Protein AF-0000000083167854 (afdb_homodimer)

pLDDT: mean 96.02, std 6.74, range [29.38, 98.94]

Secondary structure (DSSP, 8-state):
-------SEEEEEE-S-TTS---EEEEEEPPPP-GGGTEEEEEEEEEE--TTGGGHHHHS--SS--------EEEEEEEE--TT-SS-TT-EEEEE--TTS--S-BSEEEEETTT-EEPPTTS-HHHHHTSHHHHHHHHHIIIIIS-S--TT-GGGTT-EEEETTTTSHHHHHHHHHHHHTT-EEEEEE-GGGHHHHHHTT-SEEEETTTS-HHHHHHSTT--EEEEEESS-HHHHHHHHHHEEEEEEEEESSS-GGGG--GGG-S---EEEE------HHHHHHHHHHHHTTS----EEEEEEGGGHHHHHHHHHTT--SSEEEEETTTT-/-------SEEEEEE-S-TTS---EEEEEEPPPP-GGGTEEEEEEEEEE--TTGGGHHHHS--SS--------EEEEEEEE--TT-SS-TT-EEEEE--TTS--S-BSEEEEETTT-EEPPTTS-HHHHHTSHHHHHHHHHIIIIIS-S--TT-GGGTT-EEEETTTTSHHHHHHHHHHHHTT-EEEEEE-GGGHHHHHHTT-SEEEETTTS-HHHHHHSTT--EEEEEESS-HHHHHHHHHHEEEEEEEEESSS-GGGG--GGG-S---EEEE------HHHHHHHHHHHHTTS----EEEEEEGGGHHHHHHHHHTT--SSEEEEETTTT-

Structure (mmCIF, N/CA/C/O backbone):
data_AF-0000000083167854-model_v1
#
loop_
_entity.id
_entity.type
_entity.pdbx_description
1 polymer 'Enoyl reductase (ER) domain-containing protein'
#
loop_
_atom_site.group_PDB
_atom_site.id
_atom_site.type_symbol
_atom_site.label_atom_id
_atom_site.label_alt_id
_atom_site.label_comp_id
_atom_site.label_asym_id
_atom_site.label_entity_id
_atom_site.label_seq_id
_atom_site.pdbx_PDB_ins_code
_atom_site.Cartn_x
_atom_site.Cartn_y
_atom_site.Cartn_z
_atom_site.occupancy
_atom_site.B_iso_or_equiv
_atom_site.auth_seq_id
_atom_site.auth_comp_id
_atom_site.auth_asym_id
_atom_site.auth_atom_id
_atom_site.pdbx_PDB_model_num
ATOM 1 N N . MET A 1 1 ? -18.281 -17.625 25.844 1 29.38 1 MET A N 1
ATOM 2 C CA . MET A 1 1 ? -17.859 -17.375 24.469 1 29.38 1 MET A CA 1
ATOM 3 C C . MET A 1 1 ? -18.562 -16.156 23.906 1 29.38 1 MET A C 1
ATOM 5 O O . MET A 1 1 ? -19.781 -16.109 23.812 1 29.38 1 MET A O 1
ATOM 9 N N . SER A 1 2 ? -18.172 -15.031 24.172 1 39.38 2 SER A N 1
ATOM 10 C CA . SER A 1 2 ? -18.906 -13.805 23.906 1 39.38 2 SER A CA 1
ATOM 11 C C . SER A 1 2 ? -19.406 -13.758 22.453 1 39.38 2 SER A C 1
ATOM 13 O O . SER A 1 2 ? -18.625 -13.852 21.516 1 39.38 2 SER A O 1
ATOM 15 N N . THR A 1 3 ? -20.484 -14.328 22.094 1 47.62 3 THR A N 1
ATOM 16 C CA . THR A 1 3 ? -21.188 -14.242 20.828 1 47.62 3 THR A CA 1
ATOM 17 C C . THR A 1 3 ? -21.094 -12.828 20.25 1 47.62 3 THR A C 1
ATOM 19 O O . THR A 1 3 ? -21.75 -11.906 20.719 1 47.62 3 THR A O 1
ATOM 22 N N . THR A 1 4 ? -19.938 -12.414 19.938 1 58.66 4 THR A N 1
ATOM 23 C CA . THR A 1 4 ? -19.828 -11.062 19.406 1 58.66 4 THR A CA 1
ATOM 24 C C . THR A 1 4 ? -20.891 -10.812 18.344 1 58.66 4 THR A C 1
ATOM 26 O O . THR A 1 4 ? -20.984 -11.555 17.359 1 58.66 4 THR A O 1
ATOM 29 N N . THR A 1 5 ? -21.969 -10.164 18.688 1 81.62 5 THR A N 1
ATOM 30 C CA . THR A 1 5 ? -23.078 -9.789 17.828 1 81.62 5 THR A CA 1
ATOM 31 C C . THR A 1 5 ? -22.578 -9.102 16.562 1 81.62 5 THR A C 1
ATOM 33 O O . THR A 1 5 ? -21.891 -8.078 16.625 1 81.62 5 THR A O 1
ATOM 36 N N . LEU A 1 6 ? -22.719 -9.844 15.445 1 89.44 6 LEU A N 1
ATOM 37 C CA . LEU A 1 6 ? -22.344 -9.312 14.141 1 89.44 6 LEU A CA 1
ATOM 38 C C . LEU A 1 6 ? -23.297 -8.203 13.711 1 89.44 6 LEU A C 1
ATOM 40 O O . LEU A 1 6 ? -24.5 -8.266 13.984 1 89.44 6 LEU A O 1
ATOM 44 N N . PRO A 1 7 ? -22.734 -7.199 13.125 1 93.19 7 PRO A N 1
ATOM 45 C CA . PRO A 1 7 ? -23.641 -6.219 12.516 1 93.19 7 PRO A CA 1
ATOM 46 C C . PRO A 1 7 ? -24.531 -6.832 11.445 1 93.19 7 PRO A C 1
ATOM 48 O O . PRO A 1 7 ? -24.312 -7.965 11.016 1 93.19 7 PRO A O 1
ATOM 51 N N . LYS A 1 8 ? -25.562 -6.09 11.117 1 94.38 8 LYS A N 1
ATOM 52 C CA . LYS A 1 8 ? -26.5 -6.582 10.117 1 94.38 8 LYS A CA 1
ATOM 53 C C . LYS A 1 8 ? -25.969 -6.367 8.703 1 94.38 8 LYS A C 1
ATOM 55 O O . LYS A 1 8 ? -26.234 -7.16 7.805 1 94.38 8 LYS A O 1
ATOM 60 N N . THR A 1 9 ? -25.234 -5.23 8.523 1 98.06 9 THR A N 1
ATOM 61 C CA . THR A 1 9 ? -24.75 -4.852 7.207 1 98.06 9 THR A CA 1
ATOM 62 C C . THR A 1 9 ? -23.219 -4.727 7.211 1 98.06 9 THR A C 1
ATOM 64 O O . THR A 1 9 ? -22.594 -4.754 8.273 1 98.06 9 THR A O 1
ATOM 67 N N . MET A 1 10 ? -22.688 -4.691 6.039 1 98.25 10 MET A N 1
ATOM 68 C CA . MET A 1 10 ? -21.25 -4.609 5.871 1 98.25 10 MET A CA 1
ATOM 69 C C . MET A 1 10 ? -20.891 -3.729 4.68 1 98.25 10 MET A C 1
ATOM 71 O O . MET A 1 10 ? -21.688 -3.574 3.752 1 98.25 10 MET A O 1
ATOM 75 N N . ARG A 1 11 ? -19.703 -3.115 4.777 1 98.12 11 ARG A N 1
ATOM 76 C CA . ARG A 1 11 ? -19.094 -2.473 3.617 1 98.12 11 ARG A CA 1
ATOM 77 C C . ARG A 1 11 ? -18.688 -3.502 2.57 1 98.12 11 ARG A C 1
ATOM 79 O O . ARG A 1 11 ? -18.219 -4.594 2.912 1 98.12 11 ARG A O 1
ATOM 86 N N . ALA A 1 12 ? -18.875 -3.164 1.197 1 98.81 12 ALA A N 1
ATOM 87 C CA . ALA A 1 12 ? -18.469 -4.078 0.128 1 98.81 12 ALA A CA 1
ATOM 88 C C . ALA A 1 12 ? -18.219 -3.32 -1.173 1 98.81 12 ALA A C 1
ATOM 90 O O . ALA A 1 12 ? -18.75 -2.227 -1.376 1 98.81 12 ALA A O 1
ATOM 91 N N . LEU A 1 13 ? -17.359 -3.871 -1.968 1 98.81 13 LEU A N 1
ATOM 92 C CA . LEU A 1 13 ? -17.344 -3.486 -3.375 1 98.81 13 LEU A CA 1
ATOM 93 C C . LEU A 1 13 ? -18.328 -4.312 -4.184 1 98.81 13 LEU A C 1
ATOM 95 O O . LEU A 1 13 ? -18.484 -5.512 -3.949 1 98.81 13 LEU A O 1
ATOM 99 N N . LEU A 1 14 ? -18.969 -3.666 -5.105 1 98.62 14 LEU A N 1
ATOM 100 C CA . LEU A 1 14 ? -19.969 -4.305 -5.957 1 98.62 14 LEU A CA 1
ATOM 101 C C . LEU A 1 14 ? -19.75 -3.932 -7.418 1 98.62 14 LEU A C 1
ATOM 103 O O . LEU A 1 14 ? -19.5 -2.77 -7.734 1 98.62 14 LEU A O 1
ATOM 107 N N . GLN A 1 15 ? -19.828 -4.941 -8.234 1 97.5 15 GLN A N 1
ATOM 108 C CA . GLN A 1 15 ? -19.922 -4.719 -9.672 1 97.5 15 GLN A CA 1
ATOM 109 C C . GLN A 1 15 ? -21.375 -4.719 -10.141 1 97.5 15 GLN A C 1
ATOM 111 O O . GLN A 1 15 ? -21.922 -5.773 -10.477 1 97.5 15 GLN A O 1
ATOM 116 N N . PRO A 1 16 ? -21.922 -3.521 -10.344 1 96.81 16 PRO A N 1
ATOM 117 C CA . PRO A 1 16 ? -23.359 -3.457 -10.617 1 96.81 16 PRO A CA 1
ATOM 118 C C . PRO A 1 16 ? -23.734 -4.047 -11.977 1 96.81 16 PRO A C 1
ATOM 120 O O . PRO A 1 16 ? -24.828 -4.613 -12.125 1 96.81 16 PRO A O 1
ATOM 123 N N . ASN A 1 17 ? -22.922 -3.838 -12.953 1 95.62 17 ASN A N 1
ATOM 124 C CA . ASN A 1 17 ? -23.109 -4.332 -14.312 1 95.62 17 ASN A CA 1
ATOM 125 C C . ASN A 1 17 ? -21.953 -5.23 -14.75 1 95.62 17 ASN A C 1
ATOM 127 O O . ASN A 1 17 ? -20.844 -4.75 -14.961 1 95.62 17 ASN A O 1
ATOM 131 N N . ILE A 1 18 ? -22.234 -6.457 -14.961 1 92 18 ILE A N 1
ATOM 132 C CA . ILE A 1 18 ? -21.203 -7.445 -15.242 1 92 18 ILE A CA 1
ATOM 133 C C . ILE A 1 18 ? -20.594 -7.184 -16.609 1 92 18 ILE A C 1
ATOM 135 O O . ILE A 1 18 ? -19.531 -7.727 -16.953 1 92 18 ILE A O 1
ATOM 139 N N . GLN A 1 19 ? -21.297 -6.414 -17.422 1 94.06 19 GLN A N 1
ATOM 140 C CA . GLN A 1 19 ? -20.797 -6.105 -18.75 1 94.06 19 GLN A CA 1
ATOM 141 C C . GLN A 1 19 ? -19.75 -4.988 -18.703 1 94.06 19 GLN A C 1
ATOM 143 O O . GLN A 1 19 ? -19.094 -4.707 -19.703 1 94.06 19 GLN A O 1
ATOM 148 N N . GLU A 1 20 ? -19.688 -4.367 -17.547 1 95.25 20 GLU A N 1
ATOM 149 C CA . GLU A 1 20 ? -18.75 -3.266 -17.344 1 95.25 20 GLU A CA 1
ATOM 150 C C . GLU A 1 20 ? -17.766 -3.584 -16.219 1 95.25 20 GLU A C 1
ATOM 152 O O . GLU A 1 20 ? -18.047 -4.406 -15.352 1 95.25 20 GLU A O 1
ATOM 157 N N . THR A 1 21 ? -16.609 -2.957 -16.25 1 96.19 21 THR A N 1
ATOM 158 C CA . THR A 1 21 ? -15.602 -3.201 -15.219 1 96.19 21 THR A CA 1
ATOM 159 C C . THR A 1 21 ? -15.688 -2.152 -14.117 1 96.19 21 THR A C 1
ATOM 161 O O . THR A 1 21 ? -14.773 -2.039 -13.289 1 96.19 21 THR A O 1
ATOM 164 N N . ARG A 1 22 ? -16.734 -1.473 -14.07 1 96.62 22 ARG A N 1
ATOM 165 C CA . ARG A 1 22 ? -16.922 -0.433 -13.062 1 96.62 22 ARG A CA 1
ATOM 166 C C . ARG A 1 22 ? -17.359 -1.034 -11.734 1 96.62 22 ARG A C 1
ATOM 168 O O . ARG A 1 22 ? -18.25 -1.878 -11.688 1 96.62 22 ARG A O 1
ATOM 175 N N . LEU A 1 23 ? -16.719 -0.567 -10.617 1 98.31 23 LEU A N 1
ATOM 176 C CA . LEU A 1 23 ? -17.078 -0.974 -9.266 1 98.31 23 LEU A CA 1
ATOM 177 C C . LEU A 1 23 ? -17.656 0.202 -8.477 1 98.31 23 LEU A C 1
ATOM 179 O O . LEU A 1 23 ? -17.375 1.36 -8.805 1 98.31 23 LEU A O 1
ATOM 183 N N . ILE A 1 24 ? -18.422 -0.107 -7.504 1 98.25 24 ILE A N 1
ATOM 184 C CA . ILE A 1 24 ? -18.859 0.887 -6.527 1 98.25 24 ILE A CA 1
ATOM 185 C C . ILE A 1 24 ? -18.656 0.337 -5.113 1 98.25 24 ILE A C 1
ATOM 187 O O . ILE A 1 24 ? -18.703 -0.877 -4.902 1 98.25 24 ILE A O 1
ATOM 191 N N . GLN A 1 25 ? -18.359 1.146 -4.184 1 97.94 25 GLN A N 1
ATOM 192 C CA . GLN A 1 25 ? -18.422 0.786 -2.773 1 97.94 25 GLN A CA 1
ATOM 193 C C . GLN A 1 25 ? -19.828 0.99 -2.219 1 97.94 25 GLN A C 1
ATOM 195 O O . GLN A 1 25 ? -20.438 2.037 -2.436 1 97.94 25 GLN A O 1
ATOM 200 N N . THR A 1 26 ? -20.328 -0.006 -1.521 1 98.25 26 THR A N 1
ATOM 201 C CA . THR A 1 26 ? -21.703 0.068 -1.04 1 98.25 26 THR A CA 1
ATOM 202 C C . THR A 1 26 ? -21.859 -0.718 0.259 1 98.25 26 THR A C 1
ATOM 204 O O . THR A 1 26 ? -20.875 -1.201 0.824 1 98.25 26 THR A O 1
ATOM 207 N N . THR A 1 27 ? -23.047 -0.723 0.796 1 98.31 27 THR A N 1
ATOM 208 C CA . THR A 1 27 ? -23.422 -1.48 1.985 1 98.31 27 THR A CA 1
ATOM 209 C C . THR A 1 27 ? -24.328 -2.645 1.618 1 98.31 27 THR A C 1
ATOM 211 O O . THR A 1 27 ? -25.312 -2.467 0.881 1 98.31 27 THR A O 1
ATOM 214 N N . LEU A 1 28 ? -23.938 -3.764 2.066 1 98.31 28 LEU A N 1
ATOM 215 C CA . LEU A 1 28 ? -24.719 -4.973 1.818 1 98.31 28 LEU A CA 1
ATOM 216 C C . LEU A 1 28 ? -25.016 -5.707 3.121 1 98.31 28 LEU A C 1
ATOM 218 O O . LEU A 1 28 ? -24.391 -5.426 4.152 1 98.31 28 LEU A O 1
ATOM 222 N N . ASP A 1 29 ? -25.938 -6.605 3.027 1 97.81 29 ASP A N 1
ATOM 223 C CA . ASP A 1 29 ? -26.172 -7.492 4.164 1 97.81 29 ASP A CA 1
ATOM 224 C C . ASP A 1 29 ? -25.031 -8.492 4.324 1 97.81 29 ASP A C 1
ATOM 226 O O . ASP A 1 29 ? -24.5 -9 3.332 1 97.81 29 ASP A O 1
ATOM 230 N N . ILE A 1 30 ? -24.719 -8.773 5.562 1 98.06 30 ILE A N 1
ATOM 231 C CA . ILE A 1 30 ? -23.75 -9.828 5.828 1 98.06 30 ILE A CA 1
ATOM 232 C C . ILE A 1 30 ? -24.328 -11.18 5.441 1 98.06 30 ILE A C 1
ATOM 234 O O . ILE A 1 30 ? -25.469 -11.5 5.812 1 98.06 30 ILE A O 1
ATOM 238 N N . PRO A 1 31 ? -23.594 -11.961 4.695 1 96.94 31 PRO A N 1
ATOM 239 C CA . PRO A 1 31 ? -24.141 -13.258 4.305 1 96.94 31 PRO A CA 1
ATOM 240 C C . PRO A 1 31 ? -24.219 -14.242 5.473 1 96.94 31 PRO A C 1
ATOM 242 O O . PRO A 1 31 ? -23.375 -14.219 6.359 1 96.94 31 PRO A O 1
ATOM 245 N N . THR A 1 32 ? -25.203 -15.055 5.438 1 95.69 32 THR A N 1
ATOM 246 C CA . THR A 1 32 ? -25.344 -16.141 6.41 1 95.69 32 THR A CA 1
ATOM 247 C C . THR A 1 32 ? -24.75 -17.438 5.859 1 95.69 32 THR A C 1
ATOM 249 O O . THR A 1 32 ? -25.219 -17.969 4.852 1 95.69 32 THR A O 1
ATOM 252 N N . PRO A 1 33 ? -23.766 -17.922 6.531 1 96.31 33 PRO A N 1
ATOM 253 C CA . PRO A 1 33 ? -23.188 -19.172 6.027 1 96.31 33 PRO A CA 1
ATOM 254 C C . PRO A 1 33 ? -24.094 -20.375 6.207 1 96.31 33 PRO A C 1
ATOM 256 O O . PRO A 1 33 ? -24.797 -20.469 7.215 1 96.31 33 PRO A O 1
ATOM 259 N N . ASP A 1 34 ? -24.125 -21.234 5.25 1 95.12 34 ASP A N 1
ATOM 260 C CA . ASP A 1 34 ? -24.734 -22.547 5.398 1 95.12 34 ASP A CA 1
ATOM 261 C C . ASP A 1 34 ? -23.766 -23.531 6.055 1 95.12 34 ASP A C 1
ATOM 263 O O . ASP A 1 34 ? -22.969 -24.172 5.375 1 95.12 34 ASP A O 1
ATOM 267 N N . LEU A 1 35 ? -23.984 -23.734 7.273 1 90.88 35 LEU A N 1
ATOM 268 C CA . LEU A 1 35 ? -23.031 -24.516 8.062 1 90.88 35 LEU A CA 1
ATOM 269 C C . LEU A 1 35 ? -23.125 -26 7.723 1 90.88 35 LEU A C 1
ATOM 271 O O . LEU A 1 35 ? -22.219 -26.766 8.023 1 90.88 35 LEU A O 1
ATOM 275 N N . ASN A 1 36 ? -24.125 -26.359 7.078 1 89.31 36 ASN A N 1
ATOM 276 C CA . ASN A 1 36 ? -24.312 -27.75 6.684 1 89.31 36 ASN A CA 1
ATOM 277 C C . ASN A 1 36 ? -23.547 -28.078 5.402 1 89.31 36 ASN A C 1
ATOM 279 O O . ASN A 1 36 ? -23.375 -29.234 5.059 1 89.31 36 ASN A O 1
ATOM 283 N N . THR A 1 37 ? -23.094 -27.094 4.738 1 89.94 37 THR A N 1
ATOM 284 C CA . THR A 1 37 ? -22.375 -27.297 3.482 1 89.94 37 THR A CA 1
ATOM 285 C C . THR A 1 37 ? -20.938 -26.812 3.6 1 89.94 37 THR A C 1
ATOM 287 O O . THR A 1 37 ? -20.375 -26.266 2.645 1 89.94 37 THR A O 1
ATOM 290 N N . ASN A 1 38 ? -20.391 -26.844 4.789 1 95.12 38 ASN A N 1
ATOM 291 C CA . ASN A 1 38 ? -19 -26.578 5.094 1 95.12 38 ASN A CA 1
ATOM 292 C C . ASN A 1 38 ? -18.625 -25.125 4.871 1 95.12 38 ASN A C 1
ATOM 294 O O . ASN A 1 38 ? -17.469 -24.797 4.613 1 95.12 38 ASN A O 1
ATOM 298 N N . GLU A 1 39 ? -19.625 -24.281 4.898 1 97.69 39 GLU A N 1
ATOM 299 C CA . GLU A 1 39 ? -19.375 -22.844 4.738 1 97.69 39 GLU A CA 1
ATOM 300 C C . GLU A 1 39 ? -18.953 -22.203 6.059 1 97.69 39 GLU A C 1
ATOM 302 O O . GLU A 1 39 ? -19.484 -22.547 7.117 1 97.69 39 GLU A O 1
ATOM 307 N N . HIS A 1 40 ? -17.969 -21.375 5.969 1 98.5 40 HIS A N 1
ATOM 308 C CA . HIS A 1 40 ? -17.5 -20.547 7.074 1 98.5 40 HIS A CA 1
ATOM 309 C C . HIS A 1 40 ? -17.75 -19.062 6.801 1 98.5 40 HIS A C 1
ATOM 311 O O . HIS A 1 40 ? -17.719 -18.625 5.648 1 98.5 40 HIS A O 1
ATOM 317 N N . LEU A 1 41 ? -18.047 -18.328 7.82 1 98.5 41 LEU A N 1
ATOM 318 C CA . LEU A 1 41 ? -18.031 -16.875 7.723 1 98.5 41 LEU A CA 1
ATOM 319 C C . LEU A 1 41 ? -16.688 -16.312 8.195 1 98.5 41 LEU A C 1
ATOM 321 O O . LEU A 1 41 ? -16.25 -16.609 9.312 1 98.5 41 LEU A O 1
ATOM 325 N N . ILE A 1 42 ? -16.094 -15.57 7.363 1 98.81 42 ILE A N 1
ATOM 326 C CA . ILE A 1 42 ? -14.781 -15.016 7.637 1 98.81 42 ILE A CA 1
ATOM 327 C C . ILE A 1 42 ? -14.891 -13.5 7.805 1 98.81 42 ILE A C 1
ATOM 329 O O . ILE A 1 42 ? -15.5 -12.82 6.98 1 98.81 42 ILE A O 1
ATOM 333 N N . ARG A 1 43 ? -14.391 -12.961 8.859 1 98.81 43 ARG A N 1
ATOM 334 C CA . ARG A 1 43 ? -14.109 -11.531 8.922 1 98.81 43 ARG A CA 1
ATOM 335 C C . ARG A 1 43 ? -12.867 -11.18 8.102 1 98.81 43 ARG A C 1
ATOM 337 O O . ARG A 1 43 ? -11.758 -11.586 8.445 1 98.81 43 ARG A O 1
ATOM 344 N N . VAL A 1 44 ? -13.078 -10.414 7.09 1 98.88 44 VAL A N 1
ATOM 345 C CA . VAL A 1 44 ? -12.039 -10.188 6.094 1 98.88 44 VAL A CA 1
ATOM 346 C C . VAL A 1 44 ? -11.07 -9.117 6.598 1 98.88 44 VAL A C 1
ATOM 348 O O . VAL A 1 44 ? -11.492 -8.047 7.043 1 98.88 44 VAL A O 1
ATOM 351 N N . HIS A 1 45 ? -9.789 -9.414 6.527 1 98.81 45 HIS A N 1
ATOM 352 C CA . HIS A 1 45 ? -8.773 -8.414 6.809 1 98.81 45 HIS A CA 1
ATOM 353 C C . HIS A 1 45 ? -8.195 -7.832 5.523 1 98.81 45 HIS A C 1
ATOM 355 O O . HIS A 1 45 ? -8.141 -6.613 5.355 1 98.81 45 HIS A O 1
ATOM 361 N N . CYS A 1 46 ? -7.809 -8.703 4.609 1 98.94 46 CYS A N 1
ATOM 362 C CA . CYS A 1 46 ? -7.25 -8.281 3.332 1 98.94 46 CYS A CA 1
ATOM 363 C C . CYS A 1 46 ? -7.785 -9.133 2.189 1 98.94 46 CYS A C 1
ATOM 365 O O . CYS A 1 46 ? -8.156 -10.289 2.395 1 98.94 46 CYS A O 1
ATOM 367 N N . VAL A 1 47 ? -7.832 -8.531 1.03 1 98.94 47 VAL A N 1
ATOM 368 C CA . VAL A 1 47 ? -8.148 -9.227 -0.214 1 98.94 47 VAL A CA 1
ATOM 369 C C . VAL A 1 47 ? -7.188 -8.781 -1.312 1 98.94 47 VAL A C 1
ATOM 371 O O . VAL A 1 47 ? -6.477 -7.789 -1.159 1 98.94 47 VAL A O 1
ATOM 374 N N . SER A 1 48 ? -7.133 -9.555 -2.344 1 98.88 48 SER A N 1
ATOM 375 C CA . SER A 1 48 ? -6.281 -9.211 -3.48 1 98.88 48 SER A CA 1
ATOM 376 C C . SER A 1 48 ? -7.012 -9.438 -4.801 1 98.88 48 SER A C 1
ATOM 378 O O . SER A 1 48 ? -7.633 -10.477 -5.004 1 98.88 48 SER A O 1
ATOM 380 N N . PRO A 1 49 ? -6.98 -8.43 -5.652 1 98 49 PRO A N 1
ATOM 381 C CA . PRO A 1 49 ? -7.523 -8.625 -7 1 98 49 PRO A CA 1
ATOM 382 C C . PRO A 1 49 ? -6.539 -9.32 -7.938 1 98 49 PRO A C 1
ATOM 384 O O . PRO A 1 49 ? -5.34 -9.375 -7.648 1 98 49 PRO A O 1
ATOM 387 N N . CYS A 1 50 ? -7.031 -9.852 -8.93 1 94.81 50 CYS A N 1
ATOM 388 C CA . CYS A 1 50 ? -6.199 -10.414 -9.984 1 94.81 50 CYS A CA 1
ATOM 389 C C . CYS A 1 50 ? -6.523 -9.781 -11.336 1 94.81 50 CYS A C 1
ATOM 391 O O . CYS A 1 50 ? -7.625 -9.266 -11.531 1 94.81 50 CYS A O 1
ATOM 393 N N . ALA A 1 51 ? -5.633 -9.883 -12.203 1 90.88 51 ALA A N 1
ATOM 394 C CA . ALA A 1 51 ? -5.754 -9.234 -13.508 1 90.88 51 ALA A CA 1
ATOM 395 C C . ALA A 1 51 ? -6.973 -9.758 -14.266 1 90.88 51 ALA A C 1
ATOM 397 O O . ALA A 1 51 ? -7.211 -10.969 -14.312 1 90.88 51 ALA A O 1
ATOM 398 N N . ASN A 1 52 ? -7.77 -8.859 -14.766 1 90.62 52 ASN A N 1
ATOM 399 C CA . ASN A 1 52 ? -8.883 -9.133 -15.672 1 90.62 52 ASN A CA 1
ATOM 400 C C . ASN A 1 52 ? -10.055 -9.773 -14.945 1 90.62 52 ASN A C 1
ATOM 402 O O . ASN A 1 52 ? -10.984 -10.273 -15.578 1 90.62 52 ASN A O 1
ATOM 406 N N . GLU A 1 53 ? -10.047 -9.789 -13.703 1 93.25 53 GLU A N 1
ATOM 407 C CA . GLU A 1 53 ? -11.078 -10.516 -12.961 1 93.25 53 GLU A CA 1
ATOM 408 C C . GLU A 1 53 ? -12.453 -9.875 -13.156 1 93.25 53 GLU A C 1
ATOM 410 O O . GLU A 1 53 ? -13.469 -10.562 -13.141 1 93.25 53 GLU A O 1
ATOM 415 N N . LEU A 1 54 ? -12.508 -8.625 -13.406 1 95.69 54 LEU A N 1
ATOM 416 C CA . LEU A 1 54 ? -13.789 -7.934 -13.523 1 95.69 54 LEU A CA 1
ATOM 417 C C . LEU A 1 54 ? -14.477 -8.289 -14.836 1 95.69 54 LEU A C 1
ATOM 419 O O . LEU A 1 54 ? -15.656 -7.98 -15.023 1 95.69 54 LEU A O 1
ATOM 423 N N . ASN A 1 55 ? -13.797 -9 -15.641 1 93.94 55 ASN A N 1
ATOM 424 C CA . ASN A 1 55 ? -14.398 -9.461 -16.891 1 93.94 55 ASN A CA 1
ATOM 425 C C . ASN A 1 55 ? -14.828 -10.922 -16.797 1 93.94 55 ASN A C 1
ATOM 427 O O . ASN A 1 55 ? -15.469 -11.438 -17.719 1 93.94 55 ASN A O 1
ATOM 431 N N . TRP A 1 56 ? -14.508 -11.617 -15.727 1 91.56 56 TRP A N 1
ATOM 432 C CA . TRP A 1 56 ? -14.789 -13.047 -15.617 1 91.56 56 TRP A CA 1
ATOM 433 C C . TRP A 1 56 ? -16.281 -13.32 -15.773 1 91.56 56 TRP A C 1
ATOM 435 O O . TRP A 1 56 ? -16.672 -14.242 -16.5 1 91.56 56 TRP A O 1
ATOM 445 N N . LEU A 1 57 ? -17.031 -12.523 -15.156 1 90.81 57 LEU A N 1
ATOM 446 C CA . LEU A 1 57 ? -18.469 -12.766 -15.172 1 90.81 57 LEU A CA 1
ATOM 447 C C . LEU A 1 57 ? -19.047 -12.539 -16.562 1 90.81 57 LEU A C 1
ATOM 449 O O . LEU A 1 57 ? -20.031 -13.188 -16.938 1 90.81 57 LEU A O 1
ATOM 453 N N . LYS A 1 58 ? -18.469 -11.617 -17.281 1 90.5 58 LYS A N 1
ATOM 454 C CA . LYS A 1 58 ? -18.875 -11.375 -18.656 1 90.5 58 LYS A CA 1
ATOM 455 C C . LYS A 1 58 ? -18.531 -12.57 -19.547 1 90.5 58 LYS A C 1
ATOM 457 O O . LYS A 1 58 ? -19.344 -12.992 -20.375 1 90.5 58 LYS A O 1
ATOM 462 N N . TYR A 1 59 ? -17.422 -13.148 -19.297 1 88.5 59 TYR A N 1
ATOM 463 C CA . TYR A 1 59 ? -16.938 -14.227 -20.156 1 88.5 59 TYR A CA 1
ATOM 464 C C . TYR A 1 59 ? -17.469 -15.578 -19.688 1 88.5 59 TYR A C 1
ATOM 466 O O . TYR A 1 59 ? -17.672 -16.484 -20.5 1 88.5 59 TYR A O 1
ATOM 474 N N . PHE A 1 60 ? -17.547 -15.688 -18.406 1 85.88 60 PHE A N 1
ATOM 475 C CA . PHE A 1 60 ? -17.969 -16.938 -17.812 1 85.88 60 PHE A CA 1
ATOM 476 C C . PHE A 1 60 ? -19.094 -16.719 -16.812 1 85.88 60 PHE A C 1
ATOM 478 O O . PHE A 1 60 ? -18.859 -16.672 -15.602 1 85.88 60 PHE A O 1
ATOM 485 N N . ALA A 1 61 ? -20.234 -16.719 -17.312 1 83.56 61 ALA A N 1
ATOM 486 C CA . ALA A 1 61 ? -21.359 -16.484 -16.422 1 83.56 61 ALA A CA 1
ATOM 487 C C . ALA A 1 61 ? -21.609 -17.688 -15.508 1 83.56 61 ALA A C 1
ATOM 489 O O . ALA A 1 61 ? -21.656 -18.828 -15.977 1 83.56 61 ALA A O 1
ATOM 490 N N . PRO A 1 62 ? -21.734 -17.359 -14.234 1 84.88 62 PRO A N 1
ATOM 491 C CA . PRO A 1 62 ? -22.047 -18.484 -13.344 1 84.88 62 PRO A CA 1
ATOM 492 C C . PRO A 1 62 ? -23.422 -19.078 -13.602 1 84.88 62 PRO A C 1
ATOM 494 O O . PRO A 1 62 ? -24.328 -18.375 -14.062 1 84.88 62 PRO A O 1
ATOM 497 N N . PRO A 1 63 ? -23.5 -20.328 -13.258 1 84.75 63 PRO A N 1
ATOM 498 C CA . PRO A 1 63 ? -24.781 -20.984 -13.492 1 84.75 63 PRO A CA 1
ATOM 499 C C . PRO A 1 63 ? -25.922 -20.375 -12.672 1 84.75 63 PRO A C 1
ATOM 501 O O . PRO A 1 63 ? -27.062 -20.312 -13.133 1 84.75 63 PRO A O 1
ATOM 504 N N . LYS A 1 64 ? -25.641 -19.953 -11.453 1 87.25 64 LYS A N 1
ATOM 505 C CA . LYS A 1 64 ? -26.625 -19.281 -10.594 1 87.25 64 LYS A CA 1
ATOM 506 C C . LYS A 1 64 ? -26.219 -17.828 -10.336 1 87.25 64 LYS A C 1
ATOM 508 O O . LYS A 1 64 ? -25.047 -17.547 -10.039 1 87.25 64 LYS A O 1
ATOM 513 N N . PRO A 1 65 ? -27.281 -17.016 -10.461 1 85.06 65 PRO A N 1
ATOM 514 C CA . PRO A 1 65 ? -26.953 -15.617 -10.156 1 85.06 65 PRO A CA 1
ATOM 515 C C . PRO A 1 65 ? -26.422 -15.438 -8.734 1 85.06 65 PRO A C 1
ATOM 517 O O . PRO A 1 65 ? -26.891 -16.125 -7.809 1 85.06 65 PRO A O 1
ATOM 520 N N . ARG A 1 66 ? -25.469 -14.555 -8.602 1 90.19 66 ARG A N 1
ATOM 521 C CA . ARG A 1 66 ? -24.906 -14.234 -7.297 1 90.19 66 ARG A CA 1
ATOM 522 C C . ARG A 1 66 ? -24.531 -12.766 -7.215 1 90.19 66 ARG A C 1
ATOM 524 O O . ARG A 1 66 ? -24.406 -12.086 -8.234 1 90.19 66 ARG A O 1
ATOM 531 N N . THR A 1 67 ? -24.422 -12.352 -5.969 1 95.25 67 THR A N 1
ATOM 532 C CA . THR A 1 67 ? -23.953 -10.992 -5.777 1 95.25 67 THR A CA 1
ATOM 533 C C . THR A 1 67 ? -22.547 -10.828 -6.348 1 95.25 67 THR A C 1
ATOM 535 O O . THR A 1 67 ? -21.672 -11.688 -6.137 1 95.25 67 THR A O 1
ATOM 538 N N . GLN A 1 68 ? -22.266 -9.742 -7.055 1 96.06 68 GLN A N 1
ATOM 539 C CA . GLN A 1 68 ? -21.031 -9.602 -7.812 1 96.06 68 GLN A CA 1
ATOM 540 C C . GLN A 1 68 ? -20 -8.812 -7.023 1 96.06 68 GLN A C 1
ATOM 542 O O . GLN A 1 68 ? -19.625 -7.699 -7.41 1 96.06 68 GLN A O 1
ATOM 547 N N . ILE A 1 69 ? -19.531 -9.43 -6.004 1 98.38 69 ILE A N 1
ATOM 548 C CA . ILE A 1 69 ? -18.406 -8.914 -5.223 1 98.38 69 ILE A CA 1
ATOM 549 C C . ILE A 1 69 ? -17.094 -9.43 -5.797 1 98.38 69 ILE A C 1
ATOM 551 O O . ILE A 1 69 ? -16.938 -10.625 -6.043 1 98.38 69 ILE A O 1
ATOM 555 N N . PRO A 1 70 ? -16.109 -8.531 -6.02 1 98.25 70 PRO A N 1
ATOM 556 C CA . PRO A 1 70 ? -14.852 -8.977 -6.617 1 98.25 70 PRO A CA 1
ATOM 557 C C . PRO A 1 70 ? -13.859 -9.5 -5.578 1 98.25 70 PRO A C 1
ATOM 559 O O . PRO A 1 70 ? -14.188 -9.578 -4.391 1 98.25 70 PRO A O 1
ATOM 562 N N . CYS A 1 71 ? -12.656 -9.867 -6.043 1 98.75 71 CYS A N 1
ATOM 563 C CA . CYS A 1 71 ? -11.508 -10.352 -5.285 1 98.75 71 CYS A CA 1
ATOM 564 C C . CYS A 1 71 ? -11.805 -11.711 -4.664 1 98.75 71 CYS A C 1
ATOM 566 O O . CYS A 1 71 ? -12.789 -11.867 -3.939 1 98.75 71 CYS A O 1
ATOM 568 N N . TYR A 1 72 ? -10.898 -12.602 -4.887 1 98.5 72 TYR A N 1
ATOM 569 C CA . TYR A 1 72 ? -11.188 -13.969 -4.461 1 98.5 72 TYR A CA 1
ATOM 570 C C . TYR A 1 72 ? -10.07 -14.508 -3.572 1 98.5 72 TYR A C 1
ATOM 572 O O . TYR A 1 72 ? -10.188 -15.594 -3.006 1 98.5 72 TYR A O 1
ATOM 580 N N . ASP A 1 73 ? -8.945 -13.766 -3.496 1 98.88 73 ASP A N 1
ATOM 581 C CA . ASP A 1 73 ? -7.949 -14.008 -2.459 1 98.88 73 ASP A CA 1
ATOM 582 C C . ASP A 1 73 ? -8.344 -13.328 -1.149 1 98.88 73 ASP A C 1
ATOM 584 O O . ASP A 1 73 ? -8.609 -12.125 -1.125 1 98.88 73 ASP A O 1
ATOM 588 N N . ILE A 1 74 ? -8.273 -14.125 -0.129 1 98.88 74 ILE A N 1
ATOM 589 C CA . ILE A 1 74 ? -8.734 -13.578 1.145 1 98.88 74 ILE A CA 1
ATOM 590 C C . ILE A 1 74 ? -7.816 -14.055 2.27 1 98.88 74 ILE A C 1
ATOM 592 O O . ILE A 1 74 ? -7.289 -15.164 2.225 1 98.88 74 ILE A O 1
ATOM 596 N N . ALA A 1 75 ? -7.559 -13.25 3.234 1 98.94 75 ALA A N 1
ATOM 597 C CA . ALA A 1 75 ? -7.043 -13.586 4.562 1 98.94 75 ALA A CA 1
ATOM 598 C C . ALA A 1 75 ? -7.887 -12.93 5.652 1 98.94 75 ALA A C 1
ATOM 600 O O . ALA A 1 75 ? -8.25 -11.758 5.551 1 98.94 75 ALA A O 1
ATOM 601 N N . GLY A 1 76 ? -8.266 -13.68 6.609 1 98.88 76 GLY A N 1
ATOM 602 C CA . GLY A 1 76 ? -9.133 -13.172 7.656 1 98.88 76 GLY A CA 1
ATOM 603 C C . GLY A 1 76 ? -9.305 -14.125 8.82 1 98.88 76 GLY A C 1
ATOM 604 O O . GLY A 1 76 ? -8.523 -15.07 8.969 1 98.88 76 GLY A O 1
ATOM 605 N N . THR A 1 77 ? -10.258 -13.836 9.641 1 98.81 77 THR A N 1
ATOM 606 C CA . THR A 1 77 ? -10.516 -14.602 10.852 1 98.81 77 THR A CA 1
ATOM 607 C C . THR A 1 77 ? -11.883 -15.281 10.773 1 98.81 77 THR A C 1
ATOM 609 O O . THR A 1 77 ? -12.867 -14.656 10.375 1 98.81 77 THR A O 1
ATOM 612 N N . VAL A 1 78 ? -11.961 -16.516 11.203 1 98.62 78 VAL A N 1
ATOM 613 C CA . VAL A 1 78 ? -13.219 -17.25 11.211 1 98.62 78 VAL A CA 1
ATOM 614 C C . VAL A 1 78 ? -14.133 -16.703 12.312 1 98.62 78 VAL A C 1
ATOM 616 O O . VAL A 1 78 ? -13.719 -16.578 13.469 1 98.62 78 VAL A O 1
ATOM 619 N N . VAL A 1 79 ? -15.359 -16.438 11.953 1 98.12 79 VAL A N 1
ATOM 620 C CA . VAL A 1 79 ? -16.266 -15.922 12.969 1 98.12 79 VAL A CA 1
ATOM 621 C C . VAL A 1 79 ? -17.469 -16.859 13.117 1 98.12 79 VAL A C 1
ATOM 623 O O . VAL A 1 79 ? -18.156 -16.844 14.141 1 98.12 79 VAL A O 1
ATOM 626 N N . ARG A 1 80 ? -17.781 -17.672 12.125 1 97.56 80 ARG A N 1
ATOM 627 C CA . ARG A 1 80 ? -18.703 -18.797 12.188 1 97.56 80 ARG A CA 1
ATOM 628 C C . ARG A 1 80 ? -18.141 -20.016 11.477 1 97.56 80 ARG A C 1
ATOM 630 O O . ARG A 1 80 ? -17.516 -19.891 10.414 1 97.56 80 ARG A O 1
ATOM 637 N N . SER A 1 81 ? -18.344 -21.109 12.117 1 97.56 81 SER A N 1
ATOM 638 C CA . SER A 1 81 ? -17.766 -22.344 11.602 1 97.56 81 SER A CA 1
ATOM 639 C C . SER A 1 81 ? -18.719 -23.531 11.789 1 97.56 81 SER A C 1
ATOM 641 O O . SER A 1 81 ? -19.438 -23.594 12.797 1 97.56 81 SER A O 1
ATOM 643 N N . PRO A 1 82 ? -18.688 -24.516 10.867 1 96.12 82 PRO A N 1
ATOM 644 C CA . PRO A 1 82 ? -19.422 -25.766 11.102 1 96.12 82 PRO A CA 1
ATOM 645 C C . PRO A 1 82 ? -18.891 -26.547 12.312 1 96.12 82 PRO A C 1
ATOM 647 O O . PRO A 1 82 ? -17.703 -26.422 12.656 1 96.12 82 PRO A O 1
ATOM 650 N N . ALA A 1 83 ? -19.859 -27.375 13.078 1 90.44 83 ALA A N 1
ATOM 651 C CA . ALA A 1 83 ? -19.562 -28.109 14.297 1 90.44 83 ALA A CA 1
ATOM 652 C C . ALA A 1 83 ? -18.422 -29.094 14.07 1 90.44 83 ALA A C 1
ATOM 654 O O . ALA A 1 83 ? -17.609 -29.344 14.977 1 90.44 83 ALA A O 1
ATOM 655 N N . ASN A 1 84 ? -17.578 -29.344 13.195 1 89.81 84 ASN A N 1
ATOM 656 C CA . ASN A 1 84 ? -16.484 -30.297 13 1 89.81 84 ASN A CA 1
ATOM 657 C C . ASN A 1 84 ? -15.484 -29.797 11.961 1 89.81 84 ASN A C 1
ATOM 659 O O . ASN A 1 84 ? -14.68 -30.578 11.445 1 89.81 84 ASN A O 1
ATOM 663 N N . SER A 1 85 ? -15.578 -28.656 11.766 1 96.19 85 SER A N 1
ATOM 664 C CA . SER A 1 85 ? -14.602 -28.094 10.844 1 96.19 85 SER A CA 1
ATOM 665 C C . SER A 1 85 ? -13.211 -28.031 11.477 1 96.19 85 SER A C 1
ATOM 667 O O . SER A 1 85 ? -13.086 -27.75 12.672 1 96.19 85 SER A O 1
ATOM 669 N N . PRO A 1 86 ? -12.164 -28.281 10.75 1 97.62 86 PRO A N 1
ATOM 670 C CA . PRO A 1 86 ? -10.812 -28.078 11.25 1 97.62 86 PRO A CA 1
ATOM 671 C C . PRO A 1 86 ? -10.477 -26.594 11.461 1 97.62 86 PRO A C 1
ATOM 673 O O . PRO A 1 86 ? -9.406 -26.266 11.961 1 97.62 86 PRO A O 1
ATOM 676 N N . PHE A 1 87 ? -11.328 -25.734 11.133 1 98.5 87 PHE A N 1
ATOM 677 C CA . PHE A 1 87 ? -11.172 -24.297 11.305 1 98.5 87 PHE A CA 1
ATOM 678 C C . PHE A 1 87 ? -12.203 -23.766 12.281 1 98.5 87 PHE A C 1
ATOM 680 O O . PHE A 1 87 ? -13.391 -23.656 11.953 1 98.5 87 PHE A O 1
ATOM 687 N N . SER A 1 88 ? -11.758 -23.359 13.375 1 97.5 88 SER A N 1
ATOM 688 C CA . SER A 1 88 ? -12.633 -22.922 14.461 1 97.5 88 SER A CA 1
ATOM 689 C C . SER A 1 88 ? -12.75 -21.406 14.5 1 97.5 88 SER A C 1
ATOM 691 O O . SER A 1 88 ? -11.914 -20.688 13.938 1 97.5 88 SER A O 1
ATOM 693 N N . VAL A 1 89 ? -13.758 -21 15.172 1 97.5 89 VAL A N 1
ATOM 694 C CA . VAL A 1 89 ? -13.914 -19.562 15.406 1 97.5 89 VAL A CA 1
ATOM 695 C C . VAL A 1 89 ? -12.656 -19 16.062 1 97.5 89 VAL A C 1
ATOM 697 O O . VAL A 1 89 ? -12.133 -19.594 17.016 1 97.5 89 VAL A O 1
ATOM 700 N N . GLY A 1 90 ? -12.156 -17.922 15.492 1 98 90 GLY A N 1
ATOM 701 C CA . GLY A 1 90 ? -10.938 -17.312 16 1 98 90 GLY A CA 1
ATOM 702 C C . GLY A 1 90 ? -9.703 -17.688 15.203 1 98 90 GLY A C 1
ATOM 703 O O . GLY A 1 90 ? -8.68 -17 15.289 1 98 90 GLY A O 1
ATOM 704 N N . ASP A 1 91 ? -9.805 -18.75 14.445 1 98.62 91 ASP A N 1
ATOM 705 C CA . ASP A 1 91 ? -8.664 -19.172 13.633 1 98.62 91 ASP A CA 1
ATOM 706 C C . ASP A 1 91 ? -8.367 -18.141 12.539 1 98.62 91 ASP A C 1
ATOM 708 O O . ASP A 1 91 ? -9.281 -17.578 11.945 1 98.62 91 ASP A O 1
ATOM 712 N N . GLU A 1 92 ? -7.066 -17.906 12.312 1 98.88 92 GLU A N 1
ATOM 713 C CA . GLU A 1 92 ? -6.602 -17.078 11.203 1 98.88 92 GLU A CA 1
ATOM 714 C C . GLU A 1 92 ? -6.395 -17.922 9.938 1 98.88 92 GLU A C 1
ATOM 716 O O . GLU A 1 92 ? -5.598 -18.859 9.938 1 98.88 92 GLU A O 1
ATOM 721 N N . VAL A 1 93 ? -7.121 -17.562 8.898 1 98.94 93 VAL A N 1
ATOM 722 C CA . VAL A 1 93 ? -7.152 -18.422 7.711 1 98.94 93 VAL A CA 1
ATOM 723 C C . VAL A 1 93 ? -6.941 -17.578 6.457 1 98.94 93 VAL A C 1
ATOM 725 O O . VAL A 1 93 ? -6.984 -16.344 6.52 1 98.94 93 VAL A O 1
ATOM 728 N N . TYR A 1 94 ? -6.605 -18.188 5.406 1 98.94 94 TYR A N 1
ATOM 729 C CA . TYR A 1 94 ? -6.559 -17.578 4.082 1 98.94 94 TYR A CA 1
ATOM 730 C C . TYR A 1 94 ? -6.945 -18.578 3.006 1 98.94 94 TYR A C 1
ATOM 732 O O . TYR A 1 94 ? -6.996 -19.781 3.266 1 98.94 94 TYR A O 1
ATOM 740 N N . ALA A 1 95 ? -7.363 -18.062 1.813 1 98.88 95 ALA A N 1
ATOM 741 C CA . ALA A 1 95 ? -7.855 -18.922 0.739 1 98.88 95 ALA A CA 1
ATOM 742 C C . ALA A 1 95 ? -7.961 -18.141 -0.573 1 98.88 95 ALA A C 1
ATOM 744 O O . ALA A 1 95 ? -7.914 -16.906 -0.582 1 98.88 95 ALA A O 1
ATOM 745 N N . ARG A 1 96 ? -7.949 -18.875 -1.645 1 98.75 96 ARG A N 1
ATOM 746 C CA . ARG A 1 96 ? -8.633 -18.484 -2.875 1 98.75 96 ARG A CA 1
ATOM 747 C C . ARG A 1 96 ? -10.039 -19.078 -2.934 1 98.75 96 ARG A C 1
ATOM 749 O O . ARG A 1 96 ? -10.195 -20.297 -2.996 1 98.75 96 ARG A O 1
ATOM 756 N N . THR A 1 97 ? -11.023 -18.203 -2.857 1 98.25 97 THR A N 1
ATOM 757 C CA . THR A 1 97 ? -12.383 -18.734 -2.867 1 98.25 97 THR A CA 1
ATOM 758 C C . THR A 1 97 ? -12.852 -19 -4.293 1 98.25 97 THR A C 1
ATOM 760 O O . THR A 1 97 ? -12.227 -18.547 -5.254 1 98.25 97 THR A O 1
ATOM 763 N N . ASN A 1 98 ? -13.867 -19.797 -4.348 1 95.75 98 ASN A N 1
ATOM 764 C CA . ASN A 1 98 ? -14.359 -20.219 -5.648 1 95.75 98 ASN A CA 1
ATOM 765 C C . ASN A 1 98 ? -15.156 -19.125 -6.34 1 95.75 98 ASN A C 1
ATOM 767 O O . ASN A 1 98 ? -16.016 -18.5 -5.723 1 95.75 98 ASN A O 1
ATOM 771 N N . TYR A 1 99 ? -14.93 -18.969 -7.582 1 92.69 99 TYR A N 1
ATOM 772 C CA . TYR A 1 99 ? -15.547 -17.953 -8.422 1 92.69 99 TYR A CA 1
ATOM 773 C C . TYR A 1 99 ? -17.062 -18.125 -8.461 1 92.69 99 TYR A C 1
ATOM 775 O O . TYR A 1 99 ? -17.797 -17.172 -8.758 1 92.69 99 TYR A O 1
ATOM 783 N N . LEU A 1 100 ? -17.594 -19.266 -8.172 1 92.69 100 LEU A N 1
ATOM 784 C CA . LEU A 1 100 ? -19.031 -19.562 -8.227 1 92.69 100 LEU A CA 1
ATOM 785 C C . LEU A 1 100 ? -19.781 -18.859 -7.098 1 92.69 100 LEU A C 1
ATOM 787 O O . LEU A 1 100 ? -21 -18.734 -7.141 1 92.69 100 LEU A O 1
ATOM 791 N N . ARG A 1 101 ? -19.062 -18.391 -6.121 1 94.56 101 ARG A N 1
ATOM 792 C CA . ARG A 1 101 ? -19.609 -17.609 -5.02 1 94.56 101 ARG A CA 1
ATOM 793 C C . ARG A 1 101 ? -19.141 -16.156 -5.102 1 94.56 101 ARG A C 1
ATOM 795 O O . ARG A 1 101 ? -18.188 -15.844 -5.805 1 94.56 101 ARG A O 1
ATOM 802 N N . PRO A 1 102 ? -19.906 -15.266 -4.375 1 97.06 102 PRO A N 1
ATOM 803 C CA . PRO A 1 102 ? -19.406 -13.891 -4.316 1 97.06 102 PRO A CA 1
ATOM 804 C C . PRO A 1 102 ? -17.969 -13.812 -3.82 1 97.06 102 PRO A C 1
ATOM 806 O O . PRO A 1 102 ? -17.547 -14.602 -2.963 1 97.06 102 PRO A O 1
ATOM 809 N N . GLY A 1 103 ? -17.234 -12.844 -4.391 1 98.19 103 GLY A N 1
ATOM 810 C CA . GLY A 1 103 ? -15.867 -12.625 -3.934 1 98.19 103 GLY A CA 1
ATOM 811 C C . GLY A 1 103 ? -15.789 -12.102 -2.512 1 98.19 103 GLY A C 1
ATOM 812 O O . GLY A 1 103 ? -16.734 -12.25 -1.736 1 98.19 103 GLY A O 1
ATOM 813 N N . CYS A 1 104 ? -14.594 -11.539 -2.182 1 98.88 104 CYS A N 1
ATOM 814 C CA . CYS A 1 104 ? -14.328 -11.336 -0.762 1 98.88 104 CYS A CA 1
ATOM 815 C C . CYS A 1 104 ? -14.047 -9.867 -0.467 1 98.88 104 CYS A C 1
ATOM 817 O O . CYS A 1 104 ? -13.633 -9.516 0.641 1 98.88 104 CYS A O 1
ATOM 819 N N . ALA A 1 105 ? -14.234 -8.969 -1.44 1 98.88 105 ALA A N 1
ATOM 820 C CA . ALA A 1 105 ? -14.008 -7.547 -1.179 1 98.88 105 ALA A CA 1
ATOM 821 C C . ALA A 1 105 ? -15.148 -6.949 -0.371 1 98.88 105 ALA A C 1
ATOM 823 O O . ALA A 1 105 ? -15.852 -6.047 -0.846 1 98.88 105 ALA A O 1
ATOM 824 N N . SER A 1 106 ? -15.305 -7.395 0.786 1 98.88 106 SER A N 1
ATOM 825 C CA . SER A 1 106 ? -16.312 -7.023 1.773 1 98.88 106 SER A CA 1
ATOM 826 C C . SER A 1 106 ? -15.828 -7.305 3.191 1 98.88 106 SER A C 1
ATOM 828 O O . SER A 1 106 ? -14.836 -8.008 3.385 1 98.88 106 SER A O 1
ATOM 830 N N . ASP A 1 107 ? -16.484 -6.719 4.195 1 98.75 107 ASP A N 1
ATOM 831 C CA . ASP A 1 107 ? -16.047 -6.902 5.574 1 98.75 107 ASP A CA 1
ATOM 832 C C . ASP A 1 107 ? -16.156 -8.359 6 1 98.75 107 ASP A C 1
ATOM 834 O O . ASP A 1 107 ? -15.414 -8.82 6.867 1 98.75 107 ASP A O 1
ATOM 838 N N . TYR A 1 108 ? -17.125 -9.094 5.43 1 98.75 108 TYR A N 1
ATOM 839 C CA . TYR A 1 108 ? -17.344 -10.516 5.68 1 98.75 108 TYR A CA 1
ATOM 840 C C . TYR A 1 108 ? -17.531 -11.273 4.375 1 98.75 108 TYR A C 1
ATOM 842 O O . TYR A 1 108 ? -18.125 -10.758 3.428 1 98.75 108 TYR A O 1
ATOM 850 N N . ALA A 1 109 ? -17.094 -12.492 4.363 1 98.69 109 ALA A N 1
ATOM 851 C CA . ALA A 1 109 ? -17.219 -13.328 3.174 1 98.69 109 ALA A CA 1
ATOM 852 C C . ALA A 1 109 ? -17.344 -14.805 3.551 1 98.69 109 ALA A C 1
ATOM 854 O O . ALA A 1 109 ? -16.984 -15.195 4.668 1 98.69 109 ALA A O 1
ATOM 855 N N . ILE A 1 110 ? -17.797 -15.547 2.625 1 98.5 110 ILE A N 1
ATOM 856 C CA . ILE A 1 110 ? -17.969 -16.984 2.832 1 98.5 110 ILE A CA 1
ATOM 857 C C . ILE A 1 110 ? -16.812 -17.734 2.189 1 98.5 110 ILE A C 1
ATOM 859 O O . ILE A 1 110 ? -16.391 -17.406 1.074 1 98.5 110 ILE A O 1
ATOM 863 N N . ALA A 1 111 ? -16.266 -18.672 2.887 1 98.44 111 ALA A N 1
ATOM 864 C CA . ALA A 1 111 ? -15.32 -19.656 2.367 1 98.44 111 ALA A CA 1
ATOM 865 C C . ALA A 1 111 ? -15.68 -21.062 2.842 1 98.44 111 ALA A C 1
ATOM 867 O O . ALA A 1 111 ? -16.344 -21.234 3.867 1 98.44 111 ALA A O 1
ATOM 868 N N . VAL A 1 112 ? -15.203 -22.094 2.125 1 98.25 112 VAL A N 1
ATOM 869 C CA . VAL A 1 112 ? -15.57 -23.453 2.496 1 98.25 112 VAL A CA 1
ATOM 870 C C . VAL A 1 112 ? -14.328 -24.219 2.977 1 98.25 112 VAL A C 1
ATOM 872 O O . VAL A 1 112 ? -13.203 -23.828 2.662 1 98.25 112 VAL A O 1
ATOM 875 N N . THR A 1 113 ? -14.57 -25.281 3.621 1 98.12 113 THR A N 1
ATOM 876 C CA . THR A 1 113 ? -13.531 -26.062 4.273 1 98.12 113 THR A CA 1
ATOM 877 C C . THR A 1 113 ? -12.461 -26.484 3.271 1 98.12 113 THR A C 1
ATOM 879 O O . THR A 1 113 ? -11.266 -26.469 3.584 1 98.12 113 THR A O 1
ATOM 882 N N . ASP A 1 114 ? -12.812 -26.812 2.076 1 97.25 114 ASP A N 1
ATOM 883 C CA . ASP A 1 114 ? -11.922 -27.406 1.087 1 97.25 114 ASP A CA 1
ATOM 884 C C . ASP A 1 114 ? -11.039 -26.344 0.437 1 97.25 114 ASP A C 1
ATOM 886 O O . ASP A 1 114 ? -10.109 -26.672 -0.304 1 97.25 114 ASP A O 1
ATOM 890 N N . GLU A 1 115 ? -11.266 -25.062 0.796 1 97.88 115 GLU A N 1
ATOM 891 C CA . GLU A 1 115 ? -10.477 -23.969 0.246 1 97.88 115 GLU A CA 1
ATOM 892 C C . GLU A 1 115 ? -9.555 -23.359 1.301 1 97.88 115 GLU A C 1
ATOM 894 O O . GLU A 1 115 ? -8.516 -22.797 0.969 1 97.88 115 GLU A O 1
ATOM 899 N N . LEU A 1 116 ? -9.922 -23.531 2.479 1 98.75 116 LEU A N 1
ATOM 900 C CA . LEU A 1 116 ? -9.305 -22.797 3.58 1 98.75 116 LEU A CA 1
ATOM 901 C C . LEU A 1 116 ? -8.008 -23.469 4.016 1 98.75 116 LEU A C 1
ATOM 903 O O . LEU A 1 116 ? -7.898 -24.703 4 1 98.75 116 LEU A O 1
ATOM 907 N N . ALA A 1 117 ? -7.098 -22.719 4.457 1 98.94 117 ALA A N 1
ATOM 908 C CA . ALA A 1 117 ? -5.914 -23.125 5.203 1 98.94 117 ALA A CA 1
ATOM 909 C C . ALA A 1 117 ? -5.598 -22.156 6.328 1 98.94 117 ALA A C 1
ATOM 911 O O . ALA A 1 117 ? -5.961 -20.969 6.254 1 98.94 117 ALA A O 1
ATOM 912 N N . HIS A 1 118 ? -4.988 -22.688 7.367 1 98.88 118 HIS A N 1
ATOM 913 C CA . HIS A 1 118 ? -4.395 -21.75 8.328 1 98.88 118 HIS A CA 1
ATOM 914 C C . HIS A 1 118 ? -3.266 -20.953 7.688 1 98.88 118 HIS A C 1
ATOM 916 O O . HIS A 1 118 ? -2.404 -21.516 7.008 1 98.88 118 HIS A O 1
ATOM 922 N N . ARG A 1 119 ? -3.285 -19.688 7.828 1 98.62 119 ARG A N 1
ATOM 923 C CA . ARG A 1 119 ? -2.252 -18.859 7.203 1 98.62 119 ARG A CA 1
ATOM 924 C C . ARG A 1 119 ? -0.915 -19.031 7.918 1 98.62 119 ARG A C 1
ATOM 926 O O . ARG A 1 119 ? -0.875 -19.375 9.094 1 98.62 119 ARG A O 1
ATOM 933 N N . PRO A 1 120 ? 0.2 -18.781 7.25 1 97.75 120 PRO A N 1
ATOM 934 C CA . PRO A 1 120 ? 1.492 -18.766 7.941 1 97.75 120 PRO A CA 1
ATOM 935 C C . PRO A 1 120 ? 1.565 -17.719 9.047 1 97.75 120 PRO A C 1
ATOM 937 O O . PRO A 1 120 ? 1.263 -16.547 8.805 1 97.75 120 PRO A O 1
ATOM 940 N N . LYS A 1 121 ? 2.059 -18.031 10.156 1 94.12 121 LYS A N 1
ATOM 941 C CA . LYS A 1 121 ? 2.025 -17.188 11.344 1 94.12 121 LYS A CA 1
ATOM 942 C C . LYS A 1 121 ? 2.986 -16.016 11.203 1 94.12 121 LYS A C 1
ATOM 944 O O . LYS A 1 121 ? 2.76 -14.945 11.781 1 94.12 121 LYS A O 1
ATOM 949 N N . ARG A 1 122 ? 3.963 -16.141 10.469 1 94.38 122 ARG A N 1
ATOM 950 C CA . ARG A 1 122 ? 4.988 -15.109 10.422 1 94.38 122 ARG A CA 1
ATOM 951 C C . ARG A 1 122 ? 4.66 -14.062 9.359 1 94.38 122 ARG A C 1
ATOM 953 O O . ARG A 1 122 ? 5.344 -13.039 9.258 1 94.38 122 ARG A O 1
ATOM 960 N N . LEU A 1 123 ? 3.658 -14.297 8.57 1 97.25 123 LEU A N 1
ATOM 961 C CA . LEU A 1 123 ? 3.289 -13.352 7.523 1 97.25 123 LEU A CA 1
ATOM 962 C C . LEU A 1 123 ? 2.24 -12.367 8.023 1 97.25 123 LEU A C 1
ATOM 964 O O . LEU A 1 123 ? 1.349 -12.742 8.789 1 97.25 123 LEU A O 1
ATOM 968 N N . SER A 1 124 ? 2.346 -11.102 7.586 1 97.31 124 SER A N 1
ATOM 969 C CA . SER A 1 124 ? 1.256 -10.148 7.77 1 97.31 124 SER A CA 1
ATOM 970 C C . SER A 1 124 ? 0.003 -10.586 7.02 1 97.31 124 SER A C 1
ATOM 972 O O . SER A 1 124 ? 0.062 -11.492 6.18 1 97.31 124 SER A O 1
ATOM 974 N N . TRP A 1 125 ? -1.136 -10 7.332 1 98.25 125 TRP A N 1
ATOM 975 C CA . TRP A 1 125 ? -2.369 -10.281 6.602 1 98.25 125 TRP A CA 1
ATOM 976 C C . TRP A 1 125 ? -2.193 -10.016 5.109 1 98.25 125 TRP A C 1
ATOM 978 O O . TRP A 1 125 ? -2.635 -10.812 4.277 1 98.25 125 TRP A O 1
ATOM 988 N N . ALA A 1 126 ? -1.532 -8.898 4.816 1 98.62 126 ALA A N 1
ATOM 989 C CA . ALA A 1 126 ? -1.31 -8.531 3.42 1 98.62 126 ALA A CA 1
ATOM 990 C C . ALA A 1 126 ? -0.44 -9.562 2.711 1 98.62 126 ALA A C 1
ATOM 992 O O . ALA A 1 126 ? -0.772 -10.016 1.614 1 98.62 126 ALA A O 1
ATOM 993 N N . GLU A 1 127 ? 0.615 -9.953 3.352 1 98.5 127 GLU A N 1
ATOM 994 C CA . GLU A 1 127 ? 1.497 -10.953 2.764 1 98.5 127 GLU A CA 1
ATOM 995 C C . GLU A 1 127 ? 0.778 -12.289 2.596 1 98.5 127 GLU A C 1
ATOM 997 O O . GLU A 1 127 ? 0.953 -12.977 1.583 1 98.5 127 GLU A O 1
ATOM 1002 N N . SER A 1 128 ? 0 -12.641 3.57 1 98.81 128 SER A N 1
ATOM 1003 C CA . SER A 1 128 ? -0.765 -13.883 3.48 1 98.81 128 SER A CA 1
ATOM 1004 C C . SER A 1 128 ? -1.693 -13.867 2.27 1 98.81 128 SER A C 1
ATOM 1006 O O . SER A 1 128 ? -1.779 -14.859 1.538 1 98.81 128 SER A O 1
ATOM 1008 N N . THR A 1 129 ? -2.326 -12.773 2.062 1 98.81 129 THR A N 1
ATOM 1009 C CA . THR A 1 129 ? -3.326 -12.641 1.009 1 98.81 129 THR A CA 1
ATOM 1010 C C . THR A 1 129 ? -2.676 -12.727 -0.369 1 98.81 129 THR A C 1
ATOM 1012 O O . THR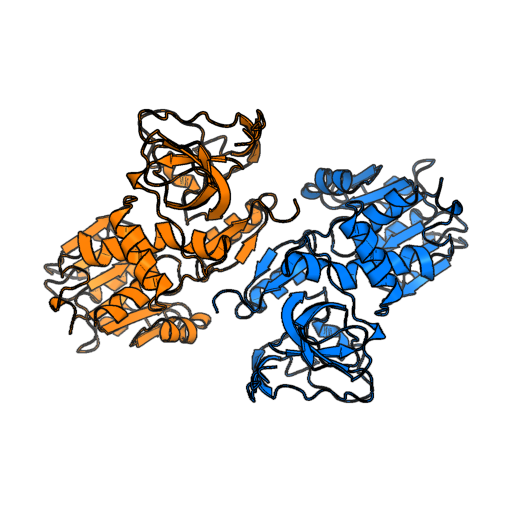 A 1 129 ? -3.336 -13.078 -1.351 1 98.81 129 THR A O 1
ATOM 1015 N N . ALA A 1 130 ? -1.372 -12.484 -0.412 1 98.75 130 ALA A N 1
ATOM 1016 C CA . ALA A 1 130 ? -0.631 -12.492 -1.671 1 98.75 130 ALA A CA 1
ATOM 1017 C C . ALA A 1 130 ? -0.285 -13.914 -2.098 1 98.75 130 ALA A C 1
ATOM 1019 O O . ALA A 1 130 ? 0.359 -14.125 -3.129 1 98.75 130 ALA A O 1
ATOM 1020 N N . VAL A 1 131 ? -0.791 -14.953 -1.456 1 98.81 131 VAL A N 1
ATOM 1021 C CA . VAL A 1 131 ? -0.283 -16.312 -1.663 1 98.81 131 VAL A CA 1
ATOM 1022 C C . VAL A 1 131 ? -1.301 -17.125 -2.451 1 98.81 131 VAL A C 1
ATOM 1024 O O . VAL A 1 131 ? -0.984 -17.672 -3.514 1 98.81 131 VAL A O 1
ATOM 1027 N N . PRO A 1 132 ? -2.551 -17.266 -2.109 1 98.88 132 PRO A N 1
ATOM 1028 C CA . PRO A 1 132 ? -3.385 -18.406 -2.49 1 98.88 132 PRO A CA 1
ATOM 1029 C C . PRO A 1 132 ? -3.541 -18.547 -4.004 1 98.88 132 PRO A C 1
ATOM 1031 O O . PRO A 1 132 ? -3.123 -19.547 -4.582 1 98.88 132 PRO A O 1
ATOM 1034 N N . LEU A 1 133 ? -4.051 -17.562 -4.625 1 98.69 133 LEU A N 1
ATOM 1035 C CA . LEU A 1 133 ? -4.367 -17.719 -6.039 1 98.69 133 LEU A CA 1
ATOM 1036 C C . LEU A 1 133 ? -3.104 -17.953 -6.859 1 98.69 133 LEU A C 1
ATOM 1038 O O . LEU A 1 133 ? -3.008 -18.938 -7.594 1 98.69 133 LEU A O 1
ATOM 1042 N N . SER A 1 134 ? -2.145 -17.094 -6.695 1 98.69 134 SER A N 1
ATOM 1043 C CA . SER A 1 134 ? -0.94 -17.141 -7.516 1 98.69 134 SER A CA 1
ATOM 1044 C C . SER A 1 134 ? -0.12 -18.391 -7.23 1 98.69 134 SER A C 1
ATOM 1046 O O . SER A 1 134 ? 0.344 -19.062 -8.156 1 98.69 134 SER A O 1
ATOM 1048 N N . ALA A 1 135 ? 0.014 -18.734 -5.992 1 98.88 135 ALA A N 1
ATOM 1049 C CA . ALA A 1 135 ? 0.825 -19.891 -5.609 1 98.88 135 ALA A CA 1
ATOM 1050 C C . ALA A 1 135 ? 0.167 -21.188 -6.051 1 98.88 135 ALA A C 1
ATOM 1052 O O . ALA A 1 135 ? 0.845 -22.109 -6.516 1 98.88 135 ALA A O 1
ATOM 1053 N N . GLN A 1 136 ? -1.135 -21.234 -5.898 1 98.88 136 GLN A N 1
ATOM 1054 C CA . GLN A 1 136 ? -1.822 -22.453 -6.328 1 98.88 136 GLN A CA 1
ATOM 1055 C C . GLN A 1 136 ? -1.808 -22.578 -7.848 1 98.88 136 GLN A C 1
ATOM 1057 O O . GLN A 1 136 ? -1.745 -23.703 -8.383 1 98.88 136 GLN A O 1
ATOM 1062 N N . THR A 1 137 ? -1.924 -21.453 -8.523 1 98.81 137 THR A N 1
ATOM 1063 C CA . THR A 1 137 ? -1.782 -21.5 -9.977 1 98.81 137 THR A CA 1
ATOM 1064 C C . THR A 1 137 ? -0.425 -22.078 -10.367 1 98.81 137 THR A C 1
ATOM 1066 O O . THR A 1 137 ? -0.344 -22.969 -11.219 1 98.81 137 THR A O 1
ATOM 1069 N N . ALA A 1 138 ? 0.622 -21.625 -9.758 1 98.94 138 ALA A N 1
ATOM 1070 C CA . ALA A 1 138 ? 1.97 -22.125 -10.023 1 98.94 138 ALA A CA 1
ATOM 1071 C C . ALA A 1 138 ? 2.076 -23.609 -9.695 1 98.94 138 ALA A C 1
ATOM 1073 O O . ALA A 1 138 ? 2.611 -24.391 -10.492 1 98.94 138 ALA A O 1
ATOM 1074 N N . TRP A 1 139 ? 1.543 -23.984 -8.547 1 98.94 139 TRP A N 1
ATOM 1075 C CA . TRP A 1 139 ? 1.574 -25.375 -8.086 1 98.94 139 TRP A CA 1
ATOM 1076 C C . TRP A 1 139 ? 0.883 -26.297 -9.086 1 98.94 139 TRP A C 1
ATOM 1078 O O . TRP A 1 139 ? 1.436 -27.328 -9.477 1 98.94 139 TRP A O 1
ATOM 1088 N N . GLN A 1 140 ? -0.256 -25.922 -9.516 1 98.88 140 GLN A N 1
ATOM 1089 C CA . GLN A 1 140 ? -1.036 -26.766 -10.414 1 98.88 140 GLN A CA 1
ATOM 1090 C C . GLN A 1 140 ? -0.428 -26.781 -11.812 1 98.88 140 GLN A C 1
ATOM 1092 O O . GLN A 1 140 ? -0.482 -27.812 -12.508 1 98.88 140 GLN A O 1
ATOM 1097 N N . ALA A 1 141 ? 0.132 -25.672 -12.234 1 98.88 141 ALA A N 1
ATOM 1098 C CA . ALA A 1 141 ? 0.829 -25.656 -13.523 1 98.88 141 ALA A CA 1
ATOM 1099 C C . ALA A 1 141 ? 1.976 -26.672 -13.531 1 98.88 141 ALA A C 1
ATOM 1101 O O . ALA A 1 141 ? 2.117 -27.453 -14.477 1 98.88 141 ALA A O 1
ATOM 1102 N N . LEU A 1 142 ? 2.729 -26.734 -12.484 1 98.81 142 LEU A N 1
ATOM 1103 C CA . LEU A 1 142 ? 3.945 -27.531 -12.43 1 98.81 142 LEU A CA 1
ATOM 1104 C C . LEU A 1 142 ? 3.621 -29 -12.117 1 98.81 142 LEU A C 1
ATOM 1106 O O . LEU A 1 142 ? 4.172 -29.906 -12.742 1 98.81 142 LEU A O 1
ATOM 1110 N N . PHE A 1 143 ? 2.615 -29.234 -11.258 1 98.75 143 PHE A N 1
ATOM 1111 C CA . PHE A 1 143 ? 2.559 -30.562 -10.664 1 98.75 143 PHE A CA 1
ATOM 1112 C C . PHE A 1 143 ? 1.27 -31.281 -11.055 1 98.75 143 PHE A C 1
ATOM 1114 O O . PHE A 1 143 ? 1.124 -32.469 -10.828 1 98.75 143 PHE A O 1
ATOM 1121 N N . VAL A 1 144 ? 0.355 -30.531 -11.57 1 98.5 144 VAL A N 1
ATOM 1122 C CA . VAL A 1 144 ? -0.898 -31.156 -11.984 1 98.5 144 VAL A CA 1
ATOM 1123 C C . VAL A 1 144 ? -0.999 -31.156 -13.508 1 98.5 144 VAL A C 1
ATOM 1125 O O . VAL A 1 144 ? -1.281 -32.188 -14.117 1 98.5 144 VAL A O 1
ATOM 1128 N N . GLN A 1 145 ? -0.624 -30.047 -14.141 1 98.44 145 GLN A N 1
ATOM 1129 C CA . GLN A 1 145 ? -0.911 -29.875 -15.555 1 98.44 145 GLN A CA 1
ATOM 1130 C C . GLN A 1 145 ? 0.277 -30.297 -16.422 1 98.44 145 GLN A C 1
ATOM 1132 O O . GLN A 1 145 ? 0.098 -30.781 -17.531 1 98.44 145 GLN A O 1
ATOM 1137 N N . SER A 1 146 ? 1.476 -30.172 -16 1 97.94 146 SER A N 1
ATOM 1138 C CA . SER A 1 146 ? 2.666 -30.312 -16.828 1 97.94 146 SER A CA 1
ATOM 1139 C C . SER A 1 146 ? 2.885 -31.781 -17.219 1 97.94 146 SER A C 1
ATOM 1141 O O . SER A 1 146 ? 3.326 -32.062 -18.344 1 97.94 146 SER A O 1
ATOM 1143 N N . GLY A 1 147 ? 2.609 -32.688 -16.25 1 96.94 147 GLY A N 1
ATOM 1144 C CA . GLY A 1 147 ? 2.82 -34.094 -16.5 1 96.94 147 GLY A CA 1
ATOM 1145 C C . GLY A 1 147 ? 4.254 -34.562 -16.266 1 96.94 147 GLY A C 1
ATOM 1146 O O . GLY A 1 147 ? 4.598 -35.719 -16.5 1 96.94 147 GLY A O 1
ATOM 1147 N N . ILE A 1 148 ? 5.07 -33.656 -15.75 1 97.25 148 ILE A N 1
ATOM 1148 C CA . ILE A 1 148 ? 6.473 -34 -15.516 1 97.25 148 ILE A CA 1
ATOM 1149 C C . ILE A 1 148 ? 6.602 -34.844 -14.25 1 97.25 148 ILE A C 1
ATOM 1151 O O . ILE A 1 148 ? 7.309 -35.844 -14.227 1 97.25 148 ILE A O 1
ATOM 1155 N N . GLY A 1 149 ? 5.953 -34.375 -13.234 1 97.19 149 GLY A N 1
ATOM 1156 C CA . GLY A 1 149 ? 6.008 -35 -11.93 1 97.19 149 GLY A CA 1
ATOM 1157 C C . GLY A 1 149 ? 5.422 -34.156 -10.82 1 97.19 149 GLY A C 1
ATOM 1158 O O . GLY A 1 149 ? 5.035 -33 -11.055 1 97.19 149 GLY A O 1
ATOM 1159 N N . ASN A 1 150 ? 5.355 -34.781 -9.68 1 97.62 150 ASN A N 1
ATOM 1160 C CA . ASN A 1 150 ? 4.879 -34.031 -8.516 1 97.62 150 ASN A CA 1
ATOM 1161 C C . ASN A 1 150 ? 6.023 -33.344 -7.77 1 97.62 150 ASN A C 1
ATOM 1163 O O . ASN A 1 150 ? 7.164 -33.375 -8.234 1 97.62 150 ASN A O 1
ATOM 1167 N N . PHE A 1 151 ? 5.75 -32.688 -6.727 1 97.69 151 PHE A N 1
ATOM 1168 C CA . PHE A 1 151 ? 6.719 -31.891 -5.988 1 97.69 151 PHE A CA 1
ATOM 1169 C C . PHE A 1 151 ? 7.91 -32.75 -5.559 1 97.69 151 PHE A C 1
ATOM 1171 O O . PHE A 1 151 ? 9.047 -32.281 -5.57 1 97.69 151 PHE A O 1
ATOM 1178 N N . GLU A 1 152 ? 7.715 -33.969 -5.234 1 96.44 152 GLU A N 1
ATOM 1179 C CA . GLU A 1 152 ? 8.766 -34.812 -4.719 1 96.44 152 GLU A CA 1
ATOM 1180 C C . GLU A 1 152 ? 9.461 -35.594 -5.848 1 96.44 152 GLU A C 1
ATOM 1182 O O . GLU A 1 152 ? 10.406 -36.344 -5.605 1 96.44 152 GLU A O 1
ATOM 1187 N N . SER A 1 153 ? 8.977 -35.375 -6.992 1 96.69 153 SER A N 1
ATOM 1188 C CA . SER A 1 153 ? 9.477 -36.156 -8.117 1 96.69 153 SER A CA 1
ATOM 1189 C C . SER A 1 153 ? 10.891 -35.75 -8.492 1 96.69 153 SER A C 1
ATOM 1191 O O . SER A 1 153 ? 11.18 -34.562 -8.656 1 96.69 153 SER A O 1
ATOM 1193 N N . GLU A 1 154 ? 11.781 -36.656 -8.812 1 97.25 154 GLU A N 1
ATOM 1194 C CA . GLU A 1 154 ? 13.156 -36.406 -9.242 1 97.25 154 GLU A CA 1
ATOM 1195 C C . GLU A 1 154 ? 13.219 -36 -10.711 1 97.25 154 GLU A C 1
ATOM 1197 O O . GLU A 1 154 ? 14.242 -35.5 -11.18 1 97.25 154 GLU A O 1
ATOM 1202 N N . GLU A 1 155 ? 12.133 -36.188 -11.398 1 97.5 155 GLU A N 1
ATOM 1203 C CA . GLU A 1 155 ? 12.07 -35.938 -12.836 1 97.5 155 GLU A CA 1
ATOM 1204 C C . GLU A 1 155 ? 12.336 -34.469 -13.148 1 97.5 155 GLU A C 1
ATOM 1206 O O . GLU A 1 155 ? 12.664 -34.125 -14.281 1 97.5 155 GLU A O 1
ATOM 1211 N N . TRP A 1 156 ? 12.133 -33.688 -12.18 1 98.06 156 TRP A N 1
ATOM 1212 C CA . TRP A 1 156 ? 12.312 -32.25 -12.391 1 98.06 156 TRP A CA 1
ATOM 1213 C C . TRP A 1 156 ? 13.797 -31.906 -12.531 1 98.06 156 TRP A C 1
ATOM 1215 O O . TRP A 1 156 ? 14.148 -30.922 -13.172 1 98.06 156 TRP A O 1
ATOM 1225 N N . LYS A 1 157 ? 14.609 -32.688 -11.906 1 97.31 157 LYS A N 1
ATOM 1226 C CA . LYS A 1 157 ? 16.047 -32.469 -12.023 1 97.31 157 LYS A CA 1
ATOM 1227 C C . LYS A 1 157 ? 16.5 -32.531 -13.477 1 97.31 157 LYS A C 1
ATOM 1229 O O . LYS A 1 157 ? 16.188 -33.5 -14.18 1 97.31 157 LYS A O 1
ATOM 1234 N N . GLY A 1 158 ? 17.125 -31.516 -13.914 1 94.06 158 GLY A N 1
ATOM 1235 C CA . GLY A 1 158 ? 17.609 -31.469 -15.281 1 94.06 158 GLY A CA 1
ATOM 1236 C C . GLY A 1 158 ? 16.625 -30.859 -16.25 1 94.06 158 GLY A C 1
ATOM 1237 O O . GLY A 1 158 ? 16.984 -30.547 -17.391 1 94.06 158 GLY A O 1
ATOM 1238 N N . LYS A 1 159 ? 15.375 -30.703 -15.844 1 98.25 159 LYS A N 1
ATOM 1239 C CA . LYS A 1 159 ? 14.406 -30.047 -16.719 1 98.25 159 LYS A CA 1
ATOM 1240 C C . LYS A 1 159 ? 14.633 -28.547 -16.766 1 98.25 159 LYS A C 1
ATOM 1242 O O . LYS A 1 159 ? 15.047 -27.938 -15.766 1 98.25 159 LYS A O 1
ATOM 1247 N N . ARG A 1 160 ? 14.391 -27.953 -17.875 1 98.75 160 ARG A N 1
ATOM 1248 C CA . ARG A 1 160 ? 14.438 -26.516 -18.078 1 98.75 160 ARG A CA 1
ATOM 1249 C C . ARG A 1 160 ? 13.023 -25.938 -18.172 1 98.75 160 ARG A C 1
ATOM 1251 O O . ARG A 1 160 ? 12.188 -26.438 -18.938 1 98.75 160 ARG A O 1
ATOM 1258 N N . VAL A 1 161 ? 12.766 -24.938 -17.375 1 98.94 161 VAL A N 1
ATOM 1259 C CA . VAL A 1 161 ? 11.453 -24.312 -17.297 1 98.94 161 VAL A CA 1
ATOM 1260 C C . VAL A 1 161 ? 11.555 -22.844 -17.656 1 98.94 161 VAL A C 1
ATOM 1262 O O . VAL A 1 161 ? 12.312 -22.094 -17.031 1 98.94 161 VAL A O 1
ATOM 1265 N N . LEU A 1 162 ? 10.82 -22.406 -18.656 1 98.94 162 LEU A N 1
ATOM 1266 C CA . LEU A 1 162 ? 10.695 -20.984 -19.016 1 98.94 162 LEU A CA 1
ATOM 1267 C C . LEU A 1 162 ? 9.438 -20.391 -18.406 1 98.94 162 LEU A C 1
ATOM 1269 O O . LEU A 1 162 ? 8.336 -20.922 -18.578 1 98.94 162 LEU A O 1
ATOM 1273 N N . VAL A 1 163 ? 9.594 -19.359 -17.719 1 98.94 163 VAL A N 1
ATOM 1274 C CA . VAL A 1 163 ? 8.492 -18.641 -17.078 1 98.94 163 VAL A CA 1
ATOM 1275 C C . VAL A 1 163 ? 8.359 -17.25 -17.703 1 98.94 163 VAL A C 1
ATOM 1277 O O . VAL A 1 163 ? 9.234 -16.391 -17.547 1 98.94 163 VAL A O 1
ATOM 1280 N N . THR A 1 164 ? 7.242 -16.984 -18.453 1 98.5 164 THR A N 1
ATOM 1281 C CA . THR A 1 164 ? 7.016 -15.641 -18.953 1 98.5 164 THR A CA 1
ATOM 1282 C C . THR A 1 164 ? 6.406 -14.758 -17.875 1 98.5 164 THR A C 1
ATOM 1284 O O . THR A 1 164 ? 5.648 -15.234 -17.031 1 98.5 164 THR A O 1
ATOM 1287 N N . ALA A 1 165 ? 6.75 -13.453 -17.938 1 97.62 165 ALA A N 1
ATOM 1288 C CA . ALA A 1 165 ? 6.289 -12.508 -16.922 1 97.62 165 ALA A CA 1
ATOM 1289 C C . ALA A 1 165 ? 6.609 -13.016 -15.516 1 97.62 165 ALA A C 1
ATOM 1291 O O . ALA A 1 165 ? 5.734 -13.062 -14.648 1 97.62 165 ALA A O 1
ATOM 1292 N N . ALA A 1 166 ? 7.91 -13.273 -15.297 1 98.56 166 ALA A N 1
ATOM 1293 C CA . ALA A 1 166 ? 8.375 -13.961 -14.094 1 98.56 166 ALA A CA 1
ATOM 1294 C C . ALA A 1 166 ? 8.25 -13.062 -12.867 1 98.56 166 ALA A C 1
ATOM 1296 O O . ALA A 1 166 ? 8.336 -13.531 -11.727 1 98.56 166 ALA A O 1
ATOM 1297 N N . SER A 1 167 ? 8.039 -11.766 -13.055 1 98 167 SER A N 1
ATOM 1298 C CA . SER A 1 167 ? 7.945 -10.844 -11.93 1 98 167 SER A CA 1
ATOM 1299 C C . SER A 1 167 ? 6.492 -10.625 -11.508 1 98 167 SER A C 1
ATOM 1301 O O . SER A 1 167 ? 6.219 -9.93 -10.531 1 98 167 SER A O 1
ATOM 1303 N N . GLY A 1 168 ? 5.547 -11.203 -12.219 1 97.25 168 GLY A N 1
ATOM 1304 C CA . GLY A 1 168 ? 4.137 -11.07 -11.891 1 97.25 168 GLY A CA 1
ATOM 1305 C C . GLY A 1 168 ? 3.693 -11.992 -10.773 1 97.25 168 GLY A C 1
ATOM 1306 O O . GLY A 1 168 ? 4.504 -12.734 -10.211 1 97.25 168 GLY A O 1
ATOM 1307 N N . GLY A 1 169 ? 2.451 -11.93 -10.422 1 97.12 169 GLY A N 1
ATOM 1308 C CA . GLY A 1 169 ? 1.894 -12.68 -9.305 1 97.12 169 GLY A CA 1
ATOM 1309 C C . GLY A 1 169 ? 2.156 -14.172 -9.391 1 97.12 169 GLY A C 1
ATOM 1310 O O . GLY A 1 169 ? 2.693 -14.766 -8.461 1 97.12 169 GLY A O 1
ATOM 1311 N N . VAL A 1 170 ? 1.845 -14.734 -10.5 1 98.38 170 VAL A N 1
ATOM 1312 C CA . VAL A 1 170 ? 2.008 -16.172 -10.672 1 98.38 170 VAL A CA 1
ATOM 1313 C C . VAL A 1 170 ? 3.463 -16.5 -11 1 98.38 170 VAL A C 1
ATOM 1315 O O . VAL A 1 170 ? 4.023 -17.469 -10.492 1 98.38 170 VAL A O 1
ATOM 1318 N N . GLY A 1 171 ? 4.105 -15.711 -11.867 1 98.75 171 GLY A N 1
ATOM 1319 C CA . GLY A 1 171 ? 5.48 -15.945 -12.273 1 98.75 171 GLY A CA 1
ATOM 1320 C C . GLY A 1 171 ? 6.441 -16.047 -11.109 1 98.75 171 GLY A C 1
ATOM 1321 O O . GLY A 1 171 ? 7.359 -16.875 -11.117 1 98.75 171 GLY A O 1
ATOM 1322 N N . ILE A 1 172 ? 6.223 -15.273 -10.109 1 98.81 172 ILE A N 1
ATOM 1323 C CA . ILE A 1 172 ? 7.043 -15.258 -8.898 1 98.81 172 ILE A CA 1
ATOM 1324 C C . ILE A 1 172 ? 7.023 -16.641 -8.242 1 98.81 172 ILE A C 1
ATOM 1326 O O . ILE A 1 172 ? 8.062 -17.156 -7.844 1 98.81 172 ILE A O 1
ATOM 1330 N N . TRP A 1 173 ? 5.914 -17.203 -8.188 1 98.88 173 TRP A N 1
ATOM 1331 C CA . TRP A 1 173 ? 5.754 -18.484 -7.523 1 98.88 173 TRP A CA 1
ATOM 1332 C C . TRP A 1 173 ? 6.285 -19.625 -8.398 1 98.88 173 TRP A C 1
ATOM 1334 O O . TRP A 1 173 ? 6.93 -20.547 -7.902 1 98.88 173 TRP A O 1
ATOM 1344 N N . VAL A 1 174 ? 6.02 -19.562 -9.734 1 98.94 174 VAL A N 1
ATOM 1345 C CA . VAL A 1 174 ? 6.555 -20.594 -10.625 1 98.94 174 VAL A CA 1
ATOM 1346 C C . VAL A 1 174 ? 8.078 -20.625 -10.523 1 98.94 174 VAL A C 1
ATOM 1348 O O . VAL A 1 174 ? 8.68 -21.688 -10.422 1 98.94 174 VAL A O 1
ATOM 1351 N N . THR A 1 175 ? 8.695 -19.484 -10.57 1 98.94 175 THR A N 1
ATOM 1352 C CA . THR A 1 175 ? 10.148 -19.375 -10.523 1 98.94 175 THR A CA 1
ATOM 1353 C C . THR A 1 175 ? 10.703 -19.984 -9.242 1 98.94 175 THR A C 1
ATOM 1355 O O . THR A 1 175 ? 11.617 -20.828 -9.297 1 98.94 175 THR A O 1
ATOM 1358 N N . GLN A 1 176 ? 10.125 -19.641 -8.125 1 98.88 176 GLN A N 1
ATOM 1359 C CA . GLN A 1 176 ? 10.609 -20.141 -6.844 1 98.88 176 GLN A CA 1
ATOM 1360 C C . GLN A 1 176 ? 10.422 -21.641 -6.719 1 98.88 176 GLN A C 1
ATOM 1362 O O . GLN A 1 176 ? 11.344 -22.359 -6.34 1 98.88 176 GLN A O 1
ATOM 1367 N N . ILE A 1 177 ? 9.211 -22.156 -7.035 1 98.88 177 ILE A N 1
ATOM 1368 C CA . ILE A 1 177 ? 8.867 -23.562 -6.816 1 98.88 177 ILE A CA 1
ATOM 1369 C C . ILE A 1 177 ? 9.641 -24.438 -7.801 1 98.88 177 ILE A C 1
ATOM 1371 O O . ILE A 1 177 ? 10.148 -25.5 -7.43 1 98.88 177 ILE A O 1
ATOM 1375 N N . ALA A 1 178 ? 9.719 -24 -9.062 1 98.88 178 ALA A N 1
ATOM 1376 C CA . ALA A 1 178 ? 10.477 -24.766 -10.047 1 98.88 178 ALA A CA 1
ATOM 1377 C C . ALA A 1 178 ? 11.938 -24.891 -9.641 1 98.88 178 ALA A C 1
ATOM 1379 O O . ALA A 1 178 ? 12.539 -25.969 -9.766 1 98.88 178 ALA A O 1
ATOM 1380 N N . ARG A 1 179 ? 12.492 -23.797 -9.141 1 98.69 179 ARG A N 1
ATOM 1381 C CA . ARG A 1 179 ? 13.867 -23.828 -8.648 1 98.69 179 ARG A CA 1
ATOM 1382 C C . ARG A 1 179 ? 14.008 -24.812 -7.5 1 98.69 179 ARG A C 1
ATOM 1384 O O . ARG A 1 179 ? 14.977 -25.578 -7.445 1 98.69 179 ARG A O 1
ATOM 1391 N N . LEU A 1 180 ? 13.109 -24.828 -6.637 1 98.25 180 LEU A N 1
ATOM 1392 C CA . LEU A 1 180 ? 13.133 -25.656 -5.426 1 98.25 180 LEU A CA 1
ATOM 1393 C C . LEU A 1 180 ? 13.133 -27.141 -5.773 1 98.25 180 LEU A C 1
ATOM 1395 O O . LEU A 1 180 ? 13.766 -27.938 -5.082 1 98.25 180 LEU A O 1
ATOM 1399 N N . VAL A 1 181 ? 12.453 -27.5 -6.855 1 98.12 181 VAL A N 1
ATOM 1400 C CA . VAL A 1 181 ? 12.344 -28.922 -7.18 1 98.12 181 VAL A CA 1
ATOM 1401 C C . VAL A 1 181 ? 13.492 -29.328 -8.094 1 98.12 181 VAL A C 1
ATOM 1403 O O . VAL A 1 181 ? 13.547 -30.469 -8.562 1 98.12 181 VAL A O 1
ATOM 1406 N N . GLY A 1 182 ? 14.367 -28.359 -8.406 1 98.12 182 GLY A N 1
ATOM 1407 C CA . GLY A 1 182 ? 15.633 -28.703 -9.039 1 98.12 182 GLY A CA 1
ATOM 1408 C C . GLY A 1 182 ? 15.672 -28.359 -10.523 1 98.12 182 GLY A C 1
ATOM 1409 O O . GLY A 1 182 ? 16.641 -28.672 -11.211 1 98.12 182 GLY A O 1
ATOM 1410 N N . ALA A 1 183 ? 14.688 -27.766 -11.039 1 98.69 183 ALA A N 1
ATOM 1411 C CA . ALA A 1 183 ? 14.68 -27.375 -12.445 1 98.69 183 ALA A CA 1
ATOM 1412 C C . ALA A 1 183 ? 15.617 -26.188 -12.695 1 98.69 183 ALA A C 1
ATOM 1414 O O . ALA A 1 183 ? 15.938 -25.453 -11.766 1 98.69 183 ALA A O 1
ATOM 1415 N N . THR A 1 184 ? 16.109 -26.094 -13.906 1 98.75 184 THR A N 1
ATOM 1416 C CA . THR A 1 184 ? 16.734 -24.875 -14.391 1 98.75 184 THR A CA 1
ATOM 1417 C C . THR A 1 184 ? 15.688 -23.891 -14.883 1 98.75 184 THR A C 1
ATOM 1419 O O . THR A 1 184 ? 14.938 -24.172 -15.82 1 98.75 184 THR A O 1
ATOM 1422 N N . VAL A 1 185 ? 15.664 -22.719 -14.281 1 98.88 185 VAL A N 1
ATOM 1423 C CA . VAL A 1 185 ? 14.555 -21.797 -14.531 1 98.88 185 VAL A CA 1
ATOM 1424 C C . VAL A 1 185 ? 15.055 -20.594 -15.336 1 98.88 185 VAL A C 1
ATOM 1426 O O . VAL A 1 185 ? 16.047 -19.953 -14.969 1 98.88 185 VAL A O 1
ATOM 1429 N N . ILE A 1 186 ? 14.391 -20.297 -16.406 1 98.88 186 ILE A N 1
ATOM 1430 C CA . ILE A 1 186 ? 14.578 -19.078 -17.203 1 98.88 186 ILE A CA 1
ATOM 1431 C C . ILE A 1 186 ? 13.359 -18.172 -17.062 1 98.88 186 ILE A C 1
ATOM 1433 O O . ILE A 1 186 ? 12.234 -18.578 -17.375 1 98.88 186 ILE A O 1
ATOM 1437 N N . GLY A 1 187 ? 13.547 -17 -16.531 1 98.81 187 GLY A N 1
ATOM 1438 C CA . GLY A 1 187 ? 12.445 -16.062 -16.375 1 98.81 187 GLY A CA 1
ATOM 1439 C C . GLY A 1 187 ? 12.539 -14.867 -17.297 1 98.81 187 GLY A C 1
ATOM 1440 O O . GLY A 1 187 ? 13.625 -14.336 -17.516 1 98.81 187 GLY A O 1
ATOM 1441 N N . THR A 1 188 ? 11.398 -14.469 -17.906 1 98.62 188 THR A N 1
ATOM 1442 C CA . THR A 1 188 ? 11.383 -13.211 -18.641 1 98.62 188 THR A CA 1
ATOM 1443 C C . THR A 1 188 ? 10.773 -12.094 -17.797 1 98.62 188 THR A C 1
ATOM 1445 O O . THR A 1 188 ? 9.852 -12.328 -17.031 1 98.62 188 THR A O 1
ATOM 1448 N N . CYS A 1 189 ? 11.32 -10.922 -17.938 1 98 189 CYS A N 1
ATOM 1449 C CA . CYS A 1 189 ? 10.797 -9.758 -17.234 1 98 189 CYS A CA 1
ATOM 1450 C C . CYS A 1 189 ? 11.297 -8.469 -17.875 1 98 189 CYS A C 1
ATOM 1452 O O . CYS A 1 189 ? 12.094 -8.5 -18.812 1 98 189 CYS A O 1
ATOM 1454 N N . GLY A 1 190 ? 10.75 -7.379 -17.422 1 96.38 190 GLY A N 1
ATOM 1455 C CA . GLY A 1 190 ? 11.273 -6.086 -17.828 1 96.38 190 GLY A CA 1
ATOM 1456 C C . GLY A 1 190 ? 12.617 -5.762 -17.203 1 96.38 190 GLY A C 1
ATOM 1457 O O . GLY A 1 190 ? 13.016 -6.383 -16.219 1 96.38 190 GLY A O 1
ATOM 1458 N N . SER A 1 191 ? 13.242 -4.684 -17.734 1 96.38 191 SER A N 1
ATOM 1459 C CA . SER A 1 191 ? 14.617 -4.336 -17.391 1 96.38 191 SER A CA 1
ATOM 1460 C C . SER A 1 191 ? 14.773 -4.07 -15.898 1 96.38 191 SER A C 1
ATOM 1462 O O . SER A 1 191 ? 15.758 -4.477 -15.289 1 96.38 191 SER A O 1
ATOM 1464 N N . ARG A 1 192 ? 13.891 -3.531 -15.328 1 93.81 192 ARG A N 1
ATOM 1465 C CA . ARG A 1 192 ? 14 -3.113 -13.93 1 93.81 192 ARG A CA 1
ATOM 1466 C C . ARG A 1 192 ? 13.867 -4.305 -12.992 1 93.81 192 ARG A C 1
ATOM 1468 O O . ARG A 1 192 ? 14.188 -4.203 -11.805 1 93.81 192 ARG A O 1
ATOM 1475 N N . ASN A 1 193 ? 13.359 -5.457 -13.492 1 97.25 193 ASN A N 1
ATOM 1476 C CA . ASN A 1 193 ? 13.039 -6.586 -12.625 1 97.25 193 ASN A CA 1
ATOM 1477 C C . ASN A 1 193 ? 14.062 -7.707 -12.766 1 97.25 193 ASN A C 1
ATOM 1479 O O . ASN A 1 193 ? 13.906 -8.781 -12.188 1 97.25 193 ASN A O 1
ATOM 1483 N N . VAL A 1 194 ? 15.148 -7.512 -13.523 1 98.06 194 VAL A N 1
ATOM 1484 C CA . VAL A 1 194 ? 16.125 -8.562 -13.805 1 98.06 194 VAL A CA 1
ATOM 1485 C C . VAL A 1 194 ? 16.75 -9.047 -12.5 1 98.06 194 VAL A C 1
ATOM 1487 O O . VAL A 1 194 ? 16.766 -10.25 -12.234 1 98.06 194 VAL A O 1
ATOM 1490 N N . GLY A 1 195 ? 17.25 -8.078 -11.68 1 97.38 195 GLY A N 1
ATOM 1491 C CA . GLY A 1 195 ? 17.828 -8.453 -10.398 1 97.38 195 GLY A CA 1
ATOM 1492 C C . GLY A 1 195 ? 16.844 -9.156 -9.484 1 97.38 195 GLY A C 1
ATOM 1493 O O . GLY A 1 195 ? 17.188 -10.148 -8.844 1 97.38 195 GLY A O 1
ATOM 1494 N N . PHE A 1 196 ? 15.633 -8.742 -9.5 1 97.56 196 PHE A N 1
ATOM 1495 C CA . PHE A 1 196 ? 14.578 -9.289 -8.664 1 97.56 196 PHE A CA 1
ATOM 1496 C C . PHE A 1 196 ? 14.273 -10.734 -9.047 1 97.56 196 PHE A C 1
ATOM 1498 O O . PHE A 1 196 ? 14.219 -11.609 -8.18 1 97.56 196 PHE A O 1
ATOM 1505 N N . VAL A 1 197 ? 14.094 -11 -10.328 1 98.69 197 VAL A N 1
ATOM 1506 C CA . VAL A 1 197 ? 13.773 -12.336 -10.82 1 98.69 197 VAL A CA 1
ATOM 1507 C C . VAL A 1 197 ? 14.938 -13.281 -10.539 1 98.69 197 VAL A C 1
ATOM 1509 O O . VAL A 1 197 ? 14.734 -14.453 -10.219 1 98.69 197 VAL A O 1
ATOM 1512 N N . LYS A 1 198 ? 16.188 -12.805 -10.633 1 98.5 198 LYS A N 1
ATOM 1513 C CA . LYS A 1 198 ? 17.359 -13.594 -10.258 1 98.5 198 LYS A CA 1
ATOM 1514 C C . LYS A 1 198 ? 17.312 -13.961 -8.773 1 98.5 198 LYS A C 1
ATOM 1516 O O . LYS A 1 198 ? 17.594 -15.102 -8.406 1 98.5 198 LYS A O 1
ATOM 1521 N N . GLU A 1 199 ? 16.906 -13.016 -7.984 1 97.31 199 GLU A N 1
ATOM 1522 C CA . GLU A 1 199 ? 16.828 -13.234 -6.543 1 97.31 199 GLU A CA 1
ATOM 1523 C C . GLU A 1 199 ? 15.773 -14.281 -6.199 1 97.31 199 GLU A C 1
ATOM 1525 O O . GLU A 1 199 ? 15.891 -14.977 -5.184 1 97.31 199 GLU A O 1
ATOM 1530 N N . LEU A 1 200 ? 14.805 -14.391 -7.031 1 98.12 200 LEU A N 1
ATOM 1531 C CA . LEU A 1 200 ? 13.75 -15.383 -6.816 1 98.12 200 LEU A CA 1
ATOM 1532 C C . LEU A 1 200 ? 14.281 -16.797 -7.051 1 98.12 200 LEU A C 1
ATOM 1534 O O . LEU A 1 200 ? 13.648 -17.781 -6.648 1 98.12 200 LEU A O 1
ATOM 1538 N N . GLY A 1 201 ? 15.367 -16.906 -7.84 1 98.31 201 GLY A N 1
ATOM 1539 C CA . GLY A 1 201 ? 15.961 -18.219 -8.062 1 98.31 201 GLY A CA 1
ATOM 1540 C C . GLY A 1 201 ? 16.141 -18.547 -9.531 1 98.31 201 GLY A C 1
ATOM 1541 O O . GLY A 1 201 ? 16.594 -19.641 -9.875 1 98.31 201 GLY A O 1
ATOM 1542 N N . ALA A 1 2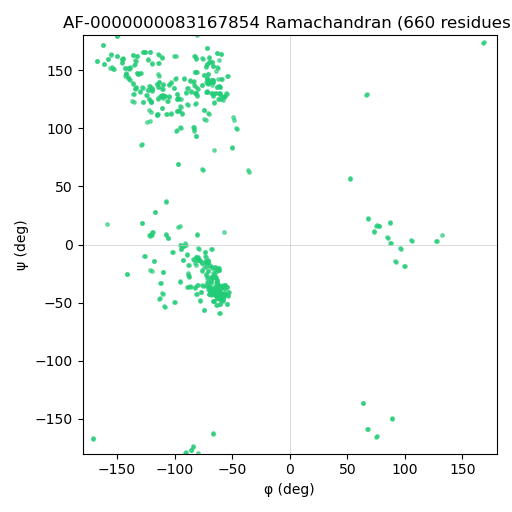02 ? 15.812 -17.625 -10.414 1 98.81 202 ALA A N 1
ATOM 1543 C CA . ALA A 1 202 ? 15.992 -17.906 -11.836 1 98.81 202 ALA A CA 1
ATOM 1544 C C . ALA A 1 202 ? 17.469 -18.125 -12.164 1 98.81 202 ALA A C 1
ATOM 1546 O O . ALA A 1 202 ? 18.328 -17.391 -11.672 1 98.81 202 ALA A O 1
ATOM 1547 N N . ASN A 1 203 ? 17.75 -19.109 -12.922 1 98.62 203 ASN A N 1
ATOM 1548 C CA . ASN A 1 203 ? 19.109 -19.391 -13.375 1 98.62 203 ASN A CA 1
ATOM 1549 C C . ASN A 1 203 ? 19.531 -18.438 -14.484 1 98.62 203 ASN A C 1
ATOM 1551 O O . ASN A 1 203 ? 20.719 -18.078 -14.586 1 98.62 203 ASN A O 1
ATOM 1555 N N . GLU A 1 204 ? 18.641 -18.094 -15.25 1 98.44 204 GLU A N 1
ATOM 1556 C CA . GLU A 1 204 ? 18.797 -17.125 -16.328 1 98.44 204 GLU A CA 1
ATOM 1557 C C . GLU A 1 204 ? 17.594 -16.203 -16.438 1 98.44 204 GLU A C 1
ATOM 1559 O O . GLU A 1 204 ? 16.469 -16.625 -16.188 1 98.44 204 GLU A O 1
ATOM 1564 N N . VAL A 1 205 ? 17.844 -14.938 -16.734 1 98.75 205 VAL A N 1
ATOM 1565 C CA . VAL A 1 205 ? 16.766 -13.961 -16.891 1 98.75 205 VAL A CA 1
ATOM 1566 C C . VAL A 1 205 ? 16.859 -13.297 -18.266 1 98.75 205 VAL A C 1
ATOM 1568 O O . VAL A 1 205 ? 17.938 -12.859 -18.672 1 98.75 205 VAL A O 1
ATOM 1571 N N . ILE A 1 206 ? 15.797 -13.305 -18.938 1 98.5 206 ILE A N 1
ATOM 1572 C CA . ILE A 1 206 ? 15.703 -12.648 -20.234 1 98.5 206 ILE A CA 1
ATOM 1573 C C . ILE A 1 206 ? 14.945 -11.328 -20.094 1 98.5 206 ILE A C 1
ATOM 1575 O O . ILE A 1 206 ? 13.75 -11.32 -19.781 1 98.5 206 ILE A O 1
ATOM 1579 N N . ASP A 1 207 ? 15.656 -10.242 -20.297 1 98.19 207 ASP A N 1
ATOM 1580 C CA . ASP A 1 207 ? 15.031 -8.93 -20.406 1 98.19 207 ASP A CA 1
ATOM 1581 C C . ASP A 1 207 ? 14.32 -8.773 -21.75 1 98.19 207 ASP A C 1
ATOM 1583 O O . ASP A 1 207 ? 14.969 -8.578 -22.781 1 98.19 207 ASP A O 1
ATOM 1587 N N . TYR A 1 208 ? 13.031 -8.781 -21.703 1 95.06 208 TYR A N 1
ATOM 1588 C CA . TYR A 1 208 ? 12.297 -8.852 -22.953 1 95.06 208 TYR A CA 1
ATOM 1589 C C . TYR A 1 208 ? 12.359 -7.523 -23.703 1 95.06 208 TYR A C 1
ATOM 1591 O O . TYR A 1 208 ? 11.922 -7.43 -24.844 1 95.06 208 TYR A O 1
ATOM 1599 N N . ARG A 1 209 ? 12.867 -6.445 -23.062 1 93.88 209 ARG A N 1
ATOM 1600 C CA . ARG A 1 209 ? 13.07 -5.172 -23.75 1 93.88 209 ARG A CA 1
ATOM 1601 C C . ARG A 1 209 ? 14.375 -5.18 -24.531 1 93.88 209 ARG A C 1
ATOM 1603 O O . ARG A 1 209 ? 14.562 -4.359 -25.438 1 93.88 209 ARG A O 1
ATOM 1610 N N . GLN A 1 210 ? 15.211 -6.113 -24.234 1 95.12 210 GLN A N 1
ATOM 1611 C CA . GLN A 1 210 ? 16.531 -6.148 -24.844 1 95.12 210 GLN A CA 1
ATOM 1612 C C . GLN A 1 210 ? 16.688 -7.355 -25.766 1 95.12 210 GLN A C 1
ATOM 1614 O O . GLN A 1 210 ? 17.469 -7.324 -26.719 1 95.12 210 GLN A O 1
ATOM 1619 N N . THR A 1 211 ? 16.031 -8.414 -25.391 1 94.06 211 THR A N 1
ATOM 1620 C CA . THR A 1 211 ? 16.203 -9.672 -26.109 1 94.06 211 THR A CA 1
ATOM 1621 C C . THR A 1 211 ? 14.859 -10.188 -26.625 1 94.06 211 THR A C 1
ATOM 1623 O O . THR A 1 211 ? 13.898 -10.289 -25.859 1 94.06 211 THR A O 1
ATOM 1626 N N . ASP A 1 212 ? 14.93 -10.555 -27.875 1 94.31 212 ASP A N 1
ATOM 1627 C CA . ASP A 1 212 ? 13.773 -11.211 -28.469 1 94.31 212 ASP A CA 1
ATOM 1628 C C . ASP A 1 212 ? 13.719 -12.688 -28.094 1 94.31 212 ASP A C 1
ATOM 1630 O O . ASP A 1 212 ? 14.703 -13.414 -28.281 1 94.31 212 ASP A O 1
ATOM 1634 N N . LEU A 1 213 ? 12.594 -13.125 -27.594 1 96.88 213 LEU A N 1
ATOM 1635 C CA . LEU A 1 213 ? 12.477 -14.469 -27.047 1 96.88 213 LEU A CA 1
ATOM 1636 C C . LEU A 1 213 ? 12.594 -15.516 -28.156 1 96.88 213 LEU A C 1
ATOM 1638 O O . LEU A 1 213 ? 13.188 -16.578 -27.953 1 96.88 213 LEU A O 1
ATOM 1642 N N . ARG A 1 214 ? 12.008 -15.273 -29.312 1 95.62 214 ARG A N 1
ATOM 1643 C CA . ARG A 1 214 ? 12.148 -16.188 -30.438 1 95.62 214 ARG A CA 1
ATOM 1644 C C . ARG A 1 214 ? 13.609 -16.312 -30.859 1 95.62 214 ARG A C 1
ATOM 1646 O O . ARG A 1 214 ? 14.094 -17.422 -31.125 1 95.62 214 ARG A O 1
ATOM 1653 N N . GLU A 1 215 ? 14.234 -15.18 -30.953 1 95.75 215 GLU A N 1
ATOM 1654 C CA . GLU A 1 215 ? 15.656 -15.195 -31.297 1 95.75 215 GLU A CA 1
ATOM 1655 C C . GLU A 1 215 ? 16.469 -15.953 -30.25 1 95.75 215 GLU A C 1
ATOM 1657 O O . GLU A 1 215 ? 17.344 -16.75 -30.609 1 95.75 215 GLU A O 1
ATOM 1662 N N . TRP A 1 216 ? 16.203 -15.664 -29.016 1 97.38 216 TRP A N 1
ATOM 1663 C CA . TRP A 1 216 ? 16.859 -16.375 -27.922 1 97.38 216 TRP A CA 1
ATOM 1664 C C . TRP A 1 216 ? 16.703 -17.875 -28.078 1 97.38 216 TRP A C 1
ATOM 1666 O O . TRP A 1 216 ? 17.656 -18.641 -27.891 1 97.38 216 TRP A O 1
ATOM 1676 N N . ALA A 1 217 ? 15.578 -18.406 -28.469 1 96.75 217 ALA A N 1
ATOM 1677 C CA . ALA A 1 217 ? 15.234 -19.812 -28.578 1 96.75 217 ALA A CA 1
ATOM 1678 C C . ALA A 1 217 ? 16.047 -20.5 -29.672 1 96.75 217 ALA A C 1
ATOM 1680 O O . ALA A 1 217 ? 16.188 -21.719 -29.688 1 96.75 217 ALA A O 1
ATOM 1681 N N . GLN A 1 218 ? 16.516 -19.75 -30.641 1 93.81 218 GLN A N 1
ATOM 1682 C CA . GLN A 1 218 ? 17.203 -20.297 -31.812 1 93.81 218 GLN A CA 1
ATOM 1683 C C . GLN A 1 218 ? 18.625 -20.703 -31.453 1 93.81 218 GLN A C 1
ATOM 1685 O O . GLN A 1 218 ? 19.266 -21.469 -32.188 1 93.81 218 GLN A O 1
ATOM 1690 N N . ALA A 1 219 ? 19.078 -20.094 -30.406 1 94.94 219 ALA A N 1
ATOM 1691 C CA . ALA A 1 219 ? 20.438 -20.5 -30 1 94.94 219 ALA A CA 1
ATOM 1692 C C . ALA A 1 219 ? 20.453 -21.938 -29.5 1 94.94 219 ALA A C 1
ATOM 1694 O O . ALA A 1 219 ? 19.531 -22.359 -28.797 1 94.94 219 ALA A O 1
ATOM 1695 N N . PRO A 1 220 ? 21.562 -22.688 -29.906 1 93 220 PRO A N 1
ATOM 1696 C CA . PRO A 1 220 ? 21.641 -24.078 -29.484 1 93 220 PRO A CA 1
ATOM 1697 C C . PRO A 1 220 ? 21.594 -24.234 -27.969 1 93 220 PRO A C 1
ATOM 1699 O O . PRO A 1 220 ? 22.281 -23.516 -27.25 1 93 220 PRO A O 1
ATOM 1702 N N . GLY A 1 221 ? 20.688 -25.078 -27.484 1 93.56 221 GLY A N 1
ATOM 1703 C CA . GLY A 1 221 ? 20.641 -25.406 -26.078 1 93.56 221 GLY A CA 1
ATOM 1704 C C . GLY A 1 221 ? 19.641 -24.547 -25.312 1 93.56 221 GLY A C 1
ATOM 1705 O O . GLY A 1 221 ? 19.375 -24.797 -24.125 1 93.56 221 GLY A O 1
ATOM 1706 N N . ASN A 1 222 ? 19 -23.594 -25.984 1 96.69 222 ASN A N 1
ATOM 1707 C CA . ASN A 1 222 ? 18.156 -22.641 -25.281 1 96.69 222 ASN A CA 1
ATOM 1708 C C . ASN A 1 222 ? 16.734 -23.172 -25.141 1 96.69 222 ASN A C 1
ATOM 1710 O O . ASN A 1 222 ? 15.977 -22.734 -24.266 1 96.69 222 ASN A O 1
ATOM 1714 N N . GLN A 1 223 ? 16.328 -24.156 -25.891 1 97.19 223 GLN A N 1
ATOM 1715 C CA . GLN A 1 223 ? 14.969 -24.656 -25.781 1 97.19 223 GLN A CA 1
ATOM 1716 C C . GLN A 1 223 ? 14.727 -25.344 -24.438 1 97.19 223 GLN A C 1
ATOM 1718 O O . GLN A 1 223 ? 15.664 -25.828 -23.812 1 97.19 223 GLN A O 1
ATOM 1723 N N . VAL A 1 224 ? 13.516 -25.391 -24.094 1 98.69 224 VAL A N 1
ATOM 1724 C CA . VAL A 1 224 ? 13.188 -25.812 -22.734 1 98.69 224 VAL A CA 1
ATOM 1725 C C . VAL A 1 224 ? 12.195 -26.969 -22.766 1 98.69 224 VAL A C 1
ATOM 1727 O O . VAL A 1 224 ? 11.562 -27.219 -23.797 1 98.69 224 VAL A O 1
ATOM 1730 N N . ASP A 1 225 ? 12.039 -27.625 -21.641 1 98.56 225 ASP A N 1
ATOM 1731 C CA . ASP A 1 225 ? 11.133 -28.766 -21.516 1 98.56 225 ASP A CA 1
ATOM 1732 C C . ASP A 1 225 ? 9.711 -28.297 -21.203 1 98.56 225 ASP A C 1
ATOM 1734 O O . ASP A 1 225 ? 8.742 -28.922 -21.641 1 98.56 225 ASP A O 1
ATOM 1738 N N . VAL A 1 226 ? 9.602 -27.281 -20.438 1 98.81 226 VAL A N 1
ATOM 1739 C CA . VAL A 1 226 ? 8.32 -26.781 -19.969 1 98.81 226 VAL A CA 1
ATOM 1740 C C . VAL A 1 226 ? 8.281 -25.266 -20.109 1 98.81 226 VAL A C 1
ATOM 1742 O O . VAL A 1 226 ? 9.25 -24.578 -19.75 1 98.81 226 VAL A O 1
ATOM 1745 N N . VAL A 1 227 ? 7.191 -24.734 -20.641 1 98.88 227 VAL A N 1
ATOM 1746 C CA . VAL A 1 227 ? 6.891 -23.297 -20.594 1 98.88 227 VAL A CA 1
ATOM 1747 C C . VAL A 1 227 ? 5.645 -23.062 -19.75 1 98.88 227 VAL A C 1
ATOM 1749 O O . VAL A 1 227 ? 4.621 -23.719 -19.938 1 98.88 227 VAL A O 1
ATOM 1752 N N . VAL A 1 228 ? 5.793 -22.203 -18.766 1 98.94 228 VAL A N 1
ATOM 1753 C CA . VAL A 1 228 ? 4.629 -21.656 -18.078 1 98.94 228 VAL A CA 1
ATOM 1754 C C . VAL A 1 228 ? 4.43 -20.203 -18.484 1 98.94 228 VAL A C 1
ATOM 1756 O O . VAL A 1 228 ? 5.207 -19.328 -18.078 1 98.94 228 VAL A O 1
ATOM 1759 N N . ASP A 1 229 ? 3.348 -19.969 -19.188 1 98.81 229 ASP A N 1
ATOM 1760 C CA . ASP A 1 229 ? 3.068 -18.641 -19.719 1 98.81 229 ASP A CA 1
ATOM 1761 C C . ASP A 1 229 ? 2.098 -17.875 -18.812 1 98.81 229 ASP A C 1
ATOM 1763 O O . ASP A 1 229 ? 0.993 -18.359 -18.547 1 98.81 229 ASP A O 1
ATOM 1767 N N . CYS A 1 230 ? 2.502 -16.641 -18.484 1 97.62 230 CYS A N 1
ATOM 1768 C CA . CYS A 1 230 ? 1.704 -15.859 -17.547 1 97.62 230 CYS A CA 1
ATOM 1769 C C . CYS A 1 230 ? 1.216 -14.562 -18.188 1 97.62 230 CYS A C 1
ATOM 1771 O O . CYS A 1 230 ? 0.642 -13.711 -17.5 1 97.62 230 CYS A O 1
ATOM 1773 N N . ILE A 1 231 ? 1.377 -14.32 -19.5 1 95.75 231 ILE A N 1
ATOM 1774 C CA . ILE A 1 231 ? 1.076 -12.984 -20 1 95.75 231 ILE A CA 1
ATOM 1775 C C . ILE A 1 231 ? 0.395 -13.086 -21.359 1 95.75 231 ILE A C 1
ATOM 1777 O O . ILE A 1 231 ? -0.3 -12.156 -21.781 1 95.75 231 ILE A O 1
ATOM 1781 N N . GLY A 1 232 ? 0.612 -14.188 -22.125 1 96.38 232 GLY A N 1
ATOM 1782 C CA . GLY A 1 232 ? -0.079 -14.383 -23.391 1 96.38 232 GLY A CA 1
ATOM 1783 C C . GLY A 1 232 ? 0.459 -13.516 -24.516 1 96.38 232 GLY A C 1
ATOM 1784 O O . GLY A 1 232 ? 1.612 -13.078 -24.469 1 96.38 232 GLY A O 1
ATOM 1785 N N . GLY A 1 233 ? -0.334 -13.445 -25.578 1 96.44 233 GLY A N 1
ATOM 1786 C CA . GLY A 1 233 ? -0.029 -12.562 -26.703 1 96.44 233 GLY A CA 1
ATOM 1787 C C . GLY A 1 233 ? 1.261 -12.93 -27.406 1 96.44 233 GLY A C 1
ATOM 1788 O O . GLY A 1 233 ? 1.488 -14.102 -27.734 1 96.44 233 GLY A O 1
ATOM 1789 N N . LYS A 1 234 ? 1.986 -11.914 -27.688 1 96.44 234 LYS A N 1
ATOM 1790 C CA . LYS A 1 234 ? 3.23 -12.094 -28.438 1 96.44 234 LYS A CA 1
ATOM 1791 C C . LYS A 1 234 ? 4.211 -12.961 -27.656 1 96.44 234 LYS A C 1
ATOM 1793 O O . LYS A 1 234 ? 4.922 -13.789 -28.234 1 96.44 234 LYS A O 1
ATOM 1798 N N . SER A 1 235 ? 4.223 -12.758 -26.406 1 97 235 SER A N 1
ATOM 1799 C CA . SER A 1 235 ? 5.113 -13.555 -25.562 1 97 235 SER A CA 1
ATOM 1800 C C . SER A 1 235 ? 4.797 -15.039 -25.672 1 97 235 SER A C 1
ATOM 1802 O O . SER A 1 235 ? 5.707 -15.867 -25.797 1 97 235 SER A O 1
ATOM 1804 N N . LEU A 1 236 ? 3.576 -15.359 -25.656 1 98.06 236 LEU A N 1
ATOM 1805 C CA . LEU A 1 236 ? 3.143 -16.75 -25.781 1 98.06 236 LEU A CA 1
ATOM 1806 C C . LEU A 1 236 ? 3.451 -17.281 -27.188 1 98.06 236 LEU A C 1
ATOM 1808 O O . LEU A 1 236 ? 3.898 -18.422 -27.328 1 98.06 236 LEU A O 1
ATOM 1812 N N . ALA A 1 237 ? 3.207 -16.484 -28.172 1 97.81 237 ALA A N 1
ATOM 1813 C CA . ALA A 1 237 ? 3.553 -16.891 -29.531 1 97.81 237 ALA A CA 1
ATOM 1814 C C . ALA A 1 237 ? 5.039 -17.219 -29.641 1 97.81 237 ALA A C 1
ATOM 1816 O O . ALA A 1 237 ? 5.414 -18.234 -30.234 1 97.81 237 ALA A O 1
ATOM 1817 N N . ASP A 1 238 ? 5.855 -16.391 -29.062 1 97.62 238 ASP A N 1
ATOM 1818 C CA . ASP A 1 238 ? 7.301 -16.609 -29.094 1 97.62 238 ASP A CA 1
ATOM 1819 C C . ASP A 1 238 ? 7.684 -17.828 -28.266 1 97.62 238 ASP A C 1
ATOM 1821 O O . ASP A 1 238 ? 8.641 -18.531 -28.594 1 97.62 238 ASP A O 1
ATOM 1825 N N . ALA A 1 239 ? 6.961 -18.125 -27.266 1 97.94 239 ALA A N 1
ATOM 1826 C CA . ALA A 1 239 ? 7.242 -19.25 -26.375 1 97.94 239 ALA A CA 1
ATOM 1827 C C . ALA A 1 239 ? 7.117 -20.578 -27.109 1 97.94 239 ALA A C 1
ATOM 1829 O O . ALA A 1 239 ? 7.773 -21.562 -26.75 1 97.94 239 ALA A O 1
ATOM 1830 N N . TRP A 1 240 ? 6.297 -20.641 -28.141 1 97.94 240 TRP A N 1
ATOM 1831 C CA . TRP A 1 240 ? 6.176 -21.859 -28.953 1 97.94 240 TRP A CA 1
ATOM 1832 C C . TRP A 1 240 ? 7.523 -22.25 -29.547 1 97.94 240 TRP A C 1
ATOM 1834 O O . TRP A 1 240 ? 7.809 -23.438 -29.703 1 97.94 240 TRP A O 1
ATOM 1844 N N . TRP A 1 241 ? 8.305 -21.234 -29.875 1 97.31 241 TRP A N 1
ATOM 1845 C CA . TRP A 1 241 ? 9.625 -21.5 -30.438 1 97.31 241 TRP A CA 1
ATOM 1846 C C . TRP A 1 241 ? 10.594 -21.984 -29.375 1 97.31 241 TRP A C 1
ATOM 1848 O O . TRP A 1 241 ? 11.625 -22.578 -29.703 1 97.31 241 TRP A O 1
ATOM 1858 N N . CYS A 1 242 ? 10.297 -21.734 -28.156 1 98.12 242 CYS A N 1
ATOM 1859 C CA . CYS A 1 242 ? 11.211 -22 -27.047 1 98.12 242 CYS A CA 1
ATOM 1860 C C . CYS A 1 242 ? 11.031 -23.422 -26.531 1 98.12 242 CYS A C 1
ATOM 1862 O O . CYS A 1 242 ? 11.922 -23.969 -25.875 1 98.12 242 CYS A O 1
ATOM 1864 N N . VAL A 1 243 ? 9.883 -24.016 -26.719 1 98 243 VAL A N 1
ATOM 1865 C CA . VAL A 1 243 ? 9.602 -25.328 -26.141 1 98 243 VAL A CA 1
ATOM 1866 C C . VAL A 1 243 ? 10.156 -26.422 -27.047 1 98 243 VAL A C 1
ATOM 1868 O O . VAL A 1 243 ? 10.039 -26.344 -28.266 1 98 243 VAL A O 1
ATOM 1871 N N . LYS A 1 244 ? 10.734 -27.469 -26.5 1 96.88 244 LYS A N 1
ATOM 1872 C CA . LYS A 1 244 ? 11.266 -28.625 -27.219 1 96.88 244 LYS A CA 1
ATOM 1873 C C . LYS A 1 244 ? 10.141 -29.453 -27.828 1 96.88 244 LYS A C 1
ATOM 1875 O O . LYS A 1 244 ? 9 -29.406 -27.359 1 96.88 244 LYS A O 1
ATOM 1880 N N . ASP A 1 245 ? 10.602 -30.219 -28.891 1 96 245 ASP A N 1
ATOM 1881 C CA . ASP A 1 245 ? 9.711 -31.281 -29.328 1 96 245 ASP A CA 1
ATOM 1882 C C . ASP A 1 245 ? 9.453 -32.281 -28.203 1 96 245 ASP A C 1
ATOM 1884 O O . ASP A 1 245 ? 10.391 -32.719 -27.531 1 96 245 ASP A O 1
ATOM 1888 N N . GLY A 1 246 ? 8.18 -32.562 -27.953 1 96.81 246 GLY A N 1
ATOM 1889 C CA . GLY A 1 246 ? 7.816 -33.438 -26.859 1 96.81 246 GLY A CA 1
ATOM 1890 C C . GLY A 1 246 ? 7.648 -32.688 -25.531 1 96.81 246 GLY A C 1
ATOM 1891 O O . GLY A 1 246 ? 7.328 -33.312 -24.516 1 96.81 246 GLY A O 1
ATOM 1892 N N . GLY A 1 247 ? 7.84 -31.359 -25.594 1 98 247 GLY A N 1
ATOM 1893 C CA . GLY A 1 247 ? 7.73 -30.547 -24.375 1 98 247 GLY A CA 1
ATOM 1894 C C . GLY A 1 247 ? 6.301 -30.156 -24.047 1 98 247 GLY A C 1
ATOM 1895 O O . GLY A 1 247 ? 5.355 -30.672 -24.656 1 98 247 GLY A O 1
ATOM 1896 N N . VAL A 1 248 ? 6.223 -29.328 -23.031 1 98.5 248 VAL A N 1
ATOM 1897 C CA . VAL A 1 248 ? 4.914 -28.922 -22.531 1 98.5 248 VAL A CA 1
ATOM 1898 C C . VAL A 1 248 ? 4.824 -27.406 -22.469 1 98.5 248 VAL A C 1
ATOM 1900 O O . VAL A 1 248 ? 5.777 -26.734 -22.047 1 98.5 248 VAL A O 1
ATOM 1903 N N . LEU A 1 249 ? 3.725 -26.844 -22.938 1 98.75 249 LEU A N 1
ATOM 1904 C CA . LEU A 1 249 ? 3.414 -25.422 -22.891 1 98.75 249 LEU A CA 1
ATOM 1905 C C . LEU A 1 249 ? 2.104 -25.172 -22.141 1 98.75 249 LEU A C 1
ATOM 1907 O O . LEU A 1 249 ? 1.023 -25.406 -22.688 1 98.75 249 LEU A O 1
ATOM 1911 N N . VAL A 1 250 ? 2.193 -24.656 -20.906 1 98.81 250 VAL A N 1
ATOM 1912 C CA . VAL A 1 250 ? 1.035 -24.375 -20.078 1 98.81 250 VAL A CA 1
ATOM 1913 C C . VAL A 1 250 ? 0.802 -22.859 -20.016 1 98.81 250 VAL A C 1
ATOM 1915 O O . VAL A 1 250 ? 1.688 -22.109 -19.609 1 98.81 250 VAL A O 1
ATOM 1918 N N . SER A 1 251 ? -0.368 -22.422 -20.391 1 98.69 251 SER A N 1
ATOM 1919 C CA . SER A 1 251 ? -0.7 -21 -20.281 1 98.69 251 SER A CA 1
ATOM 1920 C C . SER A 1 251 ? -1.809 -20.781 -19.25 1 98.69 251 SER A C 1
ATOM 1922 O O . SER A 1 251 ? -2.771 -21.547 -19.188 1 98.69 251 SER A O 1
ATOM 1924 N N . ILE A 1 252 ? -1.635 -19.719 -18.484 1 97.31 252 ILE A N 1
ATOM 1925 C CA . ILE A 1 252 ? -2.68 -19.344 -17.531 1 97.31 252 ILE A CA 1
ATOM 1926 C C . ILE A 1 252 ? -3.4 -18.094 -18.031 1 97.31 252 ILE A C 1
ATOM 1928 O O . ILE A 1 252 ? -4.191 -17.484 -17.312 1 97.31 252 ILE A O 1
ATOM 1932 N N . TYR A 1 253 ? -3.135 -17.672 -19.219 1 95.81 253 TYR A N 1
ATOM 1933 C CA . TYR A 1 253 ? -3.676 -16.422 -19.75 1 95.81 253 TYR A CA 1
ATOM 1934 C C . TYR A 1 253 ? -4.648 -16.703 -20.891 1 95.81 253 TYR A C 1
ATOM 1936 O O . TYR A 1 253 ? -5.754 -16.156 -20.922 1 95.81 253 TYR A O 1
ATOM 1944 N N . GLN A 1 254 ? -4.242 -17.594 -21.828 1 95.75 254 GLN A N 1
ATOM 1945 C CA . GLN A 1 254 ? -5.09 -17.953 -22.969 1 95.75 254 GLN A CA 1
ATOM 1946 C C . GLN A 1 254 ? -4.672 -19.312 -23.547 1 95.75 254 GLN A C 1
ATOM 1948 O O . GLN A 1 254 ? -3.547 -19.766 -23.328 1 95.75 254 GLN A O 1
ATOM 1953 N N . PRO A 1 255 ? -5.59 -19.953 -24.281 1 97.06 255 PRO A N 1
ATOM 1954 C CA . PRO A 1 255 ? -5.172 -21.172 -24.969 1 97.06 255 PRO A CA 1
ATOM 1955 C C . PRO A 1 255 ? -4 -20.953 -25.922 1 97.06 255 PRO A C 1
ATOM 1957 O O . PRO A 1 255 ? -4.082 -20.109 -26.812 1 97.06 255 PRO A O 1
ATOM 1960 N N . PRO A 1 256 ? -2.959 -21.703 -25.797 1 97.88 256 PRO A N 1
ATOM 1961 C CA . PRO A 1 256 ? -1.745 -21.453 -26.562 1 97.88 256 PRO A CA 1
ATOM 1962 C C . PRO A 1 256 ? -1.971 -21.562 -28.078 1 97.88 256 PRO A C 1
ATOM 1964 O O . PRO A 1 256 ? -1.369 -20.828 -28.859 1 97.88 256 PRO A O 1
ATOM 1967 N N . LYS A 1 257 ? -2.805 -22.422 -28.5 1 96.5 257 LYS A N 1
ATOM 1968 C CA . LYS A 1 257 ? -3.016 -22.688 -29.922 1 96.5 257 LYS A CA 1
ATOM 1969 C C . LYS A 1 257 ? -3.561 -21.453 -30.625 1 96.5 257 LYS A C 1
ATOM 1971 O O . LYS A 1 257 ? -3.441 -21.328 -31.844 1 96.5 257 LYS A O 1
ATOM 1976 N N . GLN A 1 258 ? -4.129 -20.578 -29.859 1 96.44 258 GLN A N 1
ATOM 1977 C CA . GLN A 1 258 ? -4.695 -19.359 -30.422 1 96.44 258 GLN A CA 1
ATOM 1978 C C . GLN A 1 258 ? -3.609 -18.484 -31.062 1 96.44 258 GLN A C 1
ATOM 1980 O O . GLN A 1 258 ? -3.898 -17.656 -31.922 1 96.44 258 GLN A O 1
ATOM 1985 N N . VAL A 1 259 ? -2.367 -18.688 -30.594 1 96.94 259 VAL A N 1
ATOM 1986 C CA . VAL A 1 259 ? -1.312 -17.828 -31.094 1 96.94 259 VAL A CA 1
ATOM 1987 C C . VAL A 1 259 ? -0.141 -18.672 -31.594 1 96.94 259 VAL A C 1
ATOM 1989 O O . VAL A 1 259 ? 0.997 -18.203 -31.641 1 96.94 259 VAL A O 1
ATOM 1992 N N . GLN A 1 260 ? -0.317 -19.922 -31.859 1 97.12 260 GLN A N 1
ATOM 1993 C CA . GLN A 1 260 ? 0.723 -20.766 -32.438 1 97.12 260 GLN A CA 1
ATOM 1994 C C . GLN A 1 260 ? 1.146 -20.281 -33.812 1 97.12 260 GLN A C 1
ATOM 1996 O O . GLN A 1 260 ? 0.313 -20.125 -34.688 1 97.12 260 GLN A O 1
ATOM 2001 N N . PRO A 1 261 ? 2.422 -20.062 -33.969 1 95.88 261 PRO A N 1
ATOM 2002 C CA . PRO A 1 261 ? 2.852 -19.594 -35.281 1 95.88 261 PRO A CA 1
ATOM 2003 C C . PRO A 1 261 ? 2.662 -20.641 -36.375 1 95.88 261 PRO A C 1
ATOM 2005 O O . PRO A 1 261 ? 2.975 -21.812 -36.188 1 95.88 261 PRO A O 1
ATOM 2008 N N . GLU A 1 262 ? 2.283 -20.234 -37.5 1 92.38 262 GLU A N 1
ATOM 2009 C CA . GLU A 1 262 ? 2.066 -21.125 -38.625 1 92.38 262 GLU A CA 1
ATOM 2010 C C . GLU A 1 262 ? 3.379 -21.719 -39.125 1 92.38 262 GLU A C 1
ATOM 2012 O O . GLU A 1 262 ? 3.406 -22.859 -39.594 1 92.38 262 GLU A O 1
ATOM 2017 N N . GLU A 1 263 ? 4.379 -20.984 -38.906 1 92.19 263 GLU A N 1
ATOM 2018 C CA . GLU A 1 263 ? 5.684 -21.375 -39.438 1 92.19 263 GLU A CA 1
ATOM 2019 C C . GLU A 1 263 ? 6.348 -22.438 -38.594 1 92.19 263 GLU A C 1
ATOM 2021 O O . GLU A 1 263 ? 7.383 -22.984 -38.938 1 92.19 263 GLU A O 1
ATOM 2026 N N . LEU A 1 264 ? 5.879 -22.703 -37.406 1 89.75 264 LEU A N 1
ATOM 2027 C CA . LEU A 1 264 ? 6.516 -23.609 -36.469 1 89.75 264 LEU A CA 1
ATOM 2028 C C . LEU A 1 264 ? 6.586 -25.031 -37.031 1 89.75 264 LEU A C 1
ATOM 2030 O O . LEU A 1 264 ? 7.516 -25.766 -36.719 1 89.75 264 LEU A O 1
ATOM 2034 N N . GLY A 1 265 ? 5.805 -25.438 -38 1 80.38 265 GLY A N 1
ATOM 2035 C CA . GLY A 1 265 ? 5.781 -26.781 -38.531 1 80.38 265 GLY A CA 1
ATOM 2036 C C . GLY A 1 265 ? 5.242 -27.812 -37.562 1 80.38 265 GLY A C 1
ATOM 2037 O O . GLY A 1 265 ? 4.531 -27.469 -36.625 1 80.38 265 GLY A O 1
ATOM 2038 N N . GLU A 1 266 ? 5.629 -29.156 -37.844 1 81.19 266 GLU A N 1
ATOM 2039 C CA . GLU A 1 266 ? 5.109 -30.266 -37.062 1 81.19 266 GLU A CA 1
ATOM 2040 C C . GLU A 1 266 ? 5.906 -30.453 -35.781 1 81.19 266 GLU A C 1
ATOM 2042 O O . GLU A 1 266 ? 7.117 -30.672 -35.812 1 81.19 266 GLU A O 1
ATOM 2047 N N . LYS A 1 267 ? 5.496 -29.969 -34.656 1 87.81 267 LYS A N 1
ATOM 2048 C CA . LYS A 1 267 ? 6.094 -30.156 -33.344 1 87.81 267 LYS A CA 1
ATOM 2049 C C . LYS A 1 267 ? 5.09 -30.781 -32.344 1 87.81 267 LYS A C 1
ATOM 2051 O O . LYS A 1 267 ? 3.955 -30.312 -32.25 1 87.81 267 LYS A O 1
ATOM 2056 N N . SER A 1 268 ? 5.504 -31.922 -31.734 1 94.06 268 SER A N 1
ATOM 2057 C CA . SER A 1 268 ? 4.641 -32.531 -30.734 1 94.06 268 SER A CA 1
ATOM 2058 C C . SER A 1 268 ? 4.781 -31.875 -29.375 1 94.06 268 SER A C 1
ATOM 2060 O O . SER A 1 268 ? 5.703 -32.188 -28.609 1 94.06 268 SER A O 1
ATOM 2062 N N . VAL A 1 269 ? 3.963 -30.938 -29.109 1 96.88 269 VAL A N 1
ATOM 2063 C CA . VAL A 1 269 ? 3.955 -30.188 -27.859 1 96.88 269 VAL A CA 1
ATOM 2064 C C . VAL A 1 269 ? 2.6 -30.344 -27.172 1 96.88 269 VAL A C 1
ATOM 2066 O O . VAL A 1 269 ? 1.556 -30.156 -27.797 1 96.88 269 VAL A O 1
ATOM 2069 N N . LYS A 1 270 ? 2.619 -30.828 -25.969 1 97.31 270 LYS A N 1
ATOM 2070 C CA . LYS A 1 270 ? 1.409 -30.734 -25.156 1 97.31 270 LYS A CA 1
ATOM 2071 C C . LYS A 1 270 ? 1.13 -29.281 -24.75 1 97.31 270 LYS A C 1
ATOM 2073 O O . LYS A 1 270 ? 1.933 -28.656 -24.047 1 97.31 270 LYS A O 1
ATOM 2078 N N . SER A 1 271 ? 0.098 -28.734 -25.25 1 97.62 271 SER A N 1
ATOM 2079 C CA . SER A 1 271 ? -0.232 -27.344 -24.922 1 97.62 271 SER A CA 1
ATOM 2080 C C . SER A 1 271 ? -1.616 -27.234 -24.297 1 97.62 271 SER A C 1
ATOM 2082 O O . SER A 1 271 ? -2.551 -27.922 -24.719 1 97.62 271 SER A O 1
ATOM 2084 N N . LEU A 1 272 ? -1.75 -26.438 -23.234 1 97.94 272 LEU A N 1
ATOM 2085 C CA . LEU A 1 272 ? -3.049 -26.297 -22.578 1 97.94 272 LEU A CA 1
ATOM 2086 C C . LEU A 1 272 ? -3.174 -24.953 -21.891 1 97.94 272 LEU A C 1
ATOM 2088 O O . LEU A 1 272 ? -2.166 -24.297 -21.609 1 97.94 272 LEU A O 1
ATOM 2092 N N . PHE A 1 273 ? -4.336 -24.531 -21.828 1 97.88 273 PHE A N 1
ATOM 2093 C CA . PHE A 1 273 ? -4.785 -23.438 -20.969 1 97.88 273 PHE A CA 1
ATOM 2094 C C . PHE A 1 273 ? -5.574 -23.984 -19.781 1 97.88 273 PHE A C 1
ATOM 2096 O O . PHE A 1 273 ? -6.383 -24.891 -19.938 1 97.88 273 PHE A O 1
ATOM 2103 N N . PHE A 1 274 ? -5.328 -23.422 -18.578 1 96.19 274 PHE A N 1
ATOM 2104 C CA . PHE A 1 274 ? -6.141 -23.891 -17.453 1 96.19 274 PHE A CA 1
ATOM 2105 C C . PHE A 1 274 ? -6.406 -22.75 -16.484 1 96.19 274 PHE A C 1
ATOM 2107 O O . PHE A 1 274 ? -5.715 -21.734 -16.5 1 96.19 274 PHE A O 1
ATOM 2114 N N . VAL A 1 275 ? -7.441 -22.859 -15.742 1 94.25 275 VAL A N 1
ATOM 2115 C CA . VAL A 1 275 ? -7.793 -22.031 -14.594 1 94.25 275 VAL A CA 1
ATOM 2116 C C . VAL A 1 275 ? -7.648 -22.844 -13.312 1 94.25 275 VAL A C 1
ATOM 2118 O O . VAL A 1 275 ? -8.188 -23.953 -13.203 1 94.25 275 VAL A O 1
ATOM 2121 N N . MET A 1 276 ? -6.91 -22.312 -12.43 1 96.62 276 MET A N 1
ATOM 2122 C CA . MET A 1 276 ? -6.637 -23.031 -11.188 1 96.62 276 MET A CA 1
ATOM 2123 C C . MET A 1 276 ? -7.922 -23.281 -10.406 1 96.62 276 MET A C 1
ATOM 2125 O O . MET A 1 276 ? -8.898 -22.547 -10.562 1 96.62 276 MET A O 1
ATOM 2129 N N . GLU A 1 277 ? -7.938 -24.328 -9.648 1 96.94 277 GLU A N 1
ATOM 2130 C CA . GLU A 1 277 ? -9 -24.641 -8.695 1 96.94 277 GLU A CA 1
ATOM 2131 C C . GLU A 1 277 ? -8.508 -24.484 -7.262 1 96.94 277 GLU A C 1
ATOM 2133 O O . GLU A 1 277 ? -7.398 -24.922 -6.926 1 96.94 277 GLU A O 1
ATOM 2138 N N . PRO A 1 278 ? -9.32 -23.828 -6.484 1 98.12 278 PRO A N 1
ATOM 2139 C CA . PRO A 1 278 ? -8.914 -23.75 -5.082 1 98.12 278 PRO A CA 1
ATOM 2140 C C . PRO A 1 278 ? -8.922 -25.109 -4.391 1 98.12 278 PRO A C 1
ATOM 2142 O O . PRO A 1 278 ? -9.953 -25.797 -4.375 1 98.12 278 PRO A O 1
ATOM 2145 N N . LYS A 1 279 ? -7.816 -25.5 -3.871 1 98.44 279 LYS A N 1
ATOM 2146 C CA . LYS A 1 279 ? -7.66 -26.766 -3.172 1 98.44 279 LYS A CA 1
ATOM 2147 C C . LYS A 1 279 ? -6.871 -26.594 -1.878 1 98.44 279 LYS A C 1
ATOM 2149 O O . LYS A 1 279 ? -5.695 -26.219 -1.906 1 98.44 279 LYS A O 1
ATOM 2154 N N . ARG A 1 280 ? -7.492 -26.984 -0.801 1 98.56 280 ARG A N 1
ATOM 2155 C CA . ARG A 1 280 ? -6.855 -26.906 0.51 1 98.56 280 ARG A CA 1
ATOM 2156 C C . ARG A 1 280 ? -5.543 -27.688 0.53 1 98.56 280 ARG A C 1
ATOM 2158 O O . ARG A 1 280 ? -4.539 -27.203 1.062 1 98.56 280 ARG A O 1
ATOM 2165 N N . GLU A 1 281 ? -5.555 -28.812 -0.054 1 98.31 281 GLU A N 1
ATOM 2166 C CA . GLU A 1 281 ? -4.371 -29.672 -0.056 1 98.31 281 GLU A CA 1
ATOM 2167 C C . GLU A 1 281 ? -3.176 -28.953 -0.682 1 98.31 281 GLU A C 1
ATOM 2169 O O . GLU A 1 281 ? -2.062 -29.016 -0.155 1 98.31 281 GLU A O 1
ATOM 2174 N N . HIS A 1 282 ? -3.379 -28.312 -1.815 1 98.75 282 HIS A N 1
ATOM 2175 C CA . HIS A 1 282 ? -2.311 -27.562 -2.471 1 98.75 282 HIS A CA 1
ATOM 2176 C C . HIS A 1 282 ? -1.865 -26.375 -1.621 1 98.75 282 HIS A C 1
ATOM 2178 O O . HIS A 1 282 ? -0.667 -26.141 -1.456 1 98.75 282 HIS A O 1
ATOM 2184 N N . LEU A 1 283 ? -2.83 -25.656 -1.049 1 98.88 283 LEU A N 1
ATOM 2185 C CA . LEU A 1 283 ? -2.523 -24.469 -0.26 1 98.88 283 LEU A CA 1
ATOM 2186 C C . LEU A 1 283 ? -1.76 -24.828 1.006 1 98.88 283 LEU A C 1
ATOM 2188 O O . LEU A 1 283 ? -0.835 -24.125 1.41 1 98.88 283 LEU A O 1
ATOM 2192 N N . GLU A 1 284 ? -2.127 -25.906 1.613 1 98.81 284 GLU A N 1
ATOM 2193 C CA . GLU A 1 284 ? -1.424 -26.359 2.811 1 98.81 284 GLU A CA 1
ATOM 2194 C C . GLU A 1 284 ? 0.014 -26.766 2.488 1 98.81 284 GLU A C 1
ATOM 2196 O O . GLU A 1 284 ? 0.926 -26.5 3.277 1 98.81 284 GLU A O 1
ATOM 2201 N N . ALA A 1 285 ? 0.195 -27.438 1.378 1 98.75 285 ALA A N 1
ATOM 2202 C CA . ALA A 1 285 ? 1.553 -27.766 0.958 1 98.75 285 ALA A CA 1
ATOM 2203 C C . ALA A 1 285 ? 2.389 -26.516 0.744 1 98.75 285 ALA A C 1
ATOM 2205 O O . ALA A 1 285 ? 3.539 -26.438 1.18 1 98.75 285 ALA A O 1
ATOM 2206 N N . ILE A 1 286 ? 1.835 -25.547 0.129 1 98.75 286 ILE A N 1
ATOM 2207 C CA . ILE A 1 286 ? 2.488 -24.266 -0.118 1 98.75 286 ILE A CA 1
ATOM 2208 C C . ILE A 1 286 ? 2.781 -23.578 1.21 1 98.75 286 ILE A C 1
ATOM 2210 O O . ILE A 1 286 ? 3.857 -23 1.394 1 98.75 286 ILE A O 1
ATOM 2214 N N . THR A 1 287 ? 1.797 -23.625 2.105 1 98.81 287 THR A N 1
ATOM 2215 C CA . THR A 1 287 ? 1.949 -23.031 3.426 1 98.81 287 THR A CA 1
ATOM 2216 C C . THR A 1 287 ? 3.195 -23.562 4.121 1 98.81 287 THR A C 1
ATOM 2218 O O . THR A 1 287 ? 3.951 -22.812 4.73 1 98.81 287 THR A O 1
ATOM 2221 N N . LYS A 1 288 ? 3.402 -24.797 4.031 1 98.44 288 LYS A N 1
ATOM 2222 C CA . LYS A 1 288 ? 4.566 -25.422 4.656 1 98.44 288 LYS A CA 1
ATOM 2223 C C . LYS A 1 288 ? 5.863 -24.859 4.074 1 98.44 288 LYS A C 1
ATOM 2225 O O . LYS A 1 288 ? 6.82 -24.609 4.809 1 98.44 288 LYS A O 1
ATOM 2230 N N . LEU A 1 289 ? 5.918 -24.703 2.756 1 98.62 289 LEU A N 1
ATOM 2231 C CA . LEU A 1 289 ? 7.098 -24.141 2.109 1 98.62 289 LEU A CA 1
ATOM 2232 C C . LEU A 1 289 ? 7.367 -22.734 2.602 1 98.62 289 LEU A C 1
ATOM 2234 O O . LEU A 1 289 ? 8.516 -22.359 2.836 1 98.62 289 LEU A O 1
ATOM 2238 N N . VAL A 1 290 ? 6.316 -21.953 2.785 1 98.56 290 VAL A N 1
ATOM 2239 C CA . VAL A 1 290 ? 6.434 -20.562 3.248 1 98.56 290 VAL A CA 1
ATOM 2240 C C . VAL A 1 290 ? 6.918 -20.547 4.695 1 98.56 290 VAL A C 1
ATOM 2242 O O . VAL A 1 290 ? 7.793 -19.766 5.051 1 98.56 290 VAL A O 1
ATOM 2245 N N . GLU A 1 291 ? 6.391 -21.375 5.496 1 98 291 GLU A N 1
ATOM 2246 C CA . GLU A 1 291 ? 6.703 -21.406 6.922 1 98 291 GLU A CA 1
ATOM 2247 C C . GLU A 1 291 ? 8.172 -21.766 7.16 1 98 291 GLU A C 1
ATOM 2249 O O . GLU A 1 291 ? 8.789 -21.266 8.102 1 98 291 GLU A O 1
ATOM 2254 N N . VAL A 1 292 ? 8.734 -22.562 6.32 1 97.38 292 VAL A N 1
ATOM 2255 C CA . VAL A 1 292 ? 10.117 -22.984 6.52 1 97.38 292 VAL A CA 1
ATOM 2256 C C . VAL A 1 292 ? 11.047 -22.078 5.719 1 97.38 292 VAL A C 1
ATOM 2258 O O . VAL A 1 292 ? 12.242 -22.344 5.602 1 97.38 292 VAL A O 1
ATOM 2261 N N . GLY A 1 293 ? 10.531 -21.094 4.977 1 96.88 293 GLY A N 1
ATOM 2262 C CA . GLY A 1 293 ? 11.328 -20.062 4.332 1 96.88 293 GLY A CA 1
ATOM 2263 C C . GLY A 1 293 ? 11.828 -20.453 2.959 1 96.88 293 GLY A C 1
ATOM 2264 O O . GLY A 1 293 ? 12.75 -19.844 2.424 1 96.88 293 GLY A O 1
ATOM 2265 N N . LYS A 1 294 ? 11.242 -21.438 2.34 1 98 294 LYS A N 1
ATOM 2266 C CA . LYS A 1 294 ? 11.68 -21.906 1.03 1 98 294 LYS A CA 1
ATOM 2267 C C . LYS A 1 294 ? 11.016 -21.125 -0.093 1 98 294 LYS A C 1
ATOM 2269 O O . LYS A 1 294 ? 11.531 -21.078 -1.212 1 98 294 LYS A O 1
ATOM 2274 N N . CYS A 1 295 ? 9.828 -20.578 0.145 1 98.25 295 CYS A N 1
ATOM 2275 C CA . CYS A 1 295 ? 9.125 -19.672 -0.758 1 98.25 295 CYS A CA 1
ATOM 2276 C C . CYS A 1 295 ? 8.555 -18.484 -0.001 1 98.25 295 CYS A C 1
ATOM 2278 O O . CYS A 1 295 ? 8.32 -18.562 1.205 1 98.25 295 CYS A O 1
ATOM 2280 N N . ARG A 1 296 ? 8.383 -17.438 -0.698 1 98.25 296 ARG A N 1
ATOM 2281 C CA . ARG A 1 296 ? 7.816 -16.25 -0.074 1 98.25 296 ARG A CA 1
ATOM 2282 C C . ARG A 1 296 ? 6.875 -15.531 -1.029 1 98.25 296 ARG A C 1
ATOM 2284 O O . ARG A 1 296 ? 7.105 -15.508 -2.24 1 98.25 296 ARG A O 1
ATOM 2291 N N . PRO A 1 297 ? 5.84 -14.922 -0.473 1 98.56 297 PRO A N 1
ATOM 2292 C CA . PRO A 1 297 ? 5.023 -14.016 -1.288 1 98.56 297 PRO A CA 1
ATOM 2293 C C . PRO A 1 297 ? 5.699 -12.672 -1.534 1 98.56 297 PRO A C 1
ATOM 2295 O O . PRO A 1 297 ? 6.676 -12.336 -0.862 1 98.56 297 PRO A O 1
ATOM 2298 N N . VAL A 1 298 ? 5.258 -11.992 -2.527 1 98.69 298 VAL A N 1
ATOM 2299 C CA . VAL A 1 298 ? 5.723 -10.641 -2.814 1 98.69 298 VAL A CA 1
ATOM 2300 C C . VAL A 1 298 ? 4.523 -9.703 -2.953 1 98.69 298 VAL A C 1
ATOM 2302 O O . VAL A 1 298 ? 3.613 -9.961 -3.742 1 98.69 298 VAL A O 1
ATOM 2305 N N . VAL A 1 299 ? 4.496 -8.664 -2.141 1 98.75 299 VAL A N 1
ATOM 2306 C CA . VAL A 1 299 ? 3.449 -7.648 -2.166 1 98.75 299 VAL A CA 1
ATOM 2307 C C . VAL A 1 299 ? 3.924 -6.438 -2.963 1 98.75 299 VAL A C 1
ATOM 2309 O O . VAL A 1 299 ? 5.008 -5.91 -2.713 1 98.75 299 VAL A O 1
ATOM 2312 N N . ASP A 1 300 ? 3.117 -6.07 -3.969 1 98.62 300 ASP A N 1
ATOM 2313 C CA . ASP A 1 300 ? 3.395 -4.875 -4.754 1 98.62 300 ASP A CA 1
ATOM 2314 C C . ASP A 1 300 ? 3.057 -3.609 -3.969 1 98.62 300 ASP A C 1
ATOM 2316 O O . ASP A 1 300 ? 3.922 -2.762 -3.744 1 98.62 300 ASP A O 1
ATOM 2320 N N . SER A 1 301 ? 1.886 -3.508 -3.529 1 98.69 301 SER A N 1
ATOM 2321 C CA . SER A 1 301 ? 1.381 -2.352 -2.797 1 98.69 301 SER A CA 1
ATOM 2322 C C . SER A 1 301 ? 0.116 -2.699 -2.018 1 98.69 301 SER A C 1
ATOM 2324 O O . SER A 1 301 ? -0.569 -3.672 -2.34 1 98.69 301 SER A O 1
ATOM 2326 N N . ILE A 1 302 ? -0.125 -1.919 -0.966 1 98.88 302 ILE A N 1
ATOM 2327 C CA . ILE A 1 302 ? -1.299 -2.092 -0.118 1 98.88 302 ILE A CA 1
ATOM 2328 C C . ILE A 1 302 ? -2.146 -0.822 -0.143 1 98.88 302 ILE A C 1
ATOM 2330 O O . ILE A 1 302 ? -1.621 0.284 0.009 1 98.88 302 ILE A O 1
ATOM 2334 N N . TRP A 1 303 ? -3.465 -0.981 -0.334 1 98.81 303 TRP A N 1
ATOM 2335 C CA . TRP A 1 303 ? -4.418 0.115 -0.47 1 98.81 303 TRP A CA 1
ATOM 2336 C C . TRP A 1 303 ? -5.609 -0.081 0.462 1 98.81 303 TRP A C 1
ATOM 2338 O O . TRP A 1 303 ? -6.02 -1.214 0.724 1 98.81 303 TRP A O 1
ATOM 2348 N N . PRO A 1 304 ? -6.195 1.029 0.975 1 98.5 304 PRO A N 1
ATOM 2349 C CA . PRO A 1 304 ? -7.492 0.888 1.645 1 98.5 304 PRO A CA 1
ATOM 2350 C C . PRO A 1 304 ? -8.625 0.563 0.675 1 98.5 304 PRO A C 1
ATOM 2352 O O . PRO A 1 304 ? -8.508 0.825 -0.525 1 98.5 304 PRO A O 1
ATOM 2355 N N . LEU A 1 305 ? -9.672 0.059 1.183 1 98.44 305 LEU A N 1
ATOM 2356 C CA . LEU A 1 305 ? -10.805 -0.339 0.356 1 98.44 305 LEU A CA 1
ATOM 2357 C C . LEU A 1 305 ? -11.352 0.852 -0.425 1 98.44 305 LEU A C 1
ATOM 2359 O O . LEU A 1 305 ? -11.766 0.707 -1.578 1 98.44 305 LEU A O 1
ATOM 2363 N N . GLU A 1 306 ? -11.352 2.051 0.166 1 97.12 306 GLU A N 1
ATOM 2364 C CA . GLU A 1 306 ? -11.93 3.26 -0.416 1 97.12 306 GLU A CA 1
ATOM 2365 C C . GLU A 1 306 ? -11.18 3.674 -1.681 1 97.12 306 GLU A C 1
ATOM 2367 O O . GLU A 1 306 ? -11.695 4.445 -2.49 1 97.12 306 GLU A O 1
ATOM 2372 N N . LEU A 1 307 ? -9.961 3.168 -1.805 1 97.94 307 LEU A N 1
ATOM 2373 C CA . LEU A 1 307 ? -9.156 3.531 -2.965 1 97.94 307 LEU A CA 1
ATOM 2374 C C . LEU A 1 307 ? -9.047 2.361 -3.938 1 97.94 307 LEU A C 1
ATOM 2376 O O . LEU A 1 307 ? -8 2.174 -4.574 1 97.94 307 LEU A O 1
ATOM 2380 N N . PHE A 1 308 ? -10.109 1.6 -4.098 1 98.44 308 PHE A N 1
ATOM 2381 C CA . PHE A 1 308 ? -10.148 0.426 -4.961 1 98.44 308 PHE A CA 1
ATOM 2382 C C . PHE A 1 308 ? -9.914 0.817 -6.414 1 98.44 308 PHE A C 1
ATOM 2384 O O . PHE A 1 308 ? -9.328 0.052 -7.184 1 98.44 308 PHE A O 1
ATOM 2391 N N . GLU A 1 309 ? -10.344 1.97 -6.836 1 97.12 309 GLU A N 1
ATOM 2392 C CA . GLU A 1 309 ? -10.148 2.367 -8.227 1 97.12 309 GLU A CA 1
ATOM 2393 C C . GLU A 1 309 ? -8.664 2.5 -8.562 1 97.12 309 GLU A C 1
ATOM 2395 O O . GLU A 1 309 ? -8.219 2.033 -9.609 1 97.12 309 GLU A O 1
ATOM 2400 N N . GLU A 1 310 ? -7.922 3.148 -7.625 1 96.69 310 GLU A N 1
ATOM 2401 C CA . GLU A 1 310 ? -6.48 3.275 -7.805 1 96.69 310 GLU A CA 1
ATOM 2402 C C . GLU A 1 310 ? -5.805 1.908 -7.809 1 96.69 310 GLU A 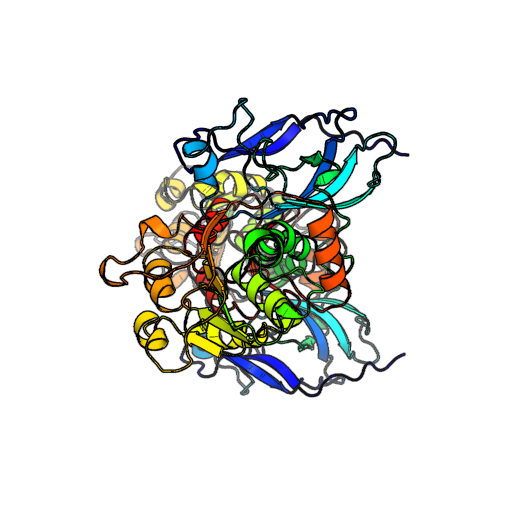C 1
ATOM 2404 O O . GLU A 1 310 ? -4.914 1.653 -8.625 1 96.69 310 GLU A O 1
ATOM 2409 N N . ALA A 1 311 ? -6.215 1.053 -6.906 1 97.81 311 ALA A N 1
ATOM 2410 C CA . ALA A 1 311 ? -5.645 -0.29 -6.809 1 97.81 311 ALA A CA 1
ATOM 2411 C C . ALA A 1 311 ? -5.863 -1.074 -8.102 1 97.81 311 ALA A C 1
ATOM 2413 O O . ALA A 1 311 ? -4.926 -1.68 -8.625 1 97.81 311 ALA A O 1
ATOM 2414 N N . PHE A 1 312 ? -7.094 -1.021 -8.648 1 97.62 312 PHE A N 1
ATOM 2415 C CA . PHE A 1 312 ? -7.398 -1.76 -9.867 1 97.62 312 PHE A CA 1
ATOM 2416 C C . PHE A 1 312 ? -6.711 -1.127 -11.07 1 97.62 312 PHE A C 1
ATOM 2418 O O . PHE A 1 312 ? -6.32 -1.826 -12.008 1 97.62 312 PHE A O 1
ATOM 2425 N N . ALA A 1 313 ? -6.566 0.156 -11.031 1 95.19 313 ALA A N 1
ATOM 2426 C CA . ALA A 1 313 ? -5.824 0.814 -12.109 1 95.19 313 ALA A CA 1
ATOM 2427 C C . ALA A 1 313 ? -4.371 0.358 -12.125 1 95.19 313 ALA A C 1
ATOM 2429 O O . ALA A 1 313 ? -3.807 0.11 -13.195 1 95.19 313 ALA A O 1
ATOM 2430 N N . ARG A 1 314 ? -3.771 0.251 -10.93 1 95.44 314 ARG A N 1
ATOM 2431 C CA . ARG A 1 314 ? -2.406 -0.259 -10.844 1 95.44 314 ARG A CA 1
ATOM 2432 C C . ARG A 1 314 ? -2.324 -1.691 -11.359 1 95.44 314 ARG A C 1
ATOM 2434 O O . ARG A 1 314 ? -1.389 -2.043 -12.086 1 95.44 314 ARG A O 1
ATOM 2441 N N . LEU A 1 315 ? -3.242 -2.465 -11.047 1 95.81 315 LEU A N 1
ATOM 2442 C CA . LEU A 1 315 ? -3.311 -3.855 -11.484 1 95.81 315 LEU A CA 1
ATOM 2443 C C . LEU A 1 315 ? -3.379 -3.943 -13 1 95.81 315 LEU A C 1
ATOM 2445 O O . LEU A 1 315 ? -2.6 -4.672 -13.625 1 95.81 315 LEU A O 1
ATOM 2449 N N . ASP A 1 316 ? -4.23 -3.141 -13.547 1 89.44 316 ASP A N 1
ATOM 2450 C CA . ASP A 1 316 ? -4.527 -3.234 -14.977 1 89.44 316 ASP A CA 1
ATOM 2451 C C . ASP A 1 316 ? -3.42 -2.596 -15.812 1 89.44 316 ASP A C 1
ATOM 2453 O O . ASP A 1 316 ? -3.336 -2.828 -17.016 1 89.44 316 ASP A O 1
ATOM 2457 N N . GLY A 1 317 ? -2.592 -1.858 -15.133 1 87.62 317 GLY A N 1
ATOM 2458 C CA . GLY A 1 317 ? -1.479 -1.239 -15.836 1 87.62 317 GLY A CA 1
ATOM 2459 C C . GLY A 1 317 ? -0.403 -2.23 -16.234 1 87.62 317 GLY A C 1
ATOM 2460 O O . GLY A 1 317 ? 0.444 -1.926 -17.078 1 87.62 317 GLY A O 1
ATOM 2461 N N . GLY A 1 318 ? -0.445 -3.408 -15.633 1 87.38 318 GLY A N 1
ATOM 2462 C CA . GLY A 1 318 ? 0.425 -4.496 -16.047 1 87.38 318 GLY A CA 1
ATOM 2463 C C . GLY A 1 318 ? 1.846 -4.352 -15.539 1 87.38 318 GLY A C 1
ATOM 2464 O O . GLY A 1 318 ? 2.754 -5.035 -16.016 1 87.38 318 GLY A O 1
ATOM 2465 N N . HIS A 1 319 ? 2.115 -3.5 -14.562 1 86.25 319 HIS A N 1
ATOM 2466 C CA . HIS A 1 319 ? 3.48 -3.229 -14.133 1 86.25 319 HIS A CA 1
ATOM 2467 C C . HIS A 1 319 ? 3.678 -3.6 -12.664 1 86.25 319 HIS A C 1
ATOM 2469 O O . HIS A 1 319 ? 4.719 -3.293 -12.078 1 86.25 319 HIS A O 1
ATOM 2475 N N . ALA A 1 320 ? 2.717 -4.266 -12.156 1 94.19 320 ALA A N 1
ATOM 2476 C CA . ALA A 1 320 ? 2.828 -4.613 -10.742 1 94.19 320 ALA A CA 1
ATOM 2477 C C . ALA A 1 320 ? 3.896 -5.68 -10.523 1 94.19 320 ALA A C 1
ATOM 2479 O O . ALA A 1 320 ? 4.062 -6.578 -11.352 1 94.19 320 ALA A O 1
ATOM 2480 N N . ARG A 1 321 ? 4.703 -5.59 -9.516 1 96.69 321 ARG A N 1
ATOM 2481 C CA . ARG A 1 321 ? 5.625 -6.613 -9.039 1 96.69 321 ARG A CA 1
ATOM 2482 C C . ARG A 1 321 ? 5.027 -7.379 -7.859 1 96.69 321 ARG A C 1
ATOM 2484 O O . ARG A 1 321 ? 5.109 -6.93 -6.715 1 96.69 321 ARG A O 1
ATOM 2491 N N . GLY A 1 322 ? 4.488 -8.484 -8.109 1 97.62 322 GLY A N 1
ATOM 2492 C CA . GLY A 1 322 ? 3.764 -9.227 -7.094 1 97.62 322 GLY A CA 1
ATOM 2493 C C . GLY A 1 322 ? 2.295 -8.852 -7.012 1 97.62 322 GLY A C 1
ATOM 2494 O O . GLY A 1 322 ? 1.662 -8.57 -8.031 1 97.62 322 GLY A O 1
ATOM 2495 N N . LYS A 1 323 ? 1.764 -8.977 -5.801 1 98.56 323 LYS A N 1
ATOM 2496 C CA . LYS A 1 323 ? 0.318 -8.852 -5.648 1 98.56 323 LYS A CA 1
ATOM 2497 C C . LYS A 1 323 ? -0.055 -7.492 -5.066 1 98.56 323 LYS A C 1
ATOM 2499 O O . LYS A 1 323 ? 0.623 -6.988 -4.168 1 98.56 323 LYS A O 1
ATOM 2504 N N . ILE A 1 324 ? -1.117 -6.918 -5.582 1 98.75 324 ILE A N 1
ATOM 2505 C CA . ILE A 1 324 ? -1.733 -5.719 -5.027 1 98.75 324 ILE A CA 1
ATOM 2506 C C . ILE A 1 324 ? -2.781 -6.109 -3.988 1 98.75 324 ILE A C 1
ATOM 2508 O O . ILE A 1 324 ? -3.566 -7.035 -4.207 1 98.75 324 ILE A O 1
ATOM 2512 N N . ILE A 1 325 ? -2.781 -5.426 -2.838 1 98.94 325 ILE A N 1
ATOM 2513 C CA . ILE A 1 325 ? -3.609 -5.824 -1.706 1 98.94 325 ILE A CA 1
ATOM 2514 C C . ILE A 1 325 ? -4.574 -4.699 -1.349 1 98.94 325 ILE A C 1
ATOM 2516 O O . ILE A 1 325 ? -4.195 -3.523 -1.35 1 98.94 325 ILE A O 1
ATOM 2520 N N 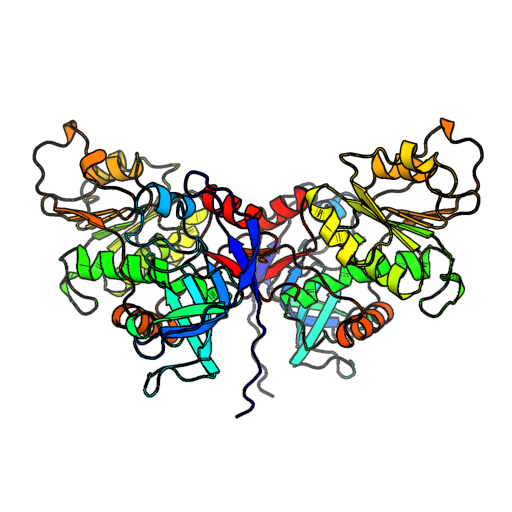. LEU A 1 326 ? -5.832 -5.023 -1.128 1 98.94 326 LEU A N 1
ATOM 2521 C CA . LEU A 1 326 ? -6.754 -4.148 -0.417 1 98.94 326 LEU A CA 1
ATOM 2522 C C . LEU A 1 326 ? -6.844 -4.531 1.057 1 98.94 326 LEU A C 1
ATOM 2524 O O . LEU A 1 326 ? -7.203 -5.664 1.386 1 98.94 326 LEU A O 1
ATOM 2528 N N . ASP A 1 327 ? -6.438 -3.709 1.896 1 98.88 327 ASP A N 1
ATOM 2529 C CA . ASP A 1 327 ? -6.512 -3.91 3.34 1 98.88 327 ASP A CA 1
ATOM 2530 C C . ASP A 1 327 ? -7.73 -3.211 3.934 1 98.88 327 ASP A C 1
ATOM 2532 O O . ASP A 1 327 ? -7.777 -1.981 4.004 1 98.88 327 ASP A O 1
ATOM 2536 N N . LEU A 1 328 ? -8.664 -3.953 4.469 1 98.56 328 LEU A N 1
ATOM 2537 C CA . LEU A 1 328 ? -9.961 -3.436 4.891 1 98.56 328 LEU A CA 1
ATOM 2538 C C . LEU A 1 328 ? -9.859 -2.785 6.27 1 98.56 328 LEU A C 1
ATOM 2540 O O . LEU A 1 328 ? -10.797 -2.113 6.707 1 98.56 328 LEU A O 1
ATOM 2544 N N . SER A 1 329 ? -8.727 -2.979 6.934 1 96.88 329 SER A N 1
ATOM 2545 C CA . SER A 1 329 ? -8.555 -2.385 8.258 1 96.88 329 SER A CA 1
ATOM 2546 C C . SER A 1 329 ? -7.883 -1.02 8.164 1 96.88 329 SER A C 1
ATOM 2548 O O . SER A 1 329 ? -7.836 -0.279 9.148 1 96.88 329 SER A O 1
ATOM 2550 N N . LEU A 1 330 ? -7.34 -0.691 7.062 1 96.38 330 LEU A N 1
ATOM 2551 C CA . LEU A 1 330 ? -6.605 0.562 6.926 1 96.38 330 LEU A CA 1
ATOM 2552 C C . LEU A 1 330 ? -7.547 1.758 7.047 1 96.38 330 LEU A C 1
ATOM 2554 O O . LEU A 1 330 ? -8.586 1.808 6.383 1 96.38 330 LEU A O 1
ATOM 2558 N N . ASN A 1 331 ? -7.223 2.719 7.918 1 94.19 331 ASN A N 1
ATOM 2559 C CA . ASN A 1 331 ? -7.953 3.963 8.133 1 94.19 331 ASN A CA 1
ATOM 2560 C C . ASN A 1 331 ? -9.242 3.727 8.922 1 94.19 331 ASN A C 1
ATOM 2562 O O . ASN A 1 331 ? -10.203 4.484 8.781 1 94.19 331 ASN A O 1
ATOM 2566 N N . HIS A 1 332 ? -9.43 2.539 9.625 1 87.81 332 HIS A N 1
ATOM 2567 C CA . HIS A 1 332 ? -10.617 2.219 10.406 1 87.81 332 HIS A CA 1
ATOM 2568 C C . HIS A 1 332 ? -10.234 1.652 11.773 1 87.81 332 HIS A C 1
ATOM 2570 O O . HIS A 1 332 ? -9.164 1.064 11.93 1 87.81 332 HIS A O 1
ATOM 2576 N N . MET B 1 1 ? 20.875 -8.828 28.547 1 29.38 1 MET B N 1
ATOM 2577 C CA . MET B 1 1 ? 20.344 -7.953 27.516 1 29.38 1 MET B CA 1
ATOM 2578 C C . MET B 1 1 ? 20.969 -8.273 26.156 1 29.38 1 MET B C 1
ATOM 2580 O O . MET B 1 1 ? 22.188 -8.18 26 1 29.38 1 MET B O 1
ATOM 2584 N N . SER B 1 2 ? 20.562 -9.195 25.469 1 39.38 2 SER B N 1
ATOM 2585 C CA . SER B 1 2 ? 21.266 -9.719 24.312 1 39.38 2 SER B CA 1
ATOM 2586 C C . SER B 1 2 ? 21.672 -8.602 23.359 1 39.38 2 SER B C 1
ATOM 2588 O O . SER B 1 2 ? 20.828 -7.84 22.891 1 39.38 2 SER B O 1
ATOM 2590 N N . THR B 1 3 ? 22.719 -7.926 23.516 1 47.69 3 THR B N 1
ATOM 2591 C CA . THR B 1 3 ? 23.344 -6.961 22.609 1 47.69 3 THR B CA 1
ATOM 2592 C C . THR B 1 3 ? 23.172 -7.387 21.156 1 47.69 3 THR B C 1
ATOM 2594 O O . THR B 1 3 ? 23.859 -8.305 20.703 1 47.69 3 THR B O 1
ATOM 2597 N N . THR B 1 4 ? 21.984 -7.457 20.719 1 58.44 4 THR B N 1
ATOM 2598 C CA . THR B 1 4 ? 21.828 -7.891 19.344 1 58.44 4 THR B CA 1
ATOM 2599 C C . THR B 1 4 ? 22.797 -7.164 18.422 1 58.44 4 THR B C 1
ATOM 2601 O O . THR B 1 4 ? 22.828 -5.93 18.391 1 58.44 4 THR B O 1
ATOM 2604 N N . THR B 1 5 ? 23.875 -7.785 18.062 1 81.38 5 THR B N 1
ATOM 2605 C CA . THR B 1 5 ? 24.922 -7.309 17.156 1 81.38 5 THR B CA 1
ATOM 2606 C C . THR B 1 5 ? 24.328 -6.754 15.875 1 81.38 5 THR B C 1
ATOM 2608 O O . THR B 1 5 ? 23.609 -7.461 15.156 1 81.38 5 THR B O 1
ATOM 2611 N N . LEU B 1 6 ? 24.391 -5.418 15.773 1 89.25 6 LEU B N 1
ATOM 2612 C CA . LEU B 1 6 ? 23.922 -4.723 14.57 1 89.25 6 LEU B CA 1
ATOM 2613 C C . LEU B 1 6 ? 24.812 -5.047 13.375 1 89.25 6 LEU B C 1
ATOM 2615 O O . LEU B 1 6 ? 26.031 -5.176 13.523 1 89.25 6 LEU B O 1
ATOM 2619 N N . PRO B 1 7 ? 24.188 -5.223 12.273 1 93.19 7 PRO B N 1
ATOM 2620 C CA . PRO B 1 7 ? 25.016 -5.32 11.062 1 93.19 7 PRO B CA 1
ATOM 2621 C C . PRO B 1 7 ? 25.859 -4.074 10.828 1 93.19 7 PRO B C 1
ATOM 2623 O O . PRO B 1 7 ? 25.641 -3.041 11.469 1 93.19 7 PRO B O 1
ATOM 2626 N N . LYS B 1 8 ? 26.844 -4.242 9.977 1 94.38 8 LYS B N 1
ATOM 2627 C CA . LYS B 1 8 ? 27.719 -3.117 9.688 1 94.38 8 LYS B CA 1
ATOM 2628 C C . LYS B 1 8 ? 27.094 -2.166 8.68 1 94.38 8 LYS B C 1
ATOM 2630 O O . LYS B 1 8 ? 27.328 -0.956 8.727 1 94.38 8 LYS B O 1
ATOM 2635 N N . THR B 1 9 ? 26.328 -2.744 7.727 1 98.06 9 THR B N 1
ATOM 2636 C CA . THR B 1 9 ? 25.734 -1.96 6.648 1 98.06 9 THR B CA 1
ATOM 2637 C C . THR B 1 9 ? 24.219 -2.092 6.648 1 98.06 9 THR B C 1
ATOM 2639 O O . THR B 1 9 ? 23.656 -2.93 7.359 1 98.06 9 THR B O 1
ATOM 2642 N N . MET B 1 10 ? 23.594 -1.209 5.926 1 98.25 10 MET B N 1
ATOM 2643 C CA . MET B 1 10 ? 22.141 -1.178 5.848 1 98.25 10 MET B CA 1
ATOM 2644 C C . MET B 1 10 ? 21.672 -0.799 4.441 1 98.25 10 MET B C 1
ATOM 2646 O O . MET B 1 10 ? 22.406 -0.135 3.703 1 98.25 10 MET B O 1
ATOM 2650 N N . ARG B 1 11 ? 20.469 -1.295 4.102 1 98.12 11 ARG B N 1
ATOM 2651 C CA . ARG B 1 11 ? 19.781 -0.804 2.92 1 98.12 11 ARG B CA 1
ATOM 2652 C C . ARG B 1 11 ? 19.328 0.643 3.105 1 98.12 11 ARG B C 1
ATOM 2654 O O . ARG B 1 11 ? 18.922 1.036 4.203 1 98.12 11 ARG B O 1
ATOM 2661 N N . ALA B 1 12 ? 19.438 1.51 1.978 1 98.81 12 ALA B N 1
ATOM 2662 C CA . ALA B 1 12 ? 19 2.902 2.057 1 98.81 12 ALA B CA 1
ATOM 2663 C C . ALA B 1 12 ? 18.625 3.443 0.677 1 98.81 12 ALA B C 1
ATOM 2665 O O . ALA B 1 12 ? 19.109 2.938 -0.341 1 98.81 12 ALA B O 1
ATOM 2666 N N . LEU B 1 13 ? 17.75 4.383 0.67 1 98.81 13 LEU B N 1
ATOM 2667 C CA . LEU B 1 13 ? 17.609 5.25 -0.498 1 98.81 13 LEU B CA 1
ATOM 2668 C C . LEU B 1 13 ? 18.578 6.426 -0.413 1 98.81 13 LEU B C 1
ATOM 2670 O O . LEU B 1 13 ? 18.781 6.992 0.663 1 98.81 13 LEU B O 1
ATOM 2674 N N . LEU B 1 14 ? 19.141 6.77 -1.528 1 98.62 14 LEU B N 1
ATOM 2675 C CA . LEU B 1 14 ? 20.094 7.863 -1.614 1 98.62 14 LEU B CA 1
ATOM 2676 C C . LEU B 1 14 ? 19.781 8.773 -2.797 1 98.62 14 LEU B C 1
ATOM 2678 O O . LEU B 1 14 ? 19.469 8.289 -3.887 1 98.62 14 LEU B O 1
ATOM 2682 N N . GLN B 1 15 ? 19.844 10.031 -2.527 1 97.56 15 GLN B N 1
ATOM 2683 C CA . GLN B 1 15 ? 19.828 11.031 -3.594 1 97.56 15 GLN B CA 1
ATOM 2684 C C . GLN B 1 15 ? 21.25 11.438 -3.979 1 97.56 15 GLN B C 1
ATOM 2686 O O . GLN B 1 15 ? 21.812 12.367 -3.393 1 97.56 15 GLN B O 1
ATOM 2691 N N . PRO B 1 16 ? 21.734 10.883 -5.078 1 96.88 16 PRO B N 1
ATOM 2692 C CA . PRO B 1 16 ? 23.156 11.094 -5.395 1 96.88 16 PRO B CA 1
ATOM 2693 C C . PRO B 1 16 ? 23.469 12.539 -5.793 1 96.88 16 PRO B C 1
ATOM 2695 O O . PRO B 1 16 ? 24.547 13.039 -5.52 1 96.88 16 PRO B O 1
ATOM 2698 N N . ASN B 1 17 ? 22.562 13.164 -6.5 1 95.69 17 ASN B N 1
ATOM 2699 C CA . ASN B 1 17 ? 22.688 14.539 -6.957 1 95.69 17 ASN B CA 1
ATOM 2700 C C . ASN B 1 17 ? 21.531 15.406 -6.449 1 95.69 17 ASN B C 1
ATOM 2702 O O . ASN B 1 17 ? 20.391 15.234 -6.879 1 95.69 17 ASN B O 1
ATOM 2706 N N . ILE B 1 18 ? 21.844 16.344 -5.645 1 92.06 18 ILE B N 1
ATOM 2707 C CA . ILE B 1 18 ? 20.812 17.141 -4.969 1 92.06 18 ILE B CA 1
ATOM 2708 C C . ILE B 1 18 ? 20.109 18.031 -5.984 1 92.06 18 ILE B C 1
ATOM 2710 O O . ILE B 1 18 ? 19.062 18.594 -5.695 1 92.06 18 ILE B O 1
ATOM 2714 N N . GLN B 1 19 ? 20.75 18.219 -7.129 1 94.12 19 GLN B N 1
ATOM 2715 C CA . GLN B 1 19 ? 20.141 19.062 -8.164 1 94.12 19 GLN B CA 1
ATOM 2716 C C . GLN B 1 19 ? 19.078 18.297 -8.945 1 94.12 19 GLN B C 1
ATOM 2718 O O . GLN B 1 19 ? 18.344 18.875 -9.734 1 94.12 19 GLN B O 1
ATOM 2723 N N . GLU B 1 20 ? 19.062 16.984 -8.703 1 95.31 20 GLU B N 1
ATOM 2724 C CA . GLU B 1 20 ? 18.109 16.109 -9.383 1 95.31 20 GLU B CA 1
ATOM 2725 C C . GLU B 1 20 ? 17.203 15.406 -8.383 1 95.31 20 GLU B C 1
ATOM 2727 O O . GLU B 1 20 ? 17.562 15.25 -7.211 1 95.31 20 GLU B O 1
ATOM 2732 N N . THR B 1 21 ? 16.047 14.984 -8.812 1 96.25 21 THR B N 1
ATOM 2733 C CA . THR B 1 21 ? 15.109 14.305 -7.93 1 96.25 21 THR B CA 1
ATOM 2734 C C . THR B 1 21 ? 15.234 12.789 -8.07 1 96.25 21 THR B C 1
ATOM 2736 O O . THR B 1 21 ? 14.367 12.047 -7.594 1 96.25 21 THR B O 1
ATOM 2739 N N . ARG B 1 22 ? 16.25 12.367 -8.648 1 96.69 22 ARG B N 1
ATOM 2740 C CA . ARG B 1 22 ? 16.484 10.938 -8.852 1 96.69 22 ARG B CA 1
ATOM 2741 C C . ARG B 1 22 ? 17.016 10.289 -7.582 1 96.69 22 ARG B C 1
ATOM 2743 O O . ARG B 1 22 ? 17.938 10.805 -6.953 1 96.69 22 ARG B O 1
ATOM 2750 N N . LEU B 1 23 ? 16.438 9.109 -7.223 1 98.31 23 LEU B N 1
ATOM 2751 C CA . LEU B 1 23 ? 16.906 8.312 -6.09 1 98.31 23 LEU B CA 1
ATOM 2752 C C . LEU B 1 23 ? 17.484 6.984 -6.559 1 98.31 23 LEU B C 1
ATOM 2754 O O . LEU B 1 23 ? 17.156 6.508 -7.648 1 98.31 23 LEU B O 1
ATOM 2758 N N . ILE B 1 24 ? 18.328 6.438 -5.766 1 98.25 24 ILE B N 1
ATOM 2759 C CA . ILE B 1 24 ? 18.797 5.07 -5.969 1 98.25 24 ILE B CA 1
ATOM 2760 C C . ILE B 1 24 ? 18.703 4.297 -4.656 1 98.25 24 ILE B C 1
ATOM 2762 O O . ILE B 1 24 ? 18.812 4.883 -3.576 1 98.25 24 ILE B O 1
ATOM 2766 N N . GLN B 1 25 ? 18.438 3.047 -4.695 1 97.94 25 GLN B N 1
ATOM 2767 C CA . GLN B 1 25 ? 18.594 2.162 -3.547 1 97.94 25 GLN B CA 1
ATOM 2768 C C . GLN B 1 25 ? 20.031 1.645 -3.453 1 97.94 25 GLN B C 1
ATOM 2770 O O . GLN B 1 25 ? 20.594 1.188 -4.449 1 97.94 25 GLN B O 1
ATOM 2775 N N . THR B 1 26 ? 20.609 1.734 -2.273 1 98.25 26 THR B N 1
ATOM 2776 C CA . THR B 1 26 ? 22 1.352 -2.117 1 98.25 26 THR B CA 1
ATOM 2777 C C . THR B 1 26 ? 22.266 0.828 -0.708 1 98.25 26 THR B C 1
ATOM 2779 O O . THR B 1 26 ? 21.328 0.661 0.082 1 98.25 26 THR B O 1
ATOM 2782 N N . THR B 1 27 ? 23.469 0.448 -0.45 1 98.25 27 THR B N 1
ATOM 2783 C CA . THR B 1 27 ? 23.953 -0 0.855 1 98.25 27 THR B CA 1
ATOM 2784 C C . THR B 1 27 ? 24.875 1.039 1.481 1 98.25 27 THR B C 1
ATOM 2786 O O . THR B 1 27 ? 25.797 1.534 0.827 1 98.25 27 THR B O 1
ATOM 2789 N N . LEU B 1 28 ? 24.547 1.374 2.668 1 98.31 28 LEU B N 1
ATOM 2790 C CA . LEU B 1 28 ? 25.344 2.344 3.412 1 98.31 28 LEU B CA 1
ATOM 2791 C C . LEU B 1 28 ? 25.734 1.787 4.773 1 98.31 28 LEU B C 1
ATOM 2793 O O . LEU B 1 28 ? 25.188 0.787 5.23 1 98.31 28 LEU B O 1
ATOM 2797 N N . ASP B 1 29 ? 26.672 2.443 5.363 1 97.81 29 ASP B N 1
ATOM 2798 C CA . ASP B 1 29 ? 27.016 2.109 6.746 1 97.81 29 ASP B CA 1
ATOM 2799 C C . ASP B 1 29 ? 25.922 2.566 7.703 1 97.81 29 ASP B C 1
ATOM 2801 O O . ASP B 1 29 ? 25.344 3.641 7.523 1 97.81 29 ASP B O 1
ATOM 2805 N N . ILE B 1 30 ? 25.703 1.758 8.695 1 98 30 ILE B N 1
ATOM 2806 C CA . ILE B 1 30 ? 24.781 2.172 9.75 1 98 30 ILE B CA 1
ATOM 2807 C C . ILE B 1 30 ? 25.391 3.334 10.539 1 98 30 ILE B C 1
ATOM 2809 O O . ILE B 1 30 ? 26.547 3.277 10.945 1 98 30 ILE B O 1
ATOM 2813 N N . PRO B 1 31 ? 24.625 4.383 10.727 1 96.88 31 PRO B N 1
ATOM 2814 C CA . PRO B 1 31 ? 25.188 5.512 11.469 1 96.88 31 PRO B CA 1
ATOM 2815 C C . PRO B 1 31 ? 25.375 5.211 12.953 1 96.88 31 PRO B C 1
ATOM 2817 O O . PRO B 1 31 ? 24.578 4.477 13.539 1 96.88 31 PRO B O 1
ATOM 2820 N N . THR B 1 32 ? 26.375 5.777 13.5 1 95.62 32 THR B N 1
ATOM 2821 C CA . THR B 1 32 ? 26.594 5.691 14.938 1 95.62 32 THR B CA 1
ATOM 2822 C C . THR B 1 32 ? 26.016 6.906 15.656 1 95.62 32 THR B C 1
ATOM 2824 O O . THR B 1 32 ? 26.422 8.039 15.414 1 95.62 32 THR B O 1
ATOM 2827 N N . PRO B 1 33 ? 25.094 6.645 16.516 1 96.25 33 PRO B N 1
ATOM 2828 C CA . PRO B 1 33 ? 24.516 7.793 17.219 1 96.25 33 PRO B CA 1
ATOM 2829 C C . PRO B 1 33 ? 25.484 8.43 18.219 1 96.25 33 PRO B C 1
ATOM 2831 O O . PRO B 1 33 ? 26.25 7.719 18.875 1 96.25 33 PRO B O 1
ATOM 2834 N N . ASP B 1 34 ? 25.469 9.719 18.297 1 95 34 ASP B N 1
ATOM 2835 C CA . ASP B 1 34 ? 26.141 10.438 19.375 1 95 34 ASP B CA 1
ATOM 2836 C C . ASP B 1 34 ? 25.25 10.508 20.625 1 95 34 ASP B C 1
ATOM 2838 O O . ASP B 1 34 ? 24.422 11.414 20.75 1 95 34 ASP B O 1
ATOM 2842 N N . LEU B 1 35 ? 25.547 9.68 21.516 1 90.62 35 LEU B N 1
ATOM 2843 C CA . LEU B 1 35 ? 24.672 9.508 22.672 1 90.62 35 LEU B CA 1
ATOM 2844 C C . LEU B 1 35 ? 24.781 10.703 23.625 1 90.62 35 LEU B C 1
ATOM 2846 O O . LEU B 1 35 ? 23.906 10.914 24.469 1 90.62 35 LEU B O 1
ATOM 2850 N N . ASN B 1 36 ? 25.734 11.461 23.438 1 89.06 36 ASN B N 1
ATOM 2851 C CA . ASN B 1 36 ? 25.938 12.641 24.281 1 89.06 36 ASN B CA 1
ATOM 2852 C C . ASN B 1 36 ? 25.109 13.82 23.781 1 89.06 36 ASN B C 1
ATOM 2854 O O . ASN B 1 36 ? 24.953 14.812 24.5 1 89.06 36 ASN B O 1
ATOM 2858 N N . THR B 1 37 ? 24.578 13.727 22.641 1 89.69 37 THR B N 1
ATOM 2859 C CA . THR B 1 37 ? 23.781 14.805 22.062 1 89.69 37 THR B CA 1
ATOM 2860 C C . THR B 1 37 ? 22.344 14.367 21.844 1 89.69 37 THR B C 1
ATOM 2862 O O . THR B 1 37 ? 21.703 14.758 20.875 1 89.69 37 THR B O 1
ATOM 2865 N N . ASN B 1 38 ? 21.891 13.43 22.656 1 95 38 ASN B N 1
ATOM 2866 C CA . ASN B 1 38 ? 20.5 12.984 22.734 1 95 38 ASN B CA 1
ATOM 2867 C C . ASN B 1 38 ? 20.078 12.242 21.469 1 95 38 ASN B C 1
ATOM 2869 O O . ASN B 1 38 ? 18.891 12.203 21.141 1 95 38 ASN B O 1
ATOM 2873 N N . GLU B 1 39 ? 21.062 11.727 20.766 1 97.62 39 GLU B N 1
ATOM 2874 C CA . GLU B 1 39 ? 20.75 10.961 19.562 1 97.62 39 GLU B CA 1
ATOM 2875 C C . GLU B 1 39 ? 20.391 9.516 19.906 1 97.62 39 GLU B C 1
ATOM 2877 O O . GLU B 1 39 ? 21 8.914 20.781 1 97.62 39 GLU B O 1
ATOM 2882 N N . HIS B 1 40 ? 19.375 9.031 19.25 1 98.5 40 HIS B N 1
ATOM 2883 C CA . HIS B 1 40 ? 18.969 7.637 19.312 1 98.5 40 HIS B CA 1
ATOM 2884 C C . HIS B 1 40 ? 19.156 6.945 17.969 1 98.5 40 HIS B C 1
ATOM 2886 O O . HIS B 1 40 ? 19.031 7.578 16.922 1 98.5 40 HIS B O 1
ATOM 2892 N N . LEU B 1 41 ? 19.484 5.695 18.016 1 98.5 41 LEU B N 1
ATOM 2893 C CA . LEU B 1 41 ? 19.422 4.871 16.812 1 98.5 41 LEU B CA 1
ATOM 2894 C C . LEU B 1 41 ? 18.109 4.109 16.75 1 98.5 41 LEU B C 1
ATOM 2896 O O . LEU B 1 41 ? 17.75 3.404 17.688 1 98.5 41 LEU B O 1
ATOM 2900 N N . ILE B 1 42 ? 17.438 4.285 15.68 1 98.81 42 ILE B N 1
ATOM 2901 C CA . ILE B 1 42 ? 16.109 3.68 15.5 1 98.81 42 ILE B CA 1
ATOM 2902 C C . ILE B 1 42 ? 16.188 2.615 14.406 1 98.81 42 ILE B C 1
ATOM 2904 O O . ILE B 1 42 ? 16.719 2.861 13.328 1 98.81 42 ILE B O 1
ATOM 2908 N N . ARG B 1 43 ? 15.742 1.438 14.664 1 98.81 43 ARG B N 1
ATOM 2909 C CA . ARG B 1 43 ? 15.422 0.498 13.602 1 98.81 43 ARG B CA 1
ATOM 2910 C C . ARG B 1 43 ? 14.117 0.886 12.898 1 98.81 43 ARG B C 1
ATOM 2912 O O . ARG B 1 43 ? 13.047 0.824 13.5 1 98.81 43 ARG B O 1
ATOM 2919 N N . VAL B 1 44 ? 14.234 1.207 11.664 1 98.88 44 VAL B N 1
ATOM 2920 C CA . VAL B 1 44 ? 13.125 1.813 10.938 1 98.88 44 VAL B CA 1
ATOM 2921 C C . VAL B 1 44 ? 12.156 0.728 10.469 1 98.88 44 VAL B C 1
ATOM 2923 O O . VAL B 1 44 ? 12.57 -0.272 9.875 1 98.88 44 VAL B O 1
ATOM 2926 N N . HIS B 1 45 ? 10.891 0.923 10.742 1 98.81 45 HIS B N 1
ATOM 2927 C CA . HIS B 1 45 ? 9.859 0.048 10.195 1 98.81 45 HIS B CA 1
ATOM 2928 C C . HIS B 1 45 ? 9.188 0.682 8.984 1 98.81 45 HIS B C 1
ATOM 2930 O O . HIS B 1 45 ? 9.078 0.053 7.93 1 98.81 45 HIS B O 1
ATOM 2936 N N . CYS B 1 46 ? 8.766 1.925 9.125 1 98.94 46 CYS B N 1
ATOM 2937 C CA . CYS B 1 46 ? 8.117 2.645 8.031 1 98.94 46 CYS B CA 1
ATOM 2938 C C . CYS B 1 46 ? 8.609 4.086 7.961 1 98.94 46 CYS B C 1
ATOM 2940 O O . CYS B 1 46 ? 9.031 4.652 8.969 1 98.94 46 CYS B O 1
ATOM 2942 N N . VAL B 1 47 ? 8.555 4.637 6.777 1 98.94 47 VAL B N 1
ATOM 2943 C CA . VAL B 1 47 ? 8.812 6.051 6.535 1 98.94 47 VAL B CA 1
ATOM 2944 C C . VAL B 1 47 ? 7.773 6.609 5.57 1 98.94 47 VAL B C 1
ATOM 2946 O O . VAL B 1 47 ? 7.043 5.848 4.93 1 98.94 47 VAL B O 1
ATOM 2949 N N . SER B 1 48 ? 7.672 7.887 5.539 1 98.88 48 SER B N 1
ATOM 2950 C CA . SER B 1 48 ? 6.742 8.547 4.629 1 98.88 48 SER B CA 1
ATOM 2951 C C . SER B 1 48 ? 7.391 9.742 3.939 1 98.88 48 SER B C 1
ATOM 2953 O O . SER B 1 48 ? 8.031 10.562 4.59 1 98.88 48 SER B O 1
ATOM 2955 N N . PRO B 1 49 ? 7.277 9.789 2.627 1 98 49 PRO B N 1
ATOM 2956 C CA . PRO B 1 49 ? 7.742 10.984 1.917 1 98 49 PRO B CA 1
ATOM 2957 C C . PRO B 1 49 ? 6.719 12.117 1.945 1 98 49 PRO B C 1
ATOM 2959 O O . PRO B 1 49 ? 5.543 11.891 2.234 1 98 49 PRO B O 1
ATOM 2962 N N . CYS B 1 50 ? 7.168 13.234 1.716 1 94.81 50 CYS B N 1
ATOM 2963 C CA . CYS B 1 50 ? 6.289 14.383 1.562 1 94.81 50 CYS B CA 1
ATOM 2964 C C . CYS B 1 50 ? 6.508 15.062 0.214 1 94.81 50 CYS B C 1
ATOM 2966 O O . CYS B 1 50 ? 7.57 14.922 -0.389 1 94.81 50 CYS B O 1
ATOM 2968 N N . ALA B 1 51 ? 5.562 15.773 -0.187 1 90.88 51 ALA B N 1
ATOM 2969 C CA . ALA B 1 51 ? 5.578 16.406 -1.506 1 90.88 51 ALA B CA 1
ATOM 2970 C C . ALA B 1 51 ? 6.766 17.359 -1.646 1 90.88 51 ALA B C 1
ATOM 2972 O O . ALA B 1 51 ? 7.039 18.141 -0.745 1 90.88 51 ALA B O 1
ATOM 2973 N N . ASN B 1 52 ? 7.496 17.219 -2.713 1 90.62 52 ASN B N 1
ATOM 2974 C CA . ASN B 1 52 ? 8.555 18.141 -3.129 1 90.62 52 ASN B CA 1
ATOM 2975 C C . ASN B 1 52 ? 9.797 18 -2.248 1 90.62 52 ASN B C 1
ATOM 2977 O O . ASN B 1 52 ? 10.695 18.844 -2.301 1 90.62 52 ASN B O 1
ATOM 2981 N N . GLU B 1 53 ? 9.867 17.031 -1.462 1 93.25 53 GLU B N 1
ATOM 2982 C CA . GLU B 1 53 ? 10.961 16.938 -0.504 1 93.25 53 GLU B CA 1
ATOM 2983 C C . GLU B 1 53 ? 12.297 16.734 -1.213 1 93.25 53 GLU B C 1
ATOM 2985 O O . GLU B 1 53 ? 13.344 17.188 -0.728 1 93.25 53 GLU B O 1
ATOM 2990 N N . LEU B 1 54 ? 12.297 16.156 -2.354 1 95.69 54 LEU B N 1
ATOM 2991 C CA . LEU B 1 54 ? 13.539 15.859 -3.049 1 95.69 54 LEU B CA 1
ATOM 2992 C C . LEU B 1 54 ? 14.164 17.125 -3.623 1 95.69 54 LEU B C 1
ATOM 2994 O O . LEU B 1 54 ? 15.312 17.125 -4.059 1 95.69 54 LEU B O 1
ATOM 2998 N N . ASN B 1 55 ? 13.453 18.188 -3.518 1 94 55 ASN B N 1
ATOM 2999 C CA . ASN B 1 55 ? 13.992 19.453 -3.965 1 94 55 ASN B CA 1
ATOM 3000 C C . ASN B 1 55 ? 14.477 20.312 -2.791 1 94 55 ASN B C 1
ATOM 3002 O O . ASN B 1 55 ? 15.07 21.375 -2.988 1 94 55 ASN B O 1
ATOM 3006 N N . TRP B 1 56 ? 14.25 19.891 -1.564 1 91.62 56 TRP B N 1
ATOM 3007 C CA . TRP B 1 56 ? 14.578 20.703 -0.394 1 91.62 56 TRP B CA 1
ATOM 3008 C C . TRP B 1 56 ? 16.062 21.047 -0.365 1 91.62 56 TRP B C 1
ATOM 3010 O O . TRP B 1 56 ? 16.438 22.203 -0.116 1 91.62 56 TRP B O 1
ATOM 3020 N N . LEU B 1 57 ? 16.828 20.094 -0.666 1 90.88 57 LEU B N 1
ATOM 3021 C CA . LEU B 1 57 ? 18.266 20.297 -0.577 1 90.88 57 LEU B CA 1
ATOM 3022 C C . LEU B 1 57 ? 18.75 21.281 -1.648 1 90.88 57 LEU B C 1
ATOM 3024 O O . LEU B 1 57 ? 19.719 22 -1.44 1 90.88 57 LEU B O 1
ATOM 3028 N N . LYS B 1 58 ? 18.094 21.25 -2.771 1 90.56 58 LYS B N 1
ATOM 3029 C CA . LYS B 1 58 ? 18.391 22.203 -3.84 1 90.56 58 LYS B CA 1
ATOM 3030 C C . LYS B 1 58 ? 18.016 23.625 -3.432 1 90.56 58 LYS B C 1
ATOM 3032 O O . LYS B 1 58 ? 18.781 24.562 -3.654 1 90.56 58 LYS B O 1
ATOM 3037 N N . TYR B 1 59 ? 16.953 23.734 -2.746 1 88.38 59 TYR B N 1
ATOM 3038 C CA . TYR B 1 59 ? 16.438 25.062 -2.402 1 88.38 59 TYR B CA 1
ATOM 3039 C C . TYR B 1 59 ? 17.031 25.562 -1.091 1 88.38 59 TYR B C 1
ATOM 3041 O O . TYR B 1 59 ? 17.219 26.766 -0.907 1 88.38 59 TYR B O 1
ATOM 3049 N N . PHE B 1 60 ? 17.203 24.641 -0.223 1 85.88 60 PHE B N 1
ATOM 3050 C CA . PHE B 1 60 ? 17.688 24.953 1.112 1 85.88 60 PHE B CA 1
ATOM 3051 C C . PHE B 1 60 ? 18.875 24.062 1.48 1 85.88 60 PHE B C 1
ATOM 3053 O O . PHE B 1 60 ? 18.719 23.094 2.219 1 85.88 60 PHE B O 1
ATOM 3060 N N . ALA B 1 61 ? 19.984 24.484 1.096 1 84 61 ALA B N 1
ATOM 3061 C CA . ALA B 1 61 ? 21.156 23.656 1.39 1 84 61 ALA B CA 1
ATOM 3062 C C . ALA B 1 61 ? 21.484 23.703 2.877 1 84 61 ALA B C 1
ATOM 3064 O O . ALA B 1 61 ? 21.547 24.781 3.479 1 84 61 ALA B O 1
ATOM 3065 N N . PRO B 1 62 ? 21.688 22.516 3.414 1 85.12 62 PRO B N 1
ATOM 3066 C CA . PRO B 1 62 ? 22.094 22.531 4.82 1 85.12 62 PRO B CA 1
ATOM 3067 C C . PRO B 1 62 ? 23.469 23.141 5.031 1 85.12 62 PRO B C 1
ATOM 3069 O O . PRO B 1 62 ? 24.328 23.094 4.137 1 85.12 62 PRO B O 1
ATOM 3072 N N . PRO B 1 63 ? 23.609 23.656 6.203 1 85.19 63 PRO B N 1
ATOM 3073 C CA . PRO B 1 63 ? 24.906 24.281 6.488 1 85.19 63 PRO B CA 1
ATOM 3074 C C . PRO B 1 63 ? 26.062 23.297 6.434 1 85.19 63 PRO B C 1
ATOM 3076 O O . PRO B 1 63 ? 27.172 23.656 6.016 1 85.19 63 PRO B O 1
ATOM 3079 N N . LYS B 1 64 ? 25.859 22.078 6.879 1 87.5 64 LYS B N 1
ATOM 3080 C CA . LYS B 1 64 ? 26.875 21.016 6.816 1 87.5 64 LYS B CA 1
ATOM 3081 C C . LYS B 1 64 ? 26.438 19.906 5.871 1 87.5 64 LYS B C 1
ATOM 3083 O O . LYS B 1 64 ? 25.297 19.453 5.914 1 87.5 64 LYS B O 1
ATOM 3088 N N . PRO B 1 65 ? 27.469 19.547 5.078 1 85.5 65 PRO B N 1
ATOM 3089 C CA . PRO B 1 65 ? 27.125 18.422 4.199 1 85.5 65 PRO B CA 1
ATOM 3090 C C . PRO B 1 65 ? 26.703 17.188 4.969 1 85.5 65 PRO B C 1
ATOM 3092 O O . PRO B 1 65 ? 27.234 16.891 6.035 1 85.5 65 PRO B O 1
ATOM 3095 N N . ARG B 1 66 ? 25.719 16.5 4.418 1 90.38 66 ARG B N 1
ATOM 3096 C CA . ARG B 1 66 ? 25.234 15.266 5.012 1 90.38 66 ARG B CA 1
ATOM 3097 C C . ARG B 1 66 ? 24.812 14.273 3.936 1 90.38 66 ARG B C 1
ATOM 3099 O O . ARG B 1 66 ? 24.609 14.648 2.779 1 90.38 66 ARG B O 1
ATOM 3106 N N . THR B 1 67 ? 24.781 13.039 4.395 1 95.31 67 THR B N 1
ATOM 3107 C CA . THR B 1 67 ? 24.281 12.023 3.479 1 95.31 67 THR B CA 1
ATOM 3108 C C . THR B 1 67 ? 22.828 12.328 3.094 1 95.31 67 THR B C 1
ATOM 3110 O O . THR B 1 67 ? 22.016 12.664 3.949 1 95.31 67 THR B O 1
ATOM 3113 N N . GLN B 1 68 ? 22.484 12.188 1.816 1 96.06 68 GLN B N 1
ATOM 3114 C CA . GLN B 1 68 ? 21.203 12.648 1.314 1 96.06 68 GLN B CA 1
ATOM 3115 C C . GLN B 1 68 ? 20.188 11.508 1.25 1 96.06 68 GLN B C 1
ATOM 3117 O O . GLN B 1 68 ? 19.766 11.102 0.163 1 96.06 68 GLN B O 1
ATOM 3122 N N . ILE B 1 69 ? 19.797 11.078 2.4 1 98.38 69 ILE B N 1
ATOM 3123 C CA . ILE B 1 69 ? 18.719 10.109 2.551 1 98.38 69 ILE B CA 1
ATOM 3124 C C . ILE B 1 69 ? 17.391 10.836 2.682 1 98.38 69 ILE B C 1
ATOM 3126 O O . ILE B 1 69 ? 17.25 11.766 3.479 1 98.38 69 ILE B O 1
ATOM 3130 N N . PRO B 1 70 ? 16.375 10.43 1.905 1 98.31 70 PRO B N 1
ATOM 3131 C CA . PRO B 1 70 ? 15.086 11.133 1.964 1 98.31 70 PRO B CA 1
ATOM 3132 C C . PRO B 1 70 ? 14.18 10.617 3.08 1 98.31 70 PRO B C 1
ATOM 3134 O O . PRO B 1 70 ? 14.578 9.734 3.844 1 98.31 70 PRO B O 1
ATOM 3137 N N . CYS B 1 71 ? 12.961 11.172 3.15 1 98.75 71 CYS B N 1
ATOM 3138 C CA . CYS B 1 71 ? 11.883 10.836 4.07 1 98.75 71 CYS B CA 1
ATOM 3139 C C . CYS B 1 71 ? 12.25 11.195 5.504 1 98.75 71 CYS B C 1
ATOM 3141 O O . CYS B 1 71 ? 13.273 10.742 6.016 1 98.75 71 CYS B O 1
ATOM 3143 N N . TYR B 1 72 ? 11.367 11.898 6.117 1 98.5 72 TYR B N 1
ATOM 3144 C CA . TYR B 1 72 ? 11.719 12.422 7.434 1 98.5 72 TYR B CA 1
ATOM 3145 C C . TYR B 1 72 ? 10.68 12.023 8.477 1 98.5 72 TYR B C 1
ATOM 3147 O O . TYR B 1 72 ? 10.859 12.266 9.672 1 98.5 72 TYR B O 1
ATOM 3155 N 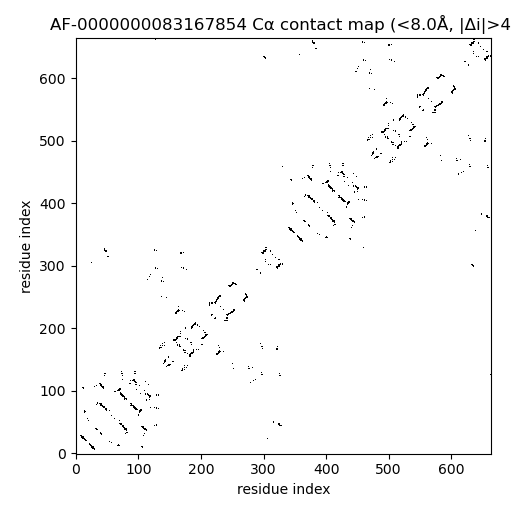N . ASP B 1 73 ? 9.547 11.461 8.016 1 98.88 73 ASP B N 1
ATOM 3156 C CA . ASP B 1 73 ? 8.625 10.766 8.906 1 98.88 73 ASP B CA 1
ATOM 3157 C C . ASP B 1 73 ? 9.078 9.328 9.156 1 98.88 73 ASP B C 1
ATOM 3159 O O . ASP B 1 73 ? 9.32 8.57 8.211 1 98.88 73 ASP B O 1
ATOM 3163 N N . ILE B 1 74 ? 9.102 9.016 10.422 1 98.88 74 ILE B N 1
ATOM 3164 C CA . ILE B 1 74 ? 9.633 7.695 10.75 1 98.88 74 ILE B CA 1
ATOM 3165 C C . ILE B 1 74 ? 8.805 7.074 11.875 1 98.88 74 ILE B C 1
ATOM 3167 O O . ILE B 1 74 ? 8.305 7.781 12.75 1 98.88 74 ILE B O 1
ATOM 3171 N N . ALA B 1 75 ? 8.586 5.812 11.852 1 98.94 75 ALA B N 1
ATOM 3172 C CA . ALA B 1 75 ? 8.172 4.961 12.969 1 98.94 75 ALA B CA 1
ATOM 3173 C C . ALA B 1 75 ? 9.062 3.729 13.078 1 98.94 75 ALA B C 1
ATOM 3175 O O . ALA B 1 75 ? 9.383 3.094 12.07 1 98.94 75 ALA B O 1
ATOM 3176 N N . GLY B 1 76 ? 9.516 3.451 14.234 1 98.88 76 GLY B N 1
ATOM 3177 C CA . GLY B 1 76 ? 10.43 2.336 14.422 1 98.88 76 GLY B CA 1
ATOM 3178 C C . GLY B 1 76 ? 10.695 2.023 15.875 1 98.88 76 GLY B C 1
ATOM 3179 O O . GLY B 1 76 ? 9.961 2.463 16.766 1 98.88 76 GLY B O 1
ATOM 3180 N N . THR B 1 77 ? 11.695 1.231 16.094 1 98.81 77 THR B N 1
ATOM 3181 C CA . THR B 1 77 ? 12.062 0.769 17.438 1 98.81 77 THR B CA 1
ATOM 3182 C C . THR B 1 77 ? 13.438 1.292 17.828 1 98.81 77 THR B C 1
ATOM 3184 O O . THR B 1 77 ? 14.375 1.245 17.031 1 98.81 77 THR B O 1
ATOM 3187 N N . VAL B 1 78 ? 13.578 1.718 19.047 1 98.62 78 VAL B N 1
ATOM 3188 C CA . VAL B 1 78 ? 14.859 2.209 19.547 1 98.62 78 VAL B CA 1
ATOM 3189 C C . VAL B 1 78 ? 15.82 1.04 19.75 1 98.62 78 VAL B C 1
ATOM 3191 O O . VAL B 1 78 ? 15.484 0.049 20.406 1 98.62 78 VAL B O 1
ATOM 3194 N N . VAL B 1 79 ? 17.016 1.187 19.234 1 98.12 79 VAL B N 1
ATOM 3195 C CA . VAL B 1 79 ? 17.984 0.101 19.406 1 98.12 79 VAL B CA 1
ATOM 3196 C C . VAL B 1 79 ? 19.203 0.611 20.156 1 98.12 79 VAL B C 1
ATOM 3198 O O . VAL B 1 79 ? 19.969 -0.177 20.734 1 98.12 79 VAL B O 1
ATOM 3201 N N . ARG B 1 80 ? 19.484 1.911 20.156 1 97.56 80 ARG B N 1
ATOM 3202 C CA . ARG B 1 80 ? 20.438 2.59 21.016 1 97.56 80 ARG B CA 1
ATOM 3203 C C . ARG B 1 80 ? 19.859 3.885 21.562 1 97.56 80 ARG B C 1
ATOM 3205 O O . ARG B 1 80 ? 19.172 4.621 20.859 1 97.56 80 ARG B O 1
ATOM 3212 N N . SER B 1 81 ? 20.156 4.07 22.812 1 97.5 81 SER B N 1
ATOM 3213 C CA . SER B 1 81 ? 19.578 5.223 23.5 1 97.5 81 SER B CA 1
ATOM 3214 C C . SER B 1 81 ? 20.578 5.836 24.484 1 97.5 81 SER B C 1
ATOM 3216 O O . SER B 1 81 ? 21.359 5.117 25.109 1 97.5 81 SER B O 1
ATOM 3218 N N . PRO B 1 82 ? 20.562 7.254 24.656 1 95.88 82 PRO B N 1
ATOM 3219 C CA . PRO B 1 82 ? 21.359 7.871 25.719 1 95.88 82 PRO B CA 1
ATOM 3220 C C . PRO B 1 82 ? 20.938 7.395 27.109 1 95.88 82 PRO B C 1
ATOM 3222 O O . PRO B 1 82 ? 19.781 7.008 27.312 1 95.88 82 PRO B O 1
ATOM 3225 N N . ALA B 1 83 ? 22.016 7.613 28.016 1 89.25 83 ALA B N 1
ATOM 3226 C CA . ALA B 1 83 ? 21.812 7.242 29.422 1 89.25 83 ALA B CA 1
ATOM 3227 C C . ALA B 1 83 ? 20.75 8.117 30.062 1 89.25 83 ALA B C 1
ATOM 3229 O O . ALA B 1 83 ? 20.797 9.344 29.969 1 89.25 83 ALA B O 1
ATOM 3230 N N . ASN B 1 84 ? 19.547 8.102 30.062 1 89.88 84 ASN B N 1
ATOM 3231 C CA . ASN B 1 84 ? 18.484 8.805 30.75 1 89.88 84 ASN B CA 1
ATOM 3232 C C . ASN B 1 84 ? 17.406 9.305 29.797 1 89.88 84 ASN B C 1
ATOM 3234 O O . ASN B 1 84 ? 16.609 10.164 30.141 1 89.88 84 ASN B O 1
ATOM 3238 N N . SER B 1 85 ? 17.578 8.883 28.719 1 96.06 85 SER B N 1
ATOM 3239 C CA . SER B 1 85 ? 16.516 9.234 27.766 1 96.06 85 SER B CA 1
ATOM 3240 C C . SER B 1 85 ? 15.172 8.656 28.188 1 96.06 85 SER B C 1
ATOM 3242 O O . SER B 1 85 ? 15.109 7.539 28.719 1 96.06 85 SER B O 1
ATOM 3244 N N . PRO B 1 86 ? 14.102 9.367 28 1 97.56 86 PRO B N 1
ATOM 3245 C CA . PRO B 1 86 ? 12.773 8.797 28.234 1 97.56 86 PRO B CA 1
ATOM 3246 C C . PRO B 1 86 ? 12.422 7.707 27.219 1 97.56 86 PRO B C 1
ATOM 3248 O O . PRO B 1 86 ? 11.367 7.07 27.344 1 97.56 86 PRO B O 1
ATOM 3251 N N . PHE B 1 87 ? 13.219 7.461 26.297 1 98.5 87 PHE B N 1
ATOM 3252 C CA . PHE B 1 87 ? 13.031 6.43 25.281 1 98.5 87 PHE B CA 1
ATOM 3253 C C . PHE B 1 87 ? 14.109 5.355 25.406 1 98.5 87 PHE B C 1
ATOM 3255 O O . PHE B 1 87 ? 15.266 5.59 25.047 1 98.5 87 PHE B O 1
ATOM 3262 N N . SER B 1 88 ? 13.719 4.238 25.781 1 97.5 88 SER B N 1
ATOM 3263 C CA . SER B 1 88 ? 14.656 3.15 26.062 1 97.5 88 SER B CA 1
ATOM 3264 C C . SER B 1 88 ? 14.719 2.178 24.891 1 97.5 88 SER B C 1
ATOM 3266 O O . SER B 1 88 ? 13.836 2.16 24.031 1 97.5 88 SER B O 1
ATOM 3268 N N . VAL B 1 89 ? 15.758 1.433 24.906 1 97.5 89 VAL B N 1
ATOM 3269 C CA . VAL B 1 89 ? 15.891 0.366 23.922 1 97.5 89 VAL B CA 1
ATOM 3270 C C . VAL B 1 89 ? 14.656 -0.535 23.969 1 97.5 89 VAL B C 1
ATOM 3272 O O . VAL B 1 89 ? 14.219 -0.943 25.047 1 97.5 89 VAL B O 1
ATOM 3275 N N . GLY B 1 90 ? 14.094 -0.762 22.797 1 98 90 GLY B N 1
ATOM 3276 C CA . GLY B 1 90 ? 12.898 -1.582 22.719 1 98 90 GLY B CA 1
ATOM 3277 C C . GLY B 1 90 ? 11.625 -0.768 22.594 1 98 90 GLY B C 1
ATOM 3278 O O . GLY B 1 90 ? 10.586 -1.289 22.172 1 98 90 GLY B O 1
ATOM 3279 N N . ASP B 1 91 ? 11.711 0.498 22.953 1 98.62 91 ASP B N 1
ATOM 3280 C CA . ASP B 1 91 ? 10.531 1.355 22.859 1 98.62 91 ASP B CA 1
ATOM 3281 C C . ASP B 1 91 ? 10.125 1.567 21.391 1 98.62 91 ASP B C 1
ATOM 3283 O O . ASP B 1 91 ? 10.984 1.709 20.531 1 98.62 91 ASP B O 1
ATOM 3287 N N . GLU B 1 92 ? 8.812 1.557 21.156 1 98.88 92 GLU B N 1
ATOM 3288 C CA . GLU B 1 92 ? 8.25 1.905 19.844 1 98.88 92 GLU B CA 1
ATOM 3289 C C . GLU B 1 92 ? 7.988 3.404 19.75 1 98.88 92 GLU B C 1
ATOM 3291 O O . GLU B 1 92 ? 7.227 3.965 20.531 1 98.88 92 GLU B O 1
ATOM 3296 N N . VAL B 1 93 ? 8.641 4.039 18.766 1 98.94 93 VAL B N 1
ATOM 3297 C CA . VAL B 1 93 ? 8.617 5.496 18.703 1 98.94 93 VAL B CA 1
ATOM 3298 C C . VAL B 1 93 ? 8.297 5.945 17.281 1 98.94 93 VAL B C 1
ATOM 3300 O O . VAL B 1 93 ? 8.305 5.137 16.344 1 98.94 93 VAL B O 1
ATOM 3303 N N . TYR B 1 94 ? 7.906 7.137 17.125 1 98.94 94 TYR B N 1
ATOM 3304 C CA . TYR B 1 94 ? 7.762 7.801 15.828 1 98.94 94 TYR B CA 1
ATOM 3305 C C . TYR B 1 94 ? 8.109 9.281 15.938 1 98.94 94 TYR B C 1
ATOM 3307 O O . TYR B 1 94 ? 8.211 9.82 17.031 1 98.94 94 TYR B O 1
ATOM 3315 N N . ALA B 1 95 ? 8.438 9.906 14.766 1 98.88 95 ALA B N 1
ATOM 3316 C CA . ALA B 1 95 ? 8.891 11.297 14.75 1 98.88 95 ALA B CA 1
ATOM 3317 C C . ALA B 1 95 ? 8.891 11.852 13.328 1 98.88 95 ALA B C 1
ATOM 3319 O O . ALA B 1 95 ? 8.805 11.094 12.352 1 98.88 95 ALA B O 1
ATOM 3320 N N . ARG B 1 96 ? 8.836 13.133 13.227 1 98.75 96 ARG B N 1
ATOM 3321 C CA . ARG B 1 96 ? 9.422 13.875 12.117 1 98.75 96 ARG B CA 1
ATOM 3322 C C . ARG B 1 96 ? 10.836 14.336 12.461 1 98.75 96 ARG B C 1
ATOM 3324 O O . ARG B 1 96 ? 11.031 15.148 13.359 1 98.75 96 ARG B O 1
ATOM 3331 N N . THR B 1 97 ? 11.797 13.773 11.766 1 98.19 97 THR B N 1
ATOM 3332 C CA . THR B 1 97 ? 13.164 14.141 12.086 1 98.19 97 THR B CA 1
ATOM 3333 C C . THR B 1 97 ? 13.547 15.445 11.398 1 98.19 97 THR B C 1
ATOM 3335 O O . THR B 1 97 ? 12.852 15.898 10.484 1 98.19 97 THR B O 1
ATOM 3338 N N . ASN B 1 98 ? 14.578 16 11.922 1 95.62 98 ASN B N 1
ATOM 3339 C CA . ASN B 1 98 ? 15 17.312 11.43 1 95.62 98 ASN B CA 1
ATOM 3340 C C . ASN B 1 98 ? 15.719 17.203 10.086 1 95.62 98 ASN B C 1
ATOM 3342 O O . ASN B 1 98 ? 16.609 16.359 9.922 1 95.62 98 ASN B O 1
ATOM 3346 N N . TYR B 1 99 ? 15.414 18.078 9.211 1 92.56 99 TYR B N 1
ATOM 3347 C CA . TYR B 1 99 ? 15.938 18.125 7.852 1 92.56 99 TYR B CA 1
ATOM 3348 C C . TYR B 1 99 ? 17.453 18.312 7.859 1 92.56 99 TYR B C 1
ATOM 3350 O O . TYR B 1 99 ? 18.125 17.984 6.887 1 92.56 99 TYR B O 1
ATOM 3358 N N . LEU B 1 100 ? 18.031 18.812 8.891 1 92.62 100 LEU B N 1
ATOM 3359 C CA . LEU B 1 100 ? 19.469 19.094 9 1 92.62 100 LEU B CA 1
ATOM 3360 C C . LEU B 1 100 ? 20.266 17.797 9.102 1 92.62 100 LEU B C 1
ATOM 3362 O O . LEU B 1 100 ? 21.484 17.797 8.906 1 92.62 100 LEU B O 1
ATOM 3366 N N . ARG B 1 101 ? 19.609 16.703 9.383 1 94.5 101 ARG B N 1
ATOM 3367 C CA . ARG B 1 101 ? 20.203 15.375 9.414 1 94.5 101 ARG B CA 1
ATOM 3368 C C . ARG B 1 101 ? 19.688 14.523 8.258 1 94.5 101 ARG B C 1
ATOM 3370 O O . ARG B 1 101 ? 18.656 14.852 7.645 1 94.5 101 ARG B O 1
ATOM 3377 N N . PRO B 1 102 ? 20.469 13.438 7.957 1 97 102 PRO B N 1
ATOM 3378 C CA . PRO B 1 102 ? 19.922 12.516 6.949 1 97 102 PRO B CA 1
ATOM 3379 C C . PRO B 1 102 ? 18.516 12.031 7.285 1 97 102 PRO B C 1
ATOM 3381 O O . PRO B 1 102 ? 18.188 11.836 8.453 1 97 102 PRO B O 1
ATOM 3384 N N . GLY B 1 103 ? 17.719 11.859 6.219 1 98.19 103 GLY B N 1
ATOM 3385 C CA . GLY B 1 103 ? 16.391 11.32 6.414 1 98.19 103 GLY B CA 1
ATOM 3386 C C . GLY B 1 103 ? 16.391 9.875 6.887 1 98.19 103 GLY B C 1
ATOM 3387 O O . GLY B 1 103 ? 17.375 9.398 7.426 1 98.19 103 GLY B O 1
ATOM 3388 N N . CYS B 1 104 ? 15.195 9.234 6.723 1 98.88 104 CYS B N 1
ATOM 3389 C CA . CYS B 1 104 ? 15.008 7.988 7.453 1 98.88 104 CYS B CA 1
ATOM 3390 C C . CYS B 1 104 ? 14.711 6.84 6.504 1 98.88 104 CYS B C 1
ATOM 3392 O O . CYS B 1 104 ? 14.367 5.738 6.941 1 98.88 104 CYS B O 1
ATOM 3394 N N . ALA B 1 105 ? 14.805 7.039 5.184 1 98.88 105 ALA B N 1
ATOM 3395 C CA . ALA B 1 105 ? 14.547 5.945 4.25 1 98.88 105 ALA B CA 1
ATOM 3396 C C . ALA B 1 105 ? 15.727 4.977 4.207 1 98.88 105 ALA B C 1
ATOM 3398 O O . ALA B 1 105 ? 16.375 4.816 3.164 1 98.88 105 ALA B O 1
ATOM 3399 N N . SER B 1 106 ? 15.961 4.348 5.258 1 98.88 106 SER B N 1
ATOM 3400 C CA . SER B 1 106 ? 17.016 3.373 5.508 1 98.88 106 SER B CA 1
ATOM 3401 C C . SER B 1 106 ? 16.641 2.42 6.637 1 98.88 106 SER B C 1
ATOM 3403 O O . SER B 1 106 ? 15.68 2.674 7.371 1 98.88 106 SER B O 1
ATOM 3405 N N . ASP B 1 107 ? 17.328 1.295 6.758 1 98.75 107 ASP B N 1
ATOM 3406 C CA . ASP B 1 107 ? 16.984 0.312 7.777 1 98.75 107 ASP B CA 1
ATOM 3407 C C . ASP B 1 107 ? 17.172 0.886 9.18 1 98.75 107 ASP B C 1
ATOM 3409 O O . ASP B 1 107 ? 16.5 0.468 10.125 1 98.75 107 ASP B O 1
ATOM 3413 N N . TYR B 1 108 ? 18.141 1.822 9.336 1 98.75 108 TYR B N 1
ATOM 3414 C CA . TYR B 1 108 ? 18.406 2.514 10.594 1 98.75 108 TYR B CA 1
ATOM 3415 C C . TYR B 1 108 ? 18.531 4.016 10.375 1 98.75 108 TYR B C 1
ATOM 3417 O O . TYR B 1 108 ? 19.047 4.457 9.344 1 98.75 108 TYR B O 1
ATOM 3425 N N . ALA B 1 109 ? 18.125 4.766 11.344 1 98.69 109 ALA B N 1
ATOM 3426 C CA . ALA B 1 109 ? 18.203 6.223 11.258 1 98.69 109 ALA B CA 1
ATOM 3427 C C . ALA B 1 109 ? 18.391 6.844 12.641 1 98.69 109 ALA B C 1
ATOM 3429 O O . ALA B 1 109 ? 18.109 6.203 13.664 1 98.69 109 ALA B O 1
ATOM 3430 N N . ILE B 1 110 ? 18.812 8.047 12.625 1 98.44 110 ILE B N 1
ATOM 3431 C CA . ILE B 1 110 ? 19.047 8.773 13.867 1 98.44 110 ILE B CA 1
ATOM 3432 C C . ILE B 1 110 ? 17.875 9.711 14.141 1 98.44 110 ILE B C 1
ATOM 3434 O O . ILE B 1 110 ? 17.375 10.375 13.227 1 98.44 110 ILE B O 1
ATOM 3438 N N . ALA B 1 111 ? 17.406 9.727 15.336 1 98.44 111 ALA B N 1
ATOM 3439 C CA . ALA B 1 111 ? 16.453 10.719 15.852 1 98.44 111 ALA B CA 1
ATOM 3440 C C . ALA B 1 111 ? 16.891 11.227 17.219 1 98.44 111 ALA B C 1
ATOM 3442 O O . ALA B 1 111 ? 17.609 10.539 17.953 1 98.44 111 ALA B O 1
ATOM 3443 N N . VAL B 1 112 ? 16.406 12.422 17.609 1 98.19 112 VAL B N 1
ATOM 3444 C CA . VAL B 1 112 ? 16.844 12.984 18.891 1 98.19 112 VAL B CA 1
ATOM 3445 C C . VAL B 1 112 ? 15.664 13.031 19.859 1 98.19 112 VAL B C 1
ATOM 3447 O O . VAL B 1 112 ? 14.5 13.008 19.438 1 98.19 112 VAL B O 1
ATOM 3450 N N . THR B 1 113 ? 15.961 13.18 21.078 1 98.12 113 THR B N 1
ATOM 3451 C CA . THR B 1 113 ? 14.992 13.117 22.172 1 98.12 113 THR B CA 1
ATOM 3452 C C . THR B 1 113 ? 13.875 14.133 21.938 1 98.12 113 THR B C 1
ATOM 3454 O O . THR B 1 113 ? 12.703 13.828 22.188 1 98.12 113 THR B O 1
ATOM 3457 N N . ASP B 1 114 ? 14.148 15.281 21.438 1 97.19 114 ASP B N 1
ATOM 3458 C CA . ASP B 1 114 ? 13.211 16.391 21.359 1 97.19 114 ASP B CA 1
ATOM 3459 C C . ASP B 1 114 ? 12.258 16.219 20.172 1 97.19 114 ASP B C 1
ATOM 3461 O O . ASP B 1 114 ? 11.289 16.969 20.031 1 97.19 114 ASP B O 1
ATOM 3465 N N . GLU B 1 115 ? 12.469 15.156 19.391 1 97.81 115 GLU B N 1
ATOM 3466 C CA . GLU B 1 115 ? 11.617 14.883 18.234 1 97.81 115 GLU B CA 1
ATOM 3467 C C . GLU B 1 115 ? 10.742 13.648 18.469 1 97.81 115 GLU B C 1
ATOM 3469 O O . GLU B 1 115 ? 9.672 13.523 17.875 1 97.81 115 GLU B O 1
ATOM 3474 N N . LEU B 1 116 ? 11.195 12.844 19.312 1 98.75 116 LEU B N 1
ATOM 3475 C CA . LEU B 1 116 ? 10.625 11.508 19.453 1 98.75 116 LEU B CA 1
ATOM 3476 C C . LEU B 1 116 ? 9.383 11.539 20.328 1 98.75 116 LEU B C 1
ATOM 3478 O O . LEU B 1 116 ? 9.312 12.305 21.297 1 98.75 116 LEU B O 1
ATOM 3482 N N . ALA B 1 117 ? 8.477 10.695 20.062 1 98.94 117 ALA B N 1
ATOM 3483 C CA . ALA B 1 117 ? 7.359 10.336 20.938 1 98.94 117 ALA B CA 1
ATOM 3484 C C . ALA B 1 117 ? 7.086 8.836 20.875 1 98.94 117 ALA B C 1
ATOM 3486 O O . ALA B 1 117 ? 7.398 8.18 19.875 1 98.94 117 ALA B O 1
ATOM 3487 N N . HIS B 1 118 ? 6.566 8.32 21.969 1 98.88 118 HIS B N 1
ATOM 3488 C CA . HIS B 1 118 ? 6.008 6.98 21.875 1 98.88 118 HIS B CA 1
ATOM 3489 C C . HIS B 1 118 ? 4.816 6.949 20.922 1 98.88 118 HIS B C 1
ATOM 3491 O O . HIS B 1 118 ? 3.93 7.801 21 1 98.88 118 HIS B O 1
ATOM 3497 N N . ARG B 1 119 ? 4.801 6.047 20.016 1 98.62 119 ARG B N 1
ATOM 3498 C CA . ARG B 1 119 ? 3.705 5.988 19.047 1 98.62 119 ARG B CA 1
ATOM 3499 C C . ARG B 1 119 ? 2.424 5.488 19.703 1 98.62 119 ARG B C 1
ATOM 3501 O O . ARG B 1 119 ? 2.471 4.777 20.719 1 98.62 119 ARG B O 1
ATOM 3508 N N . PRO B 1 120 ? 1.271 5.824 19.172 1 97.75 120 PRO B N 1
ATOM 3509 C CA . PRO B 1 120 ? 0.027 5.234 19.672 1 97.75 120 PRO B CA 1
ATOM 3510 C C . PRO B 1 120 ? -0.007 3.715 19.516 1 97.75 120 PRO B C 1
ATOM 3512 O O . PRO B 1 120 ? 0.234 3.191 18.438 1 97.75 120 PRO B O 1
ATOM 3515 N N . LYS B 1 121 ? -0.414 3.021 20.484 1 93.81 121 LYS B N 1
ATOM 3516 C CA . LYS B 1 121 ? -0.333 1.565 20.531 1 93.81 121 LYS B CA 1
ATOM 3517 C C . LYS B 1 121 ? -1.346 0.924 19.594 1 93.81 121 LYS B C 1
ATOM 3519 O O . LYS B 1 121 ? -1.12 -0.178 19.078 1 93.81 121 LYS B O 1
ATOM 3524 N N . ARG B 1 122 ? -2.359 1.56 19.312 1 94.44 122 ARG B N 1
ATOM 3525 C CA . ARG B 1 122 ? -3.426 0.936 18.531 1 94.44 122 ARG B CA 1
ATOM 3526 C C . ARG B 1 122 ? -3.197 1.126 17.047 1 94.44 122 ARG B C 1
ATOM 3528 O O . ARG B 1 122 ? -3.906 0.542 16.219 1 94.44 122 ARG B O 1
ATOM 3535 N N . LEU B 1 123 ? -2.25 1.924 16.672 1 97.31 123 LEU B N 1
ATOM 3536 C CA . LEU B 1 123 ? -1.974 2.172 15.266 1 97.31 123 LEU B CA 1
ATOM 3537 C C . LEU B 1 123 ? -0.924 1.199 14.734 1 97.31 123 LEU B C 1
ATOM 3539 O O . LEU B 1 123 ? 0.025 0.858 15.445 1 97.31 123 LEU B O 1
ATOM 3543 N N . SER B 1 124 ? -1.094 0.762 13.477 1 97.38 124 SER B N 1
ATOM 3544 C CA . SER B 1 124 ? -0.024 0.061 12.773 1 97.38 124 SER B CA 1
ATOM 3545 C C . SER B 1 124 ? 1.192 0.959 12.578 1 97.38 124 SER B C 1
ATOM 3547 O O . SER B 1 124 ? 1.109 2.176 12.773 1 97.38 124 SER B O 1
ATOM 3549 N N . TRP B 1 125 ? 2.334 0.381 12.234 1 98.25 125 TRP B N 1
ATOM 3550 C CA . TRP B 1 125 ? 3.527 1.163 11.93 1 98.25 125 TRP B CA 1
ATOM 3551 C C . TRP B 1 125 ? 3.248 2.164 10.812 1 98.25 125 TRP B C 1
ATOM 3553 O O . TRP B 1 125 ? 3.662 3.322 10.891 1 98.25 125 TRP B O 1
ATOM 3563 N N . ALA B 1 126 ? 2.529 1.682 9.797 1 98.62 126 ALA B N 1
ATOM 3564 C CA . ALA B 1 126 ? 2.207 2.539 8.664 1 98.62 126 ALA B CA 1
ATOM 3565 C C . ALA B 1 126 ? 1.33 3.711 9.086 1 98.62 126 ALA B C 1
ATOM 3567 O O . ALA B 1 126 ? 1.609 4.863 8.742 1 98.62 126 ALA B O 1
ATOM 3568 N N . GLU B 1 127 ? 0.326 3.422 9.852 1 98.56 127 GLU B N 1
ATOM 3569 C CA . GLU B 1 127 ? -0.56 4.48 10.328 1 98.56 127 GLU B CA 1
ATOM 3570 C C . GLU B 1 127 ? 0.187 5.461 11.234 1 98.56 127 GLU B C 1
ATOM 3572 O O . GLU B 1 127 ? -0.034 6.672 11.156 1 98.56 127 GLU B O 1
ATOM 3577 N N . SER B 1 128 ? 1.037 4.941 12.055 1 98.81 128 SER B N 1
ATOM 3578 C CA . SER B 1 128 ? 1.834 5.805 12.922 1 98.81 128 SER B CA 1
ATOM 3579 C C . SER B 1 128 ? 2.686 6.773 12.109 1 98.81 128 SER B C 1
ATOM 3581 O O . SER B 1 128 ? 2.756 7.961 12.43 1 98.81 128 SER B O 1
ATOM 3583 N N . THR B 1 129 ? 3.27 6.273 11.078 1 98.81 129 THR B N 1
ATOM 3584 C CA . THR B 1 129 ? 4.195 7.051 10.266 1 98.81 129 THR B CA 1
ATOM 3585 C C . THR B 1 129 ? 3.465 8.164 9.523 1 98.81 129 THR B C 1
ATOM 3587 O O . THR B 1 129 ? 4.07 9.172 9.156 1 98.81 129 THR B O 1
ATOM 3590 N N . ALA B 1 130 ? 2.148 8.008 9.391 1 98.75 130 ALA B N 1
ATOM 3591 C CA . ALA B 1 130 ? 1.327 8.977 8.672 1 98.75 130 ALA B CA 1
ATOM 3592 C C . ALA B 1 130 ? 0.997 10.18 9.547 1 98.75 130 ALA B C 1
ATOM 3594 O O . ALA B 1 130 ? 0.283 11.086 9.117 1 98.75 130 ALA B O 1
ATOM 3595 N N . VAL B 1 131 ? 1.588 10.344 10.727 1 98.88 131 VAL B N 1
ATOM 3596 C CA . VAL B 1 131 ? 1.107 11.328 11.695 1 98.88 131 VAL B CA 1
ATOM 3597 C C . VAL B 1 131 ? 2.1 12.484 11.789 1 98.88 131 VAL B C 1
ATOM 3599 O O . VAL B 1 131 ? 1.731 13.641 11.578 1 98.88 131 VAL B O 1
ATOM 3602 N N . PRO B 1 132 ? 3.361 12.336 12.023 1 98.88 132 PRO B N 1
ATOM 3603 C CA . PRO B 1 132 ? 4.203 13.367 12.633 1 98.88 132 PRO B CA 1
ATOM 3604 C C . PRO B 1 132 ? 4.266 14.641 11.797 1 98.88 132 PRO B C 1
ATOM 3606 O O . PRO B 1 132 ? 3.848 15.711 12.258 1 98.88 132 PRO B O 1
ATOM 3609 N N . LEU B 1 133 ? 4.711 14.539 10.609 1 98.69 133 LEU B N 1
ATOM 3610 C CA . LEU B 1 133 ? 4.941 15.75 9.828 1 98.69 133 LEU B CA 1
ATOM 3611 C C . LEU B 1 133 ? 3.635 16.5 9.586 1 98.69 133 LEU B C 1
ATOM 3613 O O . LEU B 1 133 ? 3.525 17.688 9.906 1 98.69 133 LEU B O 1
ATOM 3617 N N . SER B 1 134 ? 2.666 15.812 9.094 1 98.69 134 SER B N 1
ATOM 3618 C CA . SER B 1 134 ? 1.413 16.453 8.695 1 98.69 134 SER B CA 1
ATOM 3619 C C . SER B 1 134 ? 0.649 16.969 9.906 1 98.69 134 SER B C 1
ATOM 3621 O O . SER B 1 134 ? 0.146 18.094 9.883 1 98.69 134 SER B O 1
ATOM 3623 N N . ALA B 1 135 ? 0.603 16.219 10.945 1 98.88 135 ALA B N 1
ATOM 3624 C CA . ALA B 1 135 ? -0.147 16.594 12.141 1 98.88 135 ALA B CA 1
ATOM 3625 C C . ALA B 1 135 ? 0.52 17.781 12.852 1 98.88 135 ALA B C 1
ATOM 3627 O O . ALA B 1 135 ? -0.159 18.688 13.328 1 98.88 135 ALA B O 1
ATOM 3628 N N . GLN B 1 136 ? 1.829 17.734 12.891 1 98.88 136 GLN B N 1
ATOM 3629 C CA . GLN B 1 136 ? 2.525 18.844 13.539 1 98.88 136 GLN B CA 1
ATOM 3630 C C . GLN B 1 136 ? 2.422 20.109 12.703 1 98.88 136 GLN B C 1
ATOM 3632 O O . GLN B 1 136 ? 2.359 21.219 13.25 1 98.88 136 GLN B O 1
ATOM 3637 N N . THR B 1 137 ? 2.455 19.938 11.391 1 98.75 137 THR B N 1
ATOM 3638 C CA . THR B 1 137 ? 2.225 21.094 10.539 1 98.75 137 THR B CA 1
ATOM 3639 C C . THR B 1 137 ? 0.863 21.719 10.836 1 98.75 137 THR B C 1
ATOM 3641 O O . THR B 1 137 ? 0.755 22.938 11.008 1 98.75 137 THR B O 1
ATOM 3644 N N . ALA B 1 138 ? -0.149 20.938 10.922 1 98.94 138 ALA B N 1
ATOM 3645 C CA . ALA B 1 138 ? -1.495 21.406 11.234 1 98.94 138 ALA B CA 1
ATOM 3646 C C . ALA B 1 138 ? -1.537 22.078 12.609 1 98.94 138 ALA B C 1
ATOM 3648 O O . ALA B 1 138 ? -2.096 23.156 12.766 1 98.94 138 ALA B O 1
ATOM 3649 N N . TRP B 1 139 ? -0.923 21.422 13.586 1 98.94 139 TRP B N 1
ATOM 3650 C CA . TRP B 1 139 ? -0.883 21.922 14.953 1 98.94 139 TRP B CA 1
ATOM 3651 C C . TRP B 1 139 ? -0.227 23.297 15.016 1 98.94 139 TRP B C 1
ATOM 3653 O O . TRP B 1 139 ? -0.769 24.219 15.625 1 98.94 139 TRP B O 1
ATOM 3663 N N . GLN B 1 140 ? 0.866 23.438 14.391 1 98.88 140 GLN B N 1
ATOM 3664 C CA . GLN B 1 140 ? 1.614 24.688 14.445 1 98.88 140 GLN B CA 1
ATOM 3665 C C . GLN B 1 140 ? 0.921 25.781 13.641 1 98.88 140 GLN B C 1
ATOM 3667 O O . GLN B 1 140 ? 0.961 26.953 14.008 1 98.88 140 GLN B O 1
ATOM 3672 N N . ALA B 1 141 ? 0.31 25.406 12.531 1 98.88 141 ALA B N 1
ATOM 3673 C CA . ALA B 1 141 ? -0.465 26.391 11.773 1 98.88 141 ALA B CA 1
ATOM 3674 C C . ALA B 1 141 ? -1.579 26.984 12.625 1 98.88 141 ALA B C 1
ATOM 3676 O O . ALA B 1 141 ? -1.755 28.203 12.664 1 98.88 141 ALA B O 1
ATOM 3677 N N . LEU B 1 142 ? -2.268 26.188 13.375 1 98.81 142 LEU B N 1
ATOM 3678 C CA . LEU B 1 142 ? -3.451 26.594 14.117 1 98.81 142 LEU B CA 1
ATOM 3679 C C . LEU B 1 142 ? -3.062 27.266 15.43 1 98.81 142 LEU B C 1
ATOM 3681 O O . LEU B 1 142 ? -3.621 28.312 15.789 1 98.81 142 LEU B O 1
ATOM 3685 N N . PHE B 1 143 ? -2.008 26.781 16.094 1 98.75 143 PHE B N 1
ATOM 3686 C CA . PHE B 1 143 ? -1.875 27.141 17.5 1 98.75 143 PHE B CA 1
ATOM 3687 C C . PHE B 1 143 ? -0.591 27.922 17.734 1 98.75 143 PHE B C 1
ATOM 3689 O O . PHE B 1 143 ? -0.395 28.484 18.812 1 98.75 143 PHE B O 1
ATOM 3696 N N . VAL B 1 144 ? 0.261 27.891 16.781 1 98.5 144 VAL B N 1
ATOM 3697 C CA . VAL B 1 144 ? 1.504 28.641 16.938 1 98.5 144 VAL B CA 1
ATOM 3698 C C . VAL B 1 144 ? 1.51 29.828 15.984 1 98.5 144 VAL B C 1
ATOM 3700 O O . VAL B 1 144 ? 1.788 30.969 16.406 1 98.5 144 VAL B O 1
ATOM 3703 N N . GLN B 1 145 ? 1.069 29.641 14.758 1 98.44 145 GLN B N 1
ATOM 3704 C CA . GLN B 1 145 ? 1.262 30.641 13.727 1 98.44 145 GLN B CA 1
ATOM 3705 C C . GLN B 1 145 ? 0.038 31.547 13.602 1 98.44 145 GLN B C 1
ATOM 3707 O O . GLN B 1 145 ? 0.162 32.719 13.273 1 98.44 145 GLN B O 1
ATOM 3712 N N . SER B 1 146 ? -1.139 31.109 13.828 1 97.94 146 SER B N 1
ATOM 3713 C CA . SER B 1 146 ? -2.375 31.812 13.508 1 97.94 146 SER B CA 1
ATOM 3714 C C . SER B 1 146 ? -2.572 33.031 14.422 1 97.94 146 SER B C 1
ATOM 3716 O O . SER B 1 146 ? -3.08 34.062 13.992 1 97.94 146 SER B O 1
ATOM 3718 N N . GLY B 1 147 ? -2.205 32.812 15.727 1 96.88 147 GLY B N 1
ATOM 3719 C CA . GLY B 1 147 ? -2.389 33.906 16.688 1 96.88 147 GLY B CA 1
ATOM 3720 C C . GLY B 1 147 ? -3.791 33.938 17.266 1 96.88 147 GLY B C 1
ATOM 3721 O O . GLY B 1 147 ? -4.117 34.844 18.047 1 96.88 147 GLY B O 1
ATOM 3722 N N . ILE B 1 148 ? -4.594 32.969 16.953 1 97.25 148 ILE B N 1
ATOM 3723 C CA . ILE B 1 148 ? -5.969 32.938 17.438 1 97.25 148 ILE B CA 1
ATOM 3724 C C . ILE B 1 148 ? -5.992 32.469 18.891 1 97.25 148 ILE B C 1
ATOM 3726 O O . ILE B 1 148 ? -6.66 33.062 19.734 1 97.25 148 ILE B O 1
ATOM 3730 N N . GLY B 1 149 ? -5.305 31.406 19.109 1 97.19 149 GLY B N 1
ATOM 3731 C CA . GLY B 1 149 ? -5.254 30.766 20.422 1 97.19 149 GLY B CA 1
ATOM 3732 C C . GLY B 1 149 ? -4.625 29.391 20.391 1 97.19 149 GLY B C 1
ATOM 3733 O O . GLY B 1 149 ? -4.273 28.891 19.328 1 97.19 149 GLY B O 1
ATOM 3734 N N . ASN B 1 150 ? -4.473 28.875 21.562 1 97.56 150 ASN B N 1
ATOM 3735 C CA . ASN B 1 150 ? -3.941 27.516 21.672 1 97.56 150 ASN B CA 1
ATOM 3736 C C . ASN B 1 150 ? -5.059 26.469 21.672 1 97.56 150 ASN B C 1
ATOM 3738 O O . ASN B 1 150 ? -6.227 26.812 21.469 1 97.56 150 ASN B O 1
ATOM 3742 N N . PHE B 1 151 ? -4.738 25.25 21.781 1 97.69 151 PHE B N 1
ATOM 3743 C CA . PHE B 1 151 ? -5.684 24.141 21.672 1 97.69 151 PHE B CA 1
ATOM 3744 C C . PHE B 1 151 ? -6.816 24.297 22.688 1 97.69 151 PHE B C 1
ATOM 3746 O O . PHE B 1 151 ? -7.969 23.984 22.391 1 97.69 151 PHE B O 1
ATOM 3753 N N . GLU B 1 152 ? -6.555 24.812 23.844 1 96.44 152 GLU B N 1
ATOM 3754 C CA . GLU B 1 152 ? -7.547 24.906 24.906 1 96.44 152 GLU B CA 1
ATOM 3755 C C . GLU B 1 152 ? -8.281 26.25 24.844 1 96.44 152 GLU B C 1
ATOM 3757 O O . GLU B 1 152 ? -9.188 26.5 25.641 1 96.44 152 GLU B O 1
ATOM 3762 N N . SER B 1 153 ? -7.879 27.031 23.922 1 96.62 153 SER B N 1
ATOM 3763 C CA . SER B 1 153 ? -8.422 28.375 23.891 1 96.62 153 SER B CA 1
ATOM 3764 C C . SER B 1 153 ? -9.875 28.375 23.422 1 96.62 153 SER B C 1
ATOM 3766 O O . SER B 1 153 ? -10.211 27.766 22.406 1 96.62 153 SER B O 1
ATOM 3768 N N . GLU B 1 154 ? -10.75 29.172 24.016 1 97.19 154 GLU B N 1
ATOM 3769 C CA . GLU B 1 154 ? -12.156 29.312 23.656 1 97.19 154 GLU B CA 1
ATOM 3770 C C . GLU B 1 154 ? -12.336 30.219 22.438 1 97.19 154 GLU B C 1
ATOM 3772 O O . GLU B 1 154 ? -13.398 30.234 21.812 1 97.19 154 GLU B O 1
ATOM 3777 N N . GLU B 1 155 ? -11.297 30.906 22.078 1 97.44 155 GLU B N 1
ATOM 3778 C CA . GLU B 1 155 ? -11.336 31.875 20.984 1 97.44 155 GLU B CA 1
ATOM 3779 C C . GLU B 1 155 ? -11.672 31.203 19.656 1 97.44 155 GLU B C 1
ATOM 3781 O O . GLU B 1 155 ? -12.086 31.875 18.703 1 97.44 155 GLU B O 1
ATOM 3786 N N . TRP B 1 156 ? -11.422 29.969 19.625 1 98 156 TRP B N 1
ATOM 3787 C CA . TRP B 1 156 ? -11.664 29.234 18.391 1 98 156 TRP B CA 1
ATOM 3788 C C . TRP B 1 156 ? -13.156 29.078 18.125 1 98 156 TRP B C 1
ATOM 3790 O O . TRP B 1 156 ? -13.586 28.969 16.984 1 98 156 TRP B O 1
ATOM 3800 N N . LYS B 1 157 ? -13.898 29.062 19.188 1 97.25 157 LYS B N 1
ATOM 3801 C CA . LYS B 1 157 ? -15.344 28.953 19.031 1 97.25 157 LYS B CA 1
ATOM 3802 C C . LYS B 1 157 ? -15.883 30.125 18.219 1 97.25 157 LYS B C 1
ATOM 3804 O O . LYS B 1 157 ? -15.594 31.297 18.516 1 97.25 157 LYS B O 1
ATOM 3809 N N . GLY B 1 158 ? -16.562 29.828 17.188 1 94 158 GLY B N 1
ATOM 3810 C CA . GLY B 1 158 ? -17.141 30.859 16.344 1 94 158 GLY B CA 1
ATOM 3811 C C . GLY B 1 158 ? -16.25 31.266 15.188 1 94 158 GLY B C 1
ATOM 3812 O O . GLY B 1 158 ? -16.688 31.953 14.266 1 94 158 GLY B O 1
ATOM 3813 N N . LYS B 1 159 ? -14.977 30.891 15.242 1 98.25 159 LYS B N 1
ATOM 3814 C CA . LYS B 1 159 ? -14.086 31.203 14.125 1 98.25 159 LYS B CA 1
ATOM 3815 C C . LYS B 1 159 ? -14.367 30.297 12.93 1 98.25 159 LYS B C 1
ATOM 3817 O O . LYS B 1 159 ? -14.734 29.125 13.094 1 98.25 159 LYS B O 1
ATOM 3822 N N . ARG B 1 160 ? -14.211 30.812 11.766 1 98.75 160 ARG B N 1
ATOM 3823 C CA . ARG B 1 160 ? -14.305 30.078 10.508 1 98.75 160 ARG B CA 1
ATOM 3824 C C . ARG B 1 160 ? -12.93 29.844 9.906 1 98.75 160 ARG B C 1
ATOM 3826 O O . ARG B 1 160 ? -12.125 30.766 9.781 1 98.75 160 ARG B O 1
ATOM 3833 N N . VAL B 1 161 ? -12.648 28.609 9.602 1 98.88 161 VAL B N 1
ATOM 3834 C CA . VAL B 1 161 ? -11.352 28.203 9.078 1 98.88 161 VAL B CA 1
ATOM 3835 C C . VAL B 1 161 ? -11.523 27.562 7.703 1 98.88 161 VAL B C 1
ATOM 3837 O O . VAL B 1 161 ? -12.266 26.594 7.555 1 98.88 161 VAL B O 1
ATOM 3840 N N . LEU B 1 162 ? -10.859 28.094 6.691 1 98.94 162 LEU B N 1
ATOM 3841 C CA . LEU B 1 162 ? -10.805 27.516 5.359 1 98.94 162 LEU B CA 1
ATOM 3842 C C . LEU B 1 162 ? -9.531 26.703 5.176 1 98.94 162 LEU B C 1
ATOM 3844 O O . LEU B 1 162 ? -8.43 27.203 5.426 1 98.94 162 LEU B O 1
ATOM 3848 N N . VAL B 1 163 ? -9.68 25.5 4.797 1 98.94 163 VAL B N 1
ATOM 3849 C CA . VAL B 1 163 ? -8.57 24.594 4.547 1 98.94 163 VAL B CA 1
ATOM 3850 C C . VAL B 1 163 ? -8.516 24.234 3.064 1 98.94 163 VAL B C 1
ATOM 3852 O O . VAL B 1 163 ? -9.406 23.547 2.559 1 98.94 163 VAL B O 1
ATOM 3855 N N . THR B 1 164 ? -7.457 24.703 2.334 1 98.44 164 THR B N 1
ATOM 3856 C CA . THR B 1 164 ? -7.309 24.266 0.951 1 98.44 164 THR B CA 1
ATOM 3857 C C . THR B 1 164 ? -6.66 22.875 0.887 1 98.44 164 THR B C 1
ATOM 3859 O O . THR B 1 164 ? -5.84 22.531 1.74 1 98.44 164 THR B O 1
ATOM 3862 N N . ALA B 1 165 ? -7.043 22.109 -0.157 1 97.56 165 ALA B N 1
ATOM 3863 C CA . ALA B 1 165 ? -6.543 20.734 -0.297 1 97.56 165 ALA B CA 1
ATOM 3864 C C . ALA B 1 165 ? -6.762 19.938 0.986 1 97.56 165 ALA B C 1
ATOM 3866 O O . ALA B 1 165 ? -5.828 19.328 1.507 1 97.56 165 ALA B O 1
ATOM 3867 N N . ALA B 1 166 ? -8.039 19.891 1.413 1 98.56 166 ALA B N 1
ATOM 3868 C CA . ALA B 1 166 ? -8.398 19.359 2.723 1 98.56 166 ALA B CA 1
ATOM 3869 C C . ALA B 1 166 ? -8.227 17.844 2.762 1 98.56 166 ALA B C 1
ATOM 3871 O O . ALA B 1 166 ? -8.234 17.234 3.838 1 98.56 166 ALA B O 1
ATOM 3872 N N . SER B 1 167 ? -8.07 17.188 1.62 1 98.06 167 SER B N 1
ATOM 3873 C CA . SER B 1 167 ? -7.934 15.734 1.58 1 98.06 167 SER B CA 1
ATOM 3874 C C . SER B 1 167 ? -6.465 15.32 1.582 1 98.06 167 SER B C 1
ATOM 3876 O O . SER B 1 167 ? -6.156 14.125 1.625 1 98.06 167 SER B O 1
ATOM 3878 N N . GLY B 1 168 ? -5.547 16.266 1.535 1 97.25 168 GLY B N 1
ATOM 3879 C CA . GLY B 1 168 ? -4.125 15.969 1.542 1 97.25 168 GLY B CA 1
ATOM 3880 C C . GLY B 1 168 ? -3.586 15.672 2.93 1 97.25 168 GLY B C 1
ATOM 3881 O O . GLY B 1 168 ? -4.336 15.664 3.906 1 97.25 168 GLY B O 1
ATOM 3882 N N . GLY B 1 169 ? -2.322 15.406 3.016 1 97.12 169 GLY B N 1
ATOM 3883 C CA . GLY B 1 169 ? -1.674 15.008 4.258 1 97.12 169 GLY B CA 1
ATOM 3884 C C . GLY B 1 169 ? -1.899 15.992 5.387 1 97.12 169 GLY B C 1
ATOM 3885 O O . GLY B 1 169 ? -2.363 15.617 6.465 1 97.12 169 GLY B O 1
ATOM 3886 N N . VAL B 1 170 ? -1.638 17.234 5.137 1 98.38 170 VAL B N 1
ATOM 3887 C CA . VAL B 1 170 ? -1.767 18.25 6.172 1 98.38 170 VAL B CA 1
ATOM 3888 C C . VAL B 1 170 ? -3.229 18.656 6.312 1 98.38 170 VAL B C 1
ATOM 3890 O O . VAL B 1 170 ? -3.727 18.844 7.426 1 98.38 170 VAL B O 1
ATOM 3893 N N . GLY B 1 171 ? -3.953 18.828 5.199 1 98.75 171 GLY B N 1
ATOM 3894 C CA . GLY B 1 171 ? -5.344 19.25 5.215 1 98.75 171 GLY B CA 1
ATOM 3895 C C . GLY B 1 171 ? -6.227 18.375 6.078 1 98.75 171 GLY B C 1
ATOM 3896 O O . GLY B 1 171 ? -7.113 18.859 6.777 1 98.75 171 GLY B O 1
ATOM 3897 N N . ILE B 1 172 ? -5.965 17.109 6.078 1 98.81 172 ILE B N 1
ATOM 3898 C CA . ILE B 1 172 ? -6.707 16.125 6.863 1 98.81 172 ILE B CA 1
ATOM 3899 C C . ILE B 1 172 ? -6.602 16.469 8.352 1 98.81 172 ILE B C 1
ATOM 3901 O O . ILE B 1 172 ? -7.598 16.453 9.07 1 98.81 172 ILE B O 1
ATOM 3905 N N . TRP B 1 173 ? -5.477 16.812 8.75 1 98.88 173 TRP B N 1
ATOM 3906 C CA . TRP B 1 173 ? -5.234 17.094 10.164 1 98.88 173 TRP B CA 1
ATOM 3907 C C . TRP B 1 173 ? -5.781 18.469 10.547 1 98.88 173 TRP B C 1
ATOM 3909 O O . TRP B 1 173 ? -6.367 18.625 11.617 1 98.88 173 TRP B O 1
ATOM 3919 N N . VAL B 1 174 ? -5.598 19.469 9.664 1 98.94 174 VAL B N 1
ATOM 3920 C CA . VAL B 1 174 ? -6.152 20.797 9.953 1 98.94 174 VAL B CA 1
ATOM 3921 C C . VAL B 1 174 ? -7.664 20.688 10.133 1 98.94 174 VAL B C 1
ATOM 3923 O O . VAL B 1 174 ? -8.227 21.25 11.07 1 98.94 174 VAL B O 1
ATOM 3926 N N . THR B 1 175 ? -8.328 20 9.258 1 98.94 175 THR B N 1
ATOM 3927 C CA . THR B 1 175 ? -9.781 19.844 9.289 1 98.94 175 THR B CA 1
ATOM 3928 C C . THR B 1 175 ? -10.234 19.219 10.602 1 98.94 175 THR B C 1
ATOM 3930 O O . THR B 1 175 ? -11.117 19.734 11.281 1 98.94 175 THR B O 1
ATOM 3933 N N . GLN B 1 176 ? -9.586 18.141 10.984 1 98.88 176 GLN B N 1
ATOM 3934 C CA . GLN B 1 176 ? -9.977 17.422 12.188 1 98.88 176 GLN B CA 1
ATOM 3935 C C . GLN B 1 176 ? -9.727 18.266 13.438 1 98.88 176 GLN B C 1
ATOM 3937 O O . GLN B 1 176 ? -10.602 18.391 14.297 1 98.88 176 GLN B O 1
ATOM 3942 N N . ILE B 1 177 ? -8.531 18.859 13.555 1 98.88 177 ILE B N 1
ATOM 3943 C CA . ILE B 1 177 ? -8.133 19.578 14.773 1 98.88 177 ILE B CA 1
ATOM 3944 C C . ILE B 1 177 ? -8.938 20.859 14.906 1 98.88 177 ILE B C 1
ATOM 3946 O O . ILE B 1 177 ? -9.391 21.203 16 1 98.88 177 ILE B O 1
ATOM 3950 N N . ALA B 1 178 ? -9.109 21.578 13.789 1 98.88 178 ALA B N 1
ATOM 3951 C CA . ALA B 1 178 ? -9.906 22.812 13.836 1 98.88 178 ALA B CA 1
ATOM 3952 C C . ALA B 1 178 ? -11.336 22.516 14.281 1 98.88 178 ALA B C 1
ATOM 3954 O O . ALA B 1 178 ? -11.906 23.266 15.078 1 98.88 178 ALA B O 1
ATOM 3955 N N . ARG B 1 179 ? -11.891 21.438 13.758 1 98.69 179 ARG B N 1
ATOM 3956 C CA . ARG B 1 179 ? -13.227 21.031 14.18 1 98.69 179 ARG B CA 1
ATOM 3957 C C . ARG B 1 179 ? -13.266 20.734 15.672 1 98.69 179 ARG B C 1
ATOM 3959 O O . ARG B 1 179 ? -14.211 21.125 16.359 1 98.69 179 ARG B O 1
ATOM 3966 N N . LEU B 1 180 ? -12.312 20.094 16.156 1 98.19 180 LEU B N 1
ATOM 3967 C CA . LEU B 1 180 ? -12.227 19.656 17.547 1 98.19 180 LEU B CA 1
ATOM 3968 C C . LEU B 1 180 ? -12.211 20.844 18.5 1 98.19 180 LEU B C 1
ATOM 3970 O O . LEU B 1 180 ? -12.766 20.766 19.594 1 98.19 180 LEU B O 1
ATOM 3974 N N . VAL B 1 181 ? -11.586 21.938 18.078 1 98.12 181 VAL B N 1
ATOM 3975 C CA . VAL B 1 181 ? -11.453 23.078 18.984 1 98.12 181 VAL B CA 1
ATOM 3976 C C . VAL B 1 181 ? -12.641 24.016 18.828 1 98.12 181 VAL B C 1
ATOM 3978 O O . VAL B 1 181 ? -12.688 25.094 19.422 1 98.12 181 VAL B O 1
ATOM 3981 N N . GLY B 1 182 ? -13.562 23.625 17.906 1 98.06 182 GLY B N 1
ATOM 3982 C CA . GLY B 1 182 ? -14.852 24.312 17.875 1 98.06 182 GLY B CA 1
ATOM 3983 C C . GLY B 1 182 ? -14.992 25.25 16.703 1 98.06 182 GLY B C 1
ATOM 3984 O O . GLY B 1 182 ? -16 25.953 16.578 1 98.06 182 GLY B O 1
ATOM 3985 N N . ALA B 1 183 ? -14.078 25.328 15.844 1 98.62 183 ALA B N 1
ATOM 3986 C CA . ALA B 1 183 ? -14.164 26.188 14.664 1 98.62 183 ALA B CA 1
ATOM 3987 C C . ALA B 1 183 ? -15.148 25.625 13.648 1 98.62 183 ALA B C 1
ATOM 3989 O O . ALA B 1 183 ? -15.438 24.422 13.656 1 98.62 183 ALA B O 1
ATOM 3990 N N . THR B 1 184 ? -15.734 26.5 12.859 1 98.69 184 THR B N 1
ATOM 3991 C CA . THR B 1 184 ? -16.422 26.094 11.641 1 98.69 184 THR B CA 1
ATOM 3992 C C . THR B 1 184 ? -15.438 25.891 10.5 1 98.69 184 THR B C 1
ATOM 3994 O O . THR B 1 184 ? -14.742 26.828 10.102 1 98.69 184 THR B O 1
ATOM 3997 N N . VAL B 1 185 ? -15.414 24.703 9.945 1 98.88 185 VAL B N 1
ATOM 3998 C CA . VAL B 1 185 ? -14.352 24.359 9 1 98.88 185 VAL B CA 1
ATOM 3999 C C . VAL B 1 185 ? -14.93 24.234 7.598 1 98.88 185 VAL B C 1
ATOM 4001 O O . VAL B 1 185 ? -15.922 23.531 7.391 1 98.88 185 VAL B O 1
ATOM 4004 N N . ILE B 1 186 ? -14.352 24.906 6.648 1 98.88 186 ILE B N 1
ATOM 4005 C CA . ILE B 1 186 ? -14.625 24.781 5.223 1 98.88 186 ILE B CA 1
ATOM 4006 C C . ILE B 1 186 ? -13.422 24.141 4.523 1 98.88 186 ILE B C 1
ATOM 4008 O O . ILE B 1 186 ? -12.312 24.672 4.578 1 98.88 186 ILE B O 1
ATOM 4012 N N . GLY B 1 187 ? -13.625 23 3.945 1 98.81 187 GLY B N 1
ATOM 4013 C CA . GLY B 1 187 ? -12.547 22.328 3.236 1 98.81 187 GLY B CA 1
ATOM 4014 C C . GLY B 1 187 ? -12.742 22.312 1.731 1 98.81 187 GLY B C 1
ATOM 4015 O O . GLY B 1 187 ? -13.859 22.125 1.247 1 98.81 187 GLY B O 1
ATOM 4016 N N . THR B 1 188 ? -11.648 22.562 0.975 1 98.62 188 THR B N 1
ATOM 4017 C CA . THR B 1 188 ? -11.711 22.375 -0.47 1 98.62 188 THR B CA 1
ATOM 4018 C C . THR B 1 188 ? -11.094 21.047 -0.87 1 98.62 188 THR B C 1
ATOM 4020 O O . THR B 1 188 ? -10.109 20.594 -0.264 1 98.62 188 THR B O 1
ATOM 4023 N N . CYS B 1 189 ? -11.68 20.406 -1.845 1 98 189 CYS B N 1
ATOM 4024 C CA . CYS B 1 189 ? -11.148 19.156 -2.357 1 98 189 CYS B CA 1
ATOM 4025 C C . CYS B 1 189 ? -11.727 18.828 -3.729 1 98 189 CYS B C 1
ATOM 4027 O O . CYS B 1 189 ? -12.578 19.562 -4.238 1 98 189 CYS B O 1
ATOM 4029 N N . GLY B 1 190 ? -11.188 17.812 -4.336 1 96.38 190 GLY B N 1
ATOM 4030 C CA . GLY B 1 190 ? -11.773 17.312 -5.57 1 96.38 190 GLY B CA 1
ATOM 4031 C C . GLY B 1 190 ? -13.086 16.594 -5.352 1 96.38 190 GLY B C 1
ATOM 4032 O O . GLY B 1 190 ? -13.398 16.172 -4.23 1 96.38 190 GLY B O 1
ATOM 4033 N N . SER B 1 191 ? -13.773 16.328 -6.488 1 96.38 191 SER B N 1
ATOM 4034 C CA . SER B 1 191 ? -15.141 15.805 -6.465 1 96.38 191 SER B CA 1
ATOM 4035 C C . SER B 1 191 ? -15.203 14.461 -5.742 1 96.38 191 SER B C 1
ATOM 4037 O O . SER B 1 191 ? -16.141 14.203 -4.98 1 96.38 191 SER B O 1
ATOM 4039 N N . ARG B 1 192 ? -14.305 13.69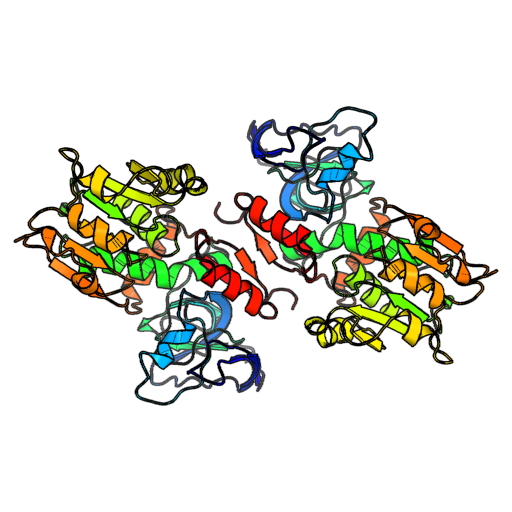5 -5.867 1 94 192 ARG B N 1
ATOM 4040 C CA . ARG B 1 192 ? -14.336 12.336 -5.332 1 94 192 ARG B CA 1
ATOM 4041 C C . ARG B 1 192 ? -14.109 12.336 -3.824 1 94 192 ARG B C 1
ATOM 4043 O O . ARG B 1 192 ? -14.352 11.328 -3.154 1 94 192 ARG B O 1
ATOM 4050 N N . ASN B 1 193 ? -13.594 13.461 -3.264 1 97.38 193 ASN B N 1
ATOM 4051 C CA . ASN B 1 193 ? -13.188 13.484 -1.862 1 97.38 193 ASN B CA 1
ATOM 4052 C C . ASN B 1 193 ? -14.188 14.258 -1.006 1 97.38 193 ASN B C 1
ATOM 4054 O O . ASN B 1 193 ? -13.953 14.469 0.187 1 97.38 193 ASN B O 1
ATOM 4058 N N . VAL B 1 194 ? -15.32 14.703 -1.551 1 98.06 194 VAL B N 1
ATOM 4059 C CA . VAL B 1 194 ? -16.281 15.547 -0.839 1 98.06 194 VAL B CA 1
ATOM 4060 C C . VAL B 1 194 ? -16.812 14.812 0.387 1 98.06 194 VAL B C 1
ATOM 4062 O O . VAL B 1 194 ? -16.781 15.336 1.501 1 98.06 194 VAL B O 1
ATOM 4065 N N . GLY B 1 195 ? -17.281 13.547 0.157 1 97.38 195 GLY B N 1
ATOM 4066 C CA . GLY B 1 195 ? -17.75 12.758 1.274 1 97.38 195 GLY B CA 1
ATOM 4067 C C . GLY B 1 195 ? -16.703 12.508 2.334 1 97.38 195 GLY B C 1
ATOM 4068 O O . GLY B 1 195 ? -16.984 12.602 3.531 1 97.38 195 GLY B O 1
ATOM 4069 N N . PHE B 1 196 ? -15.508 12.305 1.915 1 97.56 196 PHE B N 1
ATOM 4070 C CA . PHE B 1 196 ? -14.383 12.016 2.793 1 97.56 196 PHE B CA 1
ATOM 4071 C C . PHE B 1 196 ? -14.062 13.219 3.672 1 97.56 196 PHE B C 1
ATOM 4073 O O . PHE B 1 196 ? -13.922 13.086 4.891 1 97.56 196 PHE B O 1
ATOM 4080 N N . VAL B 1 197 ? -13.953 14.398 3.08 1 98.69 197 VAL B N 1
ATOM 4081 C CA . VAL B 1 197 ? -13.625 15.617 3.805 1 98.69 197 VAL B CA 1
ATOM 4082 C C . VAL B 1 197 ? -14.742 15.953 4.793 1 98.69 197 VAL B C 1
ATOM 4084 O O . VAL B 1 197 ? -14.484 16.422 5.898 1 98.69 197 VAL B O 1
ATOM 4087 N N . LYS B 1 198 ? -16.016 15.688 4.441 1 98.56 198 LYS B N 1
ATOM 4088 C CA . LYS B 1 198 ? -17.125 15.844 5.371 1 98.56 198 LYS B CA 1
ATOM 4089 C C . LYS B 1 198 ? -16.969 14.906 6.57 1 98.56 198 LYS B C 1
ATOM 4091 O O . LYS B 1 198 ? -17.203 15.312 7.711 1 98.56 198 LYS B O 1
ATOM 4096 N N . GLU B 1 199 ? -16.547 13.719 6.285 1 97.31 199 GLU B N 1
ATOM 4097 C CA . GLU B 1 199 ? -16.375 12.727 7.34 1 97.31 199 GLU B CA 1
ATOM 4098 C C . GLU B 1 199 ? -15.273 13.141 8.312 1 97.31 199 GLU B C 1
ATOM 4100 O O . GLU B 1 199 ? -15.297 12.766 9.484 1 97.31 199 GLU B O 1
ATOM 4105 N N . LEU B 1 200 ? -14.352 13.891 7.828 1 98.12 200 LEU B N 1
ATOM 4106 C CA . LEU B 1 200 ? -13.258 14.367 8.672 1 98.12 200 LEU B CA 1
ATOM 4107 C C . LEU B 1 200 ? -13.758 15.414 9.664 1 98.12 200 LEU B C 1
ATOM 4109 O O . LEU B 1 200 ? -13.07 15.719 10.641 1 98.12 200 LEU B O 1
ATOM 4113 N N . GLY B 1 201 ? -14.891 16.062 9.344 1 98.31 201 GLY B N 1
ATOM 4114 C CA . GLY B 1 201 ? -15.453 17.031 10.266 1 98.31 201 GLY B CA 1
ATOM 4115 C C . GLY B 1 201 ? -15.711 18.391 9.633 1 98.31 201 GLY B C 1
ATOM 4116 O O . GLY B 1 201 ? -16.156 19.328 10.312 1 98.31 201 GLY B O 1
ATOM 4117 N N . ALA B 1 202 ? -15.469 18.516 8.352 1 98.81 202 ALA B N 1
ATOM 4118 C CA . ALA B 1 202 ? -15.734 19.797 7.699 1 98.81 202 ALA B CA 1
ATOM 4119 C C . ALA B 1 202 ? -17.219 20.141 7.758 1 98.81 202 ALA B C 1
ATOM 4121 O O . ALA B 1 202 ? -18.078 19.281 7.539 1 98.81 202 ALA B O 1
ATOM 4122 N N . ASN B 1 203 ? -17.516 21.359 8.086 1 98.62 203 ASN B N 1
ATOM 4123 C CA . ASN B 1 203 ? -18.891 21.844 8.109 1 98.62 203 ASN B CA 1
ATOM 4124 C C . ASN B 1 203 ? -19.406 22.094 6.695 1 98.62 203 ASN B C 1
ATOM 4126 O O . ASN B 1 203 ? -20.609 21.922 6.43 1 98.62 203 ASN B O 1
ATOM 4130 N N . GLU B 1 204 ? -18.594 22.516 5.902 1 98.44 204 GLU B N 1
ATOM 4131 C CA . GLU B 1 204 ? -18.844 22.766 4.488 1 98.44 204 GLU B CA 1
ATOM 4132 C C . GLU B 1 204 ? -17.672 22.312 3.625 1 98.44 204 GLU B C 1
ATOM 4134 O O . GLU B 1 204 ? -16.516 22.406 4.035 1 98.44 204 GLU B O 1
ATOM 4139 N N . VAL B 1 205 ? -18 21.75 2.463 1 98.75 205 VAL B N 1
ATOM 4140 C CA . VAL B 1 205 ? -16.953 21.297 1.537 1 98.75 205 VAL B CA 1
ATOM 4141 C C . VAL B 1 205 ? -17.156 21.953 0.175 1 98.75 205 VAL B C 1
ATOM 4143 O O . VAL B 1 205 ? -18.281 21.969 -0.356 1 98.75 205 VAL B O 1
ATOM 4146 N N . ILE B 1 206 ? -16.125 22.531 -0.303 1 98.44 206 ILE B N 1
ATOM 4147 C CA . ILE B 1 206 ? -16.141 23.156 -1.628 1 98.44 206 ILE B CA 1
ATOM 4148 C C . ILE B 1 206 ? -15.414 22.25 -2.621 1 98.44 206 ILE B C 1
ATOM 4150 O O . ILE B 1 206 ? -14.203 22.031 -2.51 1 98.44 206 ILE B O 1
ATOM 4154 N N . ASP B 1 207 ? -16.172 21.703 -3.553 1 98.19 207 ASP B N 1
ATOM 4155 C CA . ASP B 1 207 ? -15.602 21 -4.691 1 98.19 207 ASP B CA 1
ATOM 4156 C C . ASP B 1 207 ? -14.977 21.969 -5.688 1 98.19 207 ASP B C 1
ATOM 4158 O O . ASP B 1 207 ? -15.695 22.641 -6.434 1 98.19 207 ASP B O 1
ATOM 4162 N N . TYR B 1 208 ? -13.688 21.984 -5.73 1 95.06 208 TYR B N 1
ATOM 4163 C CA . TYR B 1 208 ? -13.023 23.031 -6.496 1 95.06 208 TYR B CA 1
ATOM 4164 C C . TYR B 1 208 ? -13.18 22.797 -7.996 1 95.06 208 TYR B C 1
ATOM 4166 O O . TYR B 1 208 ? -12.82 23.656 -8.805 1 95.06 208 TYR B O 1
ATOM 4174 N N . ARG B 1 209 ? -13.68 21.609 -8.414 1 93.88 209 ARG B N 1
ATOM 4175 C CA . ARG B 1 209 ? -13.961 21.344 -9.82 1 93.88 209 ARG B CA 1
ATOM 4176 C C . ARG B 1 209 ? -15.312 21.938 -10.219 1 93.88 209 ARG B C 1
ATOM 4178 O O . ARG B 1 209 ? -15.586 22.125 -11.406 1 93.88 209 ARG B O 1
ATOM 4185 N N . GLN B 1 210 ? -16.094 22.234 -9.242 1 95.06 210 GLN B N 1
ATOM 4186 C CA . GLN B 1 210 ? -17.469 22.688 -9.508 1 95.06 210 GLN B CA 1
ATOM 4187 C C . GLN B 1 210 ? -17.641 24.156 -9.117 1 95.06 210 GLN B C 1
ATOM 4189 O O . GLN B 1 210 ? -18.484 24.859 -9.68 1 95.06 210 GLN B O 1
ATOM 4194 N N . THR B 1 211 ? -16.938 24.547 -8.109 1 94 211 THR B N 1
ATOM 4195 C CA . THR B 1 211 ? -17.109 25.891 -7.547 1 94 211 THR B CA 1
ATOM 4196 C C . THR B 1 211 ? -15.789 26.656 -7.547 1 94 211 THR B C 1
ATOM 4198 O O . THR B 1 211 ? -14.773 26.156 -7.055 1 94 211 THR B O 1
ATOM 4201 N N . ASP B 1 212 ? -15.938 27.875 -8.031 1 94.12 212 ASP B N 1
ATOM 4202 C CA . ASP B 1 212 ? -14.797 28.781 -7.957 1 94.12 212 ASP B CA 1
ATOM 4203 C C . ASP B 1 212 ? -14.68 29.406 -6.566 1 94.12 212 ASP B C 1
ATOM 4205 O O . ASP B 1 212 ? -15.648 29.969 -6.051 1 94.12 212 ASP B O 1
ATOM 4209 N N . LEU B 1 213 ? -13.516 29.297 -5.992 1 96.88 213 LEU B N 1
ATOM 4210 C CA . LEU B 1 213 ? -13.312 29.719 -4.605 1 96.88 213 LEU B CA 1
ATOM 4211 C C . LEU B 1 213 ? -13.469 31.219 -4.457 1 96.88 213 LEU B C 1
ATOM 4213 O O . LEU B 1 213 ? -14.016 31.703 -3.457 1 96.88 213 LEU B O 1
ATOM 4217 N N . ARG B 1 214 ? -12.977 32 -5.395 1 95.56 214 ARG B N 1
ATOM 4218 C CA . ARG B 1 214 ? -13.156 33.469 -5.367 1 95.56 214 ARG B CA 1
ATOM 4219 C C . ARG B 1 214 ? -14.633 33.812 -5.434 1 95.56 214 ARG B C 1
ATOM 4221 O O . ARG B 1 214 ? -15.094 34.688 -4.688 1 95.56 214 ARG B O 1
ATOM 4228 N N . GLU B 1 215 ? -15.305 33.188 -6.336 1 95.69 215 GLU B N 1
ATOM 4229 C CA . GLU B 1 215 ? -16.734 33.406 -6.441 1 95.69 215 GLU B CA 1
ATOM 4230 C C . GLU B 1 215 ? -17.453 33.031 -5.148 1 95.69 215 GLU B C 1
ATOM 4232 O O . GLU B 1 215 ? -18.344 33.781 -4.688 1 95.69 215 GLU B O 1
ATOM 4237 N N . TRP B 1 216 ? -17.125 31.891 -4.637 1 97.31 216 TRP B N 1
ATOM 4238 C CA . TRP B 1 216 ? -17.688 31.453 -3.365 1 97.31 216 TRP B CA 1
ATOM 4239 C C . TRP B 1 216 ? -17.484 32.5 -2.287 1 97.31 216 TRP B C 1
ATOM 4241 O O . TRP B 1 216 ? -18.391 32.812 -1.507 1 97.31 216 TRP B O 1
ATOM 4251 N N . ALA B 1 217 ? -16.375 33.156 -2.189 1 96.69 217 ALA B N 1
ATOM 4252 C CA . ALA B 1 217 ? -15.992 34.156 -1.167 1 96.69 217 ALA B CA 1
ATOM 4253 C C . ALA B 1 217 ? -16.844 35.406 -1.261 1 96.69 217 ALA B C 1
ATOM 4255 O O . ALA B 1 217 ? -16.953 36.156 -0.294 1 96.69 217 ALA B O 1
ATOM 4256 N N . GLN B 1 218 ? -17.391 35.688 -2.41 1 93.69 218 GLN B N 1
ATOM 4257 C CA . GLN B 1 218 ? -18.141 36.906 -2.65 1 93.69 218 GLN B CA 1
ATOM 4258 C C . GLN B 1 218 ? -19.531 36.844 -2.029 1 93.69 218 GLN B C 1
ATOM 4260 O O . GLN B 1 218 ? -20.188 37.875 -1.85 1 93.69 218 GLN B O 1
ATOM 4265 N N . ALA B 1 219 ? -19.938 35.625 -1.819 1 94.88 219 ALA B N 1
ATOM 4266 C CA . ALA B 1 219 ? -21.234 35.5 -1.173 1 94.88 219 ALA B CA 1
ATOM 4267 C C . ALA B 1 219 ? -21.188 36 0.271 1 94.88 219 ALA B C 1
ATOM 4269 O O . ALA B 1 219 ? -20.203 35.75 0.98 1 94.88 219 ALA B O 1
ATOM 4270 N N . PRO B 1 220 ? -22.297 36.781 0.671 1 92.88 220 PRO B N 1
ATOM 4271 C CA . PRO B 1 220 ? -22.297 37.312 2.039 1 92.88 220 PRO B CA 1
ATOM 4272 C C . PRO B 1 220 ? -22.156 36.219 3.092 1 92.88 220 PRO B C 1
ATOM 4274 O O . PRO B 1 220 ? -22.828 35.156 3.012 1 92.88 220 PRO B O 1
ATOM 4277 N N . GLY B 1 221 ? -21.203 36.375 3.982 1 93.5 221 GLY B N 1
ATOM 4278 C CA . GLY B 1 221 ? -21.047 35.469 5.102 1 93.5 221 GLY B CA 1
ATOM 4279 C C . GLY B 1 221 ? -20.016 34.375 4.844 1 93.5 221 GLY B C 1
ATOM 4280 O O . GLY B 1 221 ? -19.672 33.625 5.746 1 93.5 221 GLY B O 1
ATOM 4281 N N . ASN B 1 222 ? -19.469 34.344 3.633 1 96.62 222 ASN B N 1
ATOM 4282 C CA . ASN B 1 222 ? -18.609 33.219 3.268 1 96.62 222 ASN B CA 1
ATOM 4283 C C . ASN B 1 222 ? -17.156 33.469 3.686 1 96.62 222 ASN B C 1
ATOM 4285 O O . ASN B 1 222 ? -16.375 32.531 3.824 1 96.62 222 ASN B O 1
ATOM 4289 N N . GLN B 1 223 ? -16.781 34.688 3.965 1 97.06 223 GLN B N 1
ATOM 4290 C CA . GLN B 1 223 ? -15.391 34.969 4.324 1 97.06 223 GLN B CA 1
ATOM 4291 C C . GLN B 1 223 ? -15.047 34.344 5.676 1 97.06 223 GLN B C 1
ATOM 4293 O O . GLN B 1 223 ? -15.922 34.125 6.508 1 97.06 223 GLN B O 1
ATOM 4298 N N . VAL B 1 224 ? -13.812 34.125 5.859 1 98.69 224 VAL B N 1
ATOM 4299 C CA . VAL B 1 224 ? -13.391 33.312 7.004 1 98.69 224 VAL B CA 1
ATOM 4300 C C . VAL B 1 224 ? -12.359 34.094 7.824 1 98.69 224 VAL B C 1
ATOM 4302 O O . VAL B 1 224 ? -11.789 35.094 7.348 1 98.69 224 VAL B O 1
ATOM 4305 N N . ASP B 1 225 ? -12.117 33.625 9.023 1 98.56 225 ASP B N 1
ATOM 4306 C CA . ASP B 1 225 ? -11.172 34.281 9.938 1 98.56 225 ASP B CA 1
ATOM 4307 C C . ASP B 1 225 ? -9.75 33.781 9.672 1 98.56 225 ASP B C 1
ATOM 4309 O O . ASP B 1 225 ? -8.797 34.531 9.828 1 98.56 225 ASP B O 1
ATOM 4313 N N . VAL B 1 226 ? -9.625 32.562 9.352 1 98.81 226 VAL B N 1
ATOM 4314 C CA . VAL B 1 226 ? -8.328 31.922 9.156 1 98.81 226 VAL B CA 1
ATOM 4315 C C . VAL B 1 226 ? -8.344 31.094 7.875 1 98.81 226 VAL B C 1
ATOM 4317 O O . VAL B 1 226 ? -9.305 30.359 7.617 1 98.81 226 VAL B O 1
ATOM 4320 N N . VAL B 1 227 ? -7.309 31.203 7.055 1 98.88 227 VAL B N 1
ATOM 4321 C CA . VAL B 1 227 ? -7.047 30.297 5.945 1 98.88 227 VAL B CA 1
ATOM 4322 C C . VAL B 1 227 ? -5.758 29.531 6.203 1 98.88 227 VAL B C 1
ATOM 4324 O O . VAL B 1 227 ? -4.73 30.109 6.543 1 98.88 227 VAL B O 1
ATOM 4327 N N . VAL B 1 228 ? -5.867 28.219 6.145 1 98.94 228 VAL B N 1
ATOM 4328 C CA . VAL B 1 228 ? -4.68 27.375 6.066 1 98.94 228 VAL B CA 1
ATOM 4329 C C . VAL B 1 228 ? -4.547 26.797 4.66 1 98.94 228 VAL B C 1
ATOM 4331 O O . VAL B 1 228 ? -5.324 25.922 4.266 1 98.94 228 VAL B O 1
ATOM 4334 N N . ASP B 1 229 ? -3.523 27.234 3.971 1 98.81 229 ASP B N 1
ATOM 4335 C CA . ASP B 1 229 ? -3.32 26.844 2.582 1 98.81 229 ASP B CA 1
ATOM 4336 C C . ASP B 1 229 ? -2.318 25.688 2.482 1 98.81 229 ASP B C 1
ATOM 4338 O O . ASP B 1 229 ? -1.183 25.812 2.949 1 98.81 229 ASP B O 1
ATOM 4342 N N . CYS B 1 230 ? -2.738 24.641 1.736 1 97.56 230 CYS B N 1
ATOM 4343 C CA . CYS B 1 230 ? -1.906 23.453 1.658 1 97.56 230 CYS B CA 1
ATOM 4344 C C . CYS B 1 230 ? -1.502 23.156 0.218 1 97.56 230 CYS B C 1
ATOM 4346 O O . CYS B 1 230 ? -0.915 22.125 -0.069 1 97.56 230 CYS B O 1
ATOM 4348 N N . ILE B 1 231 ? -1.751 24.031 -0.771 1 95.62 231 ILE B N 1
ATOM 4349 C CA . ILE B 1 231 ? -1.525 23.609 -2.146 1 95.62 231 ILE B CA 1
ATOM 4350 C C . ILE B 1 231 ? -0.926 24.766 -2.953 1 95.62 231 ILE B C 1
ATOM 4352 O O . ILE B 1 231 ? -0.289 24.531 -3.984 1 95.62 231 ILE B O 1
ATOM 4356 N N . GLY B 1 232 ? -1.164 26.031 -2.557 1 96.31 232 GLY B N 1
ATOM 4357 C CA . GLY B 1 232 ? -0.548 27.172 -3.223 1 96.31 232 GLY B CA 1
ATOM 4358 C C . GLY B 1 232 ? -1.186 27.5 -4.559 1 96.31 232 GLY B C 1
ATOM 4359 O O . GLY B 1 232 ? -2.352 27.172 -4.793 1 96.31 232 GLY B O 1
ATOM 4360 N N . GLY B 1 233 ? -0.462 28.312 -5.324 1 96.38 233 GLY B N 1
ATOM 4361 C CA . GLY B 1 233 ? -0.867 28.641 -6.684 1 96.38 233 GLY B CA 1
ATOM 4362 C C . GLY B 1 233 ? -2.186 29.391 -6.75 1 96.38 233 GLY B C 1
ATOM 4363 O O . GLY B 1 233 ? -2.396 30.344 -6.016 1 96.38 233 GLY B O 1
ATOM 4364 N N . LYS B 1 234 ? -2.959 28.953 -7.68 1 96.31 234 LYS B N 1
ATOM 4365 C CA . LYS B 1 234 ? -4.242 29.609 -7.91 1 96.31 234 LYS B CA 1
ATOM 4366 C C . LYS B 1 234 ? -5.145 29.516 -6.684 1 96.31 234 LYS B C 1
ATOM 4368 O O . LYS B 1 234 ? -5.859 30.453 -6.352 1 96.31 234 LYS B O 1
ATOM 4373 N N . SER B 1 235 ? -5.09 28.406 -6.078 1 96.88 235 SER B N 1
ATOM 4374 C CA . SER B 1 235 ? -5.895 28.203 -4.879 1 96.88 235 SER B CA 1
ATOM 4375 C C . SER B 1 235 ? -5.539 29.234 -3.801 1 96.88 235 SER B C 1
ATOM 4377 O O . SER B 1 235 ? -6.43 29.812 -3.168 1 96.88 235 SER B O 1
ATOM 4379 N N . LEU B 1 236 ? -4.309 29.453 -3.613 1 98.06 236 LEU B N 1
ATOM 4380 C CA . LEU B 1 236 ? -3.838 30.422 -2.635 1 98.06 236 LEU B CA 1
ATOM 4381 C C . LEU B 1 236 ? -4.219 31.844 -3.055 1 98.06 236 LEU B C 1
ATOM 4383 O O . LEU B 1 236 ? -4.637 32.656 -2.221 1 98.06 236 LEU B O 1
ATOM 4387 N N . ALA B 1 237 ? -4.059 32.125 -4.305 1 97.75 237 ALA B N 1
ATOM 4388 C CA . ALA B 1 237 ? -4.48 33.438 -4.809 1 97.75 237 ALA B CA 1
ATOM 4389 C C . ALA B 1 237 ? -5.957 33.688 -4.527 1 97.75 237 ALA B C 1
ATOM 4391 O O . ALA B 1 237 ? -6.336 34.75 -4.066 1 97.75 237 ALA B O 1
ATOM 4392 N N . ASP B 1 238 ? -6.77 32.688 -4.77 1 97.56 238 ASP B N 1
ATOM 4393 C CA . ASP B 1 238 ? -8.203 32.812 -4.52 1 97.56 238 ASP B CA 1
ATOM 4394 C C . ASP B 1 238 ? -8.492 32.906 -3.023 1 97.56 238 ASP B C 1
ATOM 4396 O O . ASP B 1 238 ? -9.453 33.562 -2.615 1 97.56 238 ASP B O 1
ATOM 4400 N N . ALA B 1 239 ? -7.699 32.312 -2.229 1 97.88 239 ALA B N 1
ATOM 4401 C CA . ALA B 1 239 ? -7.887 32.312 -0.78 1 97.88 239 ALA B CA 1
ATOM 4402 C C . ALA B 1 239 ? -7.773 33.719 -0.201 1 97.88 239 ALA B C 1
ATOM 4404 O O . ALA B 1 239 ? -8.375 34 0.833 1 97.88 239 ALA B O 1
ATOM 4405 N N . TRP B 1 240 ? -7.016 34.594 -0.828 1 97.88 240 TRP B N 1
ATOM 4406 C CA . TRP B 1 240 ? -6.906 35.969 -0.394 1 97.88 240 TRP B CA 1
ATOM 4407 C C . TRP B 1 240 ? -8.281 36.625 -0.36 1 97.88 240 TRP B C 1
ATOM 4409 O O . TRP B 1 240 ? -8.539 37.5 0.489 1 97.88 240 TRP B O 1
ATOM 4419 N N . TRP B 1 241 ? -9.109 36.25 -1.312 1 97.25 241 TRP B N 1
ATOM 4420 C CA . TRP B 1 241 ? -10.453 36.812 -1.375 1 97.25 241 TRP B CA 1
ATOM 4421 C C . TRP B 1 241 ? -11.336 36.25 -0.269 1 97.25 241 TRP B C 1
ATOM 4423 O O . TRP B 1 241 ? -12.367 36.844 0.072 1 97.25 241 TRP B O 1
ATOM 4433 N N . CYS B 1 242 ? -10.969 35.156 0.274 1 98.06 242 CYS B N 1
ATOM 4434 C CA . CYS B 1 242 ? -11.805 34.406 1.227 1 98.06 242 CYS B CA 1
ATOM 4435 C C . CYS B 1 242 ? -11.547 34.906 2.65 1 98.06 242 CYS B C 1
ATOM 4437 O O . CYS B 1 242 ? -12.383 34.688 3.537 1 98.06 242 CYS B O 1
ATOM 4439 N N . VAL B 1 243 ? -10.406 35.438 2.924 1 97.94 243 VAL B N 1
ATOM 4440 C CA . VAL B 1 243 ? -10.047 35.812 4.289 1 97.94 243 VAL B CA 1
ATOM 4441 C C . VAL B 1 243 ? -10.625 37.188 4.625 1 97.94 243 VAL B C 1
ATOM 4443 O O . VAL B 1 243 ? -10.586 38.094 3.801 1 97.94 243 VAL B O 1
ATOM 4446 N N . LYS B 1 244 ? -11.125 37.406 5.832 1 96.81 244 LYS B N 1
ATOM 4447 C CA . LYS B 1 244 ? -11.664 38.656 6.316 1 96.81 244 LYS B CA 1
ATOM 4448 C C . LYS B 1 244 ? -10.555 39.688 6.52 1 96.81 244 LYS B C 1
ATOM 4450 O O . LYS B 1 244 ? -9.391 39.312 6.703 1 96.81 244 LYS B O 1
ATOM 4455 N N . ASP B 1 245 ? -11.062 40.969 6.484 1 95.94 245 ASP B N 1
ATOM 4456 C CA . ASP B 1 245 ? -10.172 42 6.996 1 95.94 245 ASP B CA 1
ATOM 4457 C C . ASP B 1 245 ? -9.812 41.75 8.461 1 95.94 245 ASP B C 1
ATOM 4459 O O . ASP B 1 245 ? -10.695 41.469 9.273 1 95.94 245 ASP B O 1
ATOM 4463 N N . GLY B 1 246 ? -8.516 41.781 8.75 1 96.75 246 GLY B N 1
ATOM 4464 C CA . GLY B 1 246 ? -8.062 41.469 10.094 1 96.75 246 GLY B CA 1
ATOM 4465 C C . GLY B 1 246 ? -7.832 39.969 10.32 1 96.75 246 GLY B C 1
ATOM 4466 O O . GLY B 1 246 ? -7.43 39.562 11.406 1 96.75 246 GLY B O 1
ATOM 4467 N N . GLY B 1 247 ? -8.062 39.188 9.25 1 98 247 GLY B N 1
ATOM 4468 C CA . GLY B 1 247 ? -7.902 37.75 9.352 1 98 247 GLY B CA 1
ATOM 4469 C C . GLY B 1 247 ? -6.469 37.281 9.164 1 98 247 GLY B C 1
ATOM 4470 O O . GLY B 1 247 ? -5.551 38.094 9.141 1 98 247 GLY B O 1
ATOM 4471 N N . VAL B 1 248 ? -6.359 35.969 9.125 1 98.5 248 VAL B N 1
ATOM 4472 C CA . VAL B 1 248 ? -5.031 35.375 9.039 1 98.5 248 VAL B CA 1
ATOM 4473 C C . VAL B 1 248 ? -4.984 34.375 7.879 1 98.5 248 VAL B C 1
ATOM 4475 O O . VAL B 1 248 ? -5.934 33.594 7.668 1 98.5 248 VAL B O 1
ATOM 4478 N N . LEU B 1 249 ? -3.928 34.406 7.09 1 98.75 249 LEU B N 1
ATOM 4479 C CA . LEU B 1 249 ? -3.66 33.5 5.98 1 98.75 249 LEU B CA 1
ATOM 4480 C C . LEU B 1 249 ? -2.314 32.812 6.16 1 98.75 249 LEU B C 1
ATOM 4482 O O . LEU B 1 249 ? -1.264 33.438 5.938 1 98.75 249 LEU B O 1
ATOM 4486 N N . VAL B 1 250 ? -2.34 31.531 6.523 1 98.81 250 VAL B N 1
ATOM 4487 C CA . VAL B 1 250 ? -1.139 30.734 6.738 1 98.81 250 VAL B CA 1
ATOM 4488 C C . VAL B 1 250 ? -0.95 29.766 5.578 1 98.81 250 VAL B C 1
ATOM 4490 O O . VAL B 1 250 ? -1.83 28.938 5.293 1 98.81 250 VAL B O 1
ATOM 4493 N N . SER B 1 251 ? 0.182 29.812 4.918 1 98.69 251 SER B N 1
ATOM 4494 C CA . SER B 1 251 ? 0.479 28.859 3.859 1 98.69 251 SER B CA 1
ATOM 4495 C C . SER B 1 251 ? 1.641 27.938 4.246 1 98.69 251 SER B C 1
ATOM 4497 O O . SER B 1 251 ? 2.627 28.406 4.828 1 98.69 251 SER B O 1
ATOM 4499 N N . ILE B 1 252 ? 1.479 26.672 3.893 1 97.31 252 ILE B N 1
ATOM 4500 C CA . ILE B 1 252 ? 2.568 25.734 4.117 1 97.31 252 ILE B CA 1
ATOM 4501 C C . ILE B 1 252 ? 3.217 25.375 2.783 1 97.31 252 ILE B C 1
ATOM 4503 O O . ILE B 1 252 ? 4.031 24.453 2.715 1 97.31 252 ILE B O 1
ATOM 4507 N N . TYR B 1 253 ? 2.873 26.031 1.749 1 95.69 253 TYR B N 1
ATOM 4508 C CA . TYR B 1 253 ? 3.344 25.688 0.408 1 95.69 253 TYR B CA 1
ATOM 4509 C C . TYR B 1 253 ? 4.25 26.797 -0.137 1 95.69 253 TYR B C 1
ATOM 4511 O O . TYR B 1 253 ? 5.336 26.516 -0.652 1 95.69 253 TYR B O 1
ATOM 4519 N N . GLN B 1 254 ? 3.809 28.062 -0.003 1 95.69 254 GLN B N 1
ATOM 4520 C CA . GLN B 1 254 ? 4.594 29.203 -0.464 1 95.69 254 GLN B CA 1
ATOM 4521 C C . GLN B 1 254 ? 4.184 30.484 0.26 1 95.69 254 GLN B C 1
ATOM 4523 O O . GLN B 1 254 ? 3.09 30.562 0.822 1 95.69 254 GLN B O 1
ATOM 4528 N N . PRO B 1 255 ? 5.07 31.484 0.253 1 97.06 255 PRO B N 1
ATOM 4529 C CA . PRO B 1 255 ? 4.648 32.781 0.819 1 97.06 255 PRO B CA 1
ATOM 4530 C C . PRO B 1 255 ? 3.41 33.344 0.132 1 97.06 255 PRO B C 1
ATOM 4532 O O . PRO B 1 255 ? 3.408 33.531 -1.087 1 97.06 255 PRO B O 1
ATOM 4535 N N . PRO B 1 256 ? 2.398 33.688 0.862 1 97.81 256 PRO B N 1
ATOM 4536 C CA . PRO B 1 256 ? 1.13 34.094 0.256 1 97.81 256 PRO B CA 1
ATOM 4537 C C . PRO B 1 256 ? 1.264 35.344 -0.589 1 97.81 256 PRO B C 1
ATOM 4539 O O . PRO B 1 256 ? 0.594 35.5 -1.616 1 97.81 256 PRO B O 1
ATOM 4542 N N . LYS B 1 257 ? 2.098 36.25 -0.218 1 96.5 257 LYS B N 1
ATOM 4543 C CA . LYS B 1 257 ? 2.227 37.531 -0.902 1 96.5 257 LYS B CA 1
ATOM 4544 C C . LYS B 1 257 ? 2.688 37.344 -2.344 1 96.5 257 LYS B C 1
ATOM 4546 O O . LYS B 1 257 ? 2.486 38.219 -3.186 1 96.5 257 LYS B O 1
ATOM 4551 N N . GLN B 1 258 ? 3.273 36.219 -2.6 1 96.44 258 GLN B N 1
ATOM 4552 C CA . GLN B 1 258 ? 3.768 35.938 -3.941 1 96.44 258 GLN B CA 1
ATOM 4553 C C . GLN B 1 258 ? 2.619 35.844 -4.945 1 96.44 258 GLN B C 1
ATOM 4555 O O . GLN B 1 258 ? 2.83 36.031 -6.148 1 96.44 258 GLN B O 1
ATOM 4560 N N . VAL B 1 259 ? 1.412 35.562 -4.41 1 96.94 259 VAL B N 1
ATOM 4561 C CA . VAL B 1 259 ? 0.303 35.406 -5.344 1 96.94 259 VAL B CA 1
ATOM 4562 C C . VAL B 1 259 ? -0.871 36.281 -4.918 1 96.94 259 VAL B C 1
ATOM 4564 O O . VAL B 1 259 ? -2.021 36 -5.258 1 96.94 259 VAL B O 1
ATOM 4567 N N . GLN B 1 260 ? -0.685 37.25 -4.105 1 97.06 260 GLN B N 1
ATOM 4568 C CA . GLN B 1 260 ? -1.733 38.188 -3.723 1 97.06 260 GLN B CA 1
ATOM 4569 C C . GLN B 1 260 ? -2.258 38.969 -4.938 1 97.06 260 GLN B C 1
ATOM 4571 O O . GLN B 1 260 ? -1.487 39.594 -5.656 1 97.06 260 GLN B O 1
ATOM 4576 N N . PRO B 1 261 ? -3.547 38.906 -5.113 1 95.81 261 PRO B N 1
ATOM 4577 C CA . PRO B 1 261 ? -4.074 39.625 -6.27 1 95.81 261 PRO B CA 1
ATOM 4578 C C . PRO B 1 261 ? -3.92 41.156 -6.145 1 95.81 261 PRO B C 1
ATOM 4580 O O . PRO B 1 261 ? -4.184 41.719 -5.078 1 95.81 261 PRO B O 1
ATOM 4583 N N . GLU B 1 262 ? -3.617 41.781 -7.176 1 92.25 262 GLU B N 1
ATOM 4584 C CA . GLU B 1 262 ? -3.443 43.25 -7.199 1 92.25 262 GLU B CA 1
ATOM 4585 C C . GLU B 1 262 ? -4.766 43.969 -6.945 1 92.25 262 GLU B C 1
ATOM 4587 O O . GLU B 1 262 ? -4.785 45.031 -6.355 1 92.25 262 GLU B O 1
ATOM 4592 N N . GLU B 1 263 ? -5.777 43.312 -7.328 1 92.06 263 GLU B N 1
ATOM 4593 C CA . GLU B 1 263 ? -7.102 43.938 -7.277 1 92.06 263 GLU B CA 1
ATOM 4594 C C . GLU B 1 263 ? -7.672 43.906 -5.863 1 92.06 263 GLU B C 1
ATOM 4596 O O . GLU B 1 263 ? -8.703 44.5 -5.59 1 92.06 263 GLU B O 1
ATOM 4601 N N . LEU B 1 264 ? -7.137 43.156 -4.961 1 89.56 264 LEU B N 1
ATOM 4602 C CA . LEU B 1 264 ? -7.684 42.938 -3.625 1 89.56 264 LEU B CA 1
ATOM 4603 C C . LEU B 1 264 ? -7.742 44.25 -2.85 1 89.56 264 LEU B C 1
ATOM 4605 O O . LEU B 1 264 ? -8.633 44.438 -2.016 1 89.56 264 LEU B O 1
ATOM 4609 N N . GLY B 1 265 ? -7.016 45.312 -3.178 1 80.06 265 GLY B N 1
ATOM 4610 C CA . GLY B 1 265 ? -6.98 46.562 -2.457 1 80.06 265 GLY B CA 1
ATOM 4611 C C . GLY B 1 265 ? -6.352 46.469 -1.082 1 80.06 265 GLY B C 1
ATOM 4612 O O . GLY B 1 265 ? -5.582 45.531 -0.82 1 80.06 265 GLY B O 1
ATOM 4613 N N . GLU B 1 266 ? -6.711 47.5 -0.18 1 80.75 266 GLU B N 1
ATOM 4614 C CA . GLU B 1 266 ? -6.105 47.562 1.146 1 80.75 266 GLU B CA 1
ATOM 4615 C C . GLU B 1 266 ? -6.809 46.656 2.135 1 80.75 266 GLU B C 1
ATOM 4617 O O . GLU B 1 266 ? -8.016 46.781 2.359 1 80.75 266 GLU B O 1
ATOM 4622 N N . LYS B 1 267 ? -6.348 45.5 2.432 1 87.81 267 LYS B N 1
ATOM 4623 C CA . LYS B 1 267 ? -6.852 44.562 3.439 1 87.81 267 LYS B CA 1
ATOM 4624 C C . LYS B 1 267 ? -5.77 44.219 4.457 1 87.81 267 LYS B C 1
ATOM 4626 O O . LYS B 1 267 ? -4.641 43.875 4.082 1 87.81 267 LYS B O 1
ATOM 4631 N N . SER B 1 268 ? -6.113 44.438 5.762 1 94 268 SER B N 1
ATOM 4632 C CA . SER B 1 268 ? -5.168 44.062 6.816 1 94 268 SER B CA 1
ATOM 4633 C C . SER B 1 268 ? -5.242 42.562 7.133 1 94 268 SER B C 1
ATOM 4635 O O . SER B 1 268 ? -6.105 42.125 7.902 1 94 268 SER B O 1
ATOM 4637 N N . VAL B 1 269 ? -4.43 41.812 6.504 1 96.88 269 VAL B N 1
ATOM 4638 C CA . VAL B 1 269 ? -4.363 40.344 6.695 1 96.88 269 VAL B CA 1
ATOM 4639 C C . VAL B 1 269 ? -2.963 39.969 7.152 1 96.88 269 VAL B C 1
ATOM 4641 O O . VAL B 1 269 ? -1.968 40.375 6.555 1 96.88 269 VAL B O 1
ATOM 4644 N N . LYS B 1 270 ? -2.896 39.312 8.266 1 97.25 270 LYS B N 1
ATOM 4645 C CA . LYS B 1 270 ? -1.639 38.656 8.617 1 97.25 270 LYS B CA 1
ATOM 4646 C C . LYS B 1 270 ? -1.379 37.438 7.711 1 97.25 270 LYS B C 1
ATOM 4648 O O . LYS B 1 270 ? -2.152 36.5 7.711 1 97.25 270 LYS B O 1
ATOM 4653 N N . SER B 1 271 ? -0.402 37.5 6.902 1 97.62 271 SER B N 1
ATOM 4654 C CA . SER B 1 271 ? -0.094 36.406 5.984 1 97.62 271 SER B CA 1
ATOM 4655 C C . SER B 1 271 ? 1.321 35.906 6.207 1 97.62 271 SER B C 1
ATOM 4657 O O . SER B 1 271 ? 2.25 36.688 6.426 1 97.62 271 SER B O 1
ATOM 4659 N N . LEU B 1 272 ? 1.501 34.562 6.227 1 97.88 272 LEU B N 1
ATOM 4660 C CA . LEU B 1 272 ? 2.834 34.031 6.441 1 97.88 272 LEU B CA 1
ATOM 4661 C C . LEU B 1 272 ? 2.959 32.656 5.797 1 97.88 272 LEU B C 1
ATOM 4663 O O . LEU B 1 272 ? 1.953 31.984 5.531 1 97.88 272 LEU B O 1
ATOM 4667 N N . PHE B 1 273 ? 4.109 32.375 5.426 1 97.81 273 PHE B N 1
ATOM 4668 C CA . PHE B 1 273 ? 4.574 31.031 5.078 1 97.81 273 PHE B CA 1
ATOM 4669 C C . PHE B 1 273 ? 5.457 30.453 6.184 1 97.81 273 PHE B C 1
ATOM 4671 O O . PHE B 1 273 ? 6.289 31.172 6.75 1 97.81 273 PHE B O 1
ATOM 4678 N N . PHE B 1 274 ? 5.262 29.172 6.504 1 96 274 PHE B N 1
ATOM 4679 C CA . PHE B 1 274 ? 6.16 28.609 7.504 1 96 274 PHE B CA 1
ATOM 4680 C C . PHE B 1 274 ? 6.453 27.141 7.199 1 96 274 PHE B C 1
ATOM 4682 O O . PHE B 1 274 ? 5.73 26.5 6.434 1 96 274 PHE B O 1
ATOM 4689 N N . VAL B 1 275 ? 7.543 26.656 7.695 1 94.06 275 VAL B N 1
ATOM 4690 C CA . VAL B 1 275 ? 7.938 25.25 7.738 1 94.06 275 VAL B CA 1
ATOM 4691 C C . VAL B 1 275 ? 7.906 24.75 9.18 1 94.06 275 VAL B C 1
ATOM 4693 O O . VAL B 1 275 ? 8.477 25.375 10.078 1 94.06 275 VAL B O 1
ATOM 4696 N N . MET B 1 276 ? 7.219 23.703 9.344 1 96.56 276 MET B N 1
ATOM 4697 C CA . MET B 1 276 ? 7.047 23.172 10.695 1 96.56 276 MET B CA 1
ATOM 4698 C C . MET B 1 276 ? 8.391 22.75 11.281 1 96.56 276 MET B C 1
ATOM 4700 O O . MET B 1 276 ? 9.328 22.453 10.547 1 96.56 276 MET B O 1
ATOM 4704 N N . GLU B 1 277 ? 8.469 22.797 12.57 1 96.94 277 GLU B N 1
ATOM 4705 C CA . GLU B 1 277 ? 9.602 22.281 13.336 1 96.94 277 GLU B CA 1
ATOM 4706 C C . GLU B 1 277 ? 9.195 21.031 14.133 1 96.94 277 GLU B C 1
ATOM 4708 O O . GLU B 1 277 ? 8.133 21 14.75 1 96.94 277 GLU B O 1
ATOM 4713 N N . PRO B 1 278 ? 10.039 20.047 14.047 1 98.06 278 PRO B N 1
ATOM 4714 C CA . PRO B 1 278 ? 9.727 18.875 14.875 1 98.06 278 PRO B CA 1
ATOM 4715 C C . PRO B 1 278 ? 9.82 19.188 16.375 1 98.06 278 PRO B C 1
ATOM 4717 O O . PRO B 1 278 ? 10.867 19.625 16.859 1 98.06 278 PRO B O 1
ATOM 4720 N N . LYS B 1 279 ? 8.758 18.969 17.062 1 98.44 279 LYS B N 1
ATOM 4721 C CA . LYS B 1 279 ? 8.688 19.203 18.5 1 98.44 279 LYS B CA 1
ATOM 4722 C C . LYS B 1 279 ? 7.973 18.062 19.203 1 98.44 279 LYS B C 1
ATOM 4724 O O . LYS B 1 279 ? 6.785 17.812 18.984 1 98.44 279 LYS B O 1
ATOM 4729 N N . ARG B 1 280 ? 8.664 17.484 20.156 1 98.5 280 ARG B N 1
ATOM 4730 C CA . ARG B 1 280 ? 8.109 16.3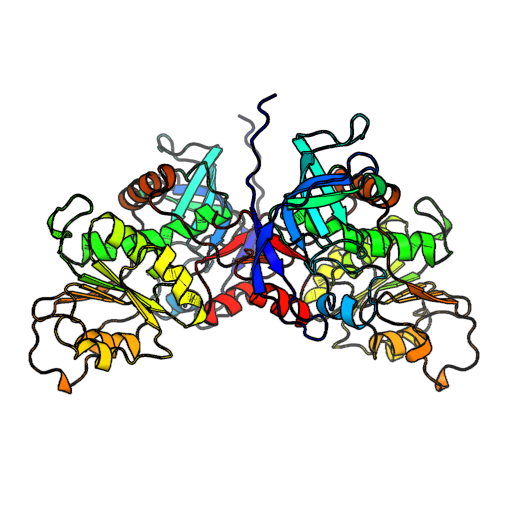75 20.938 1 98.5 280 ARG B CA 1
ATOM 4731 C C . ARG B 1 280 ? 6.824 16.797 21.641 1 98.5 280 ARG B C 1
ATOM 4733 O O . ARG B 1 280 ? 5.844 16.062 21.656 1 98.5 280 ARG B O 1
ATOM 4740 N N . GLU B 1 281 ? 6.844 17.969 22.156 1 98.31 281 GLU B N 1
ATOM 4741 C CA . GLU B 1 281 ? 5.691 18.469 22.906 1 98.31 281 GLU B CA 1
ATOM 4742 C C . GLU B 1 281 ? 4.438 18.469 22.031 1 98.31 281 GLU B C 1
ATOM 4744 O O . GLU B 1 281 ? 3.363 18.062 22.484 1 98.31 281 GLU B O 1
ATOM 4749 N N . HIS B 1 282 ? 4.539 18.969 20.812 1 98.75 282 HIS B N 1
ATOM 4750 C CA . HIS B 1 282 ? 3.41 18.984 19.891 1 98.75 282 HIS B CA 1
ATOM 4751 C C . HIS B 1 282 ? 2.984 17.562 19.516 1 98.75 282 HIS B C 1
ATOM 4753 O O . HIS B 1 282 ? 1.792 17.25 19.516 1 98.75 282 HIS B O 1
ATOM 4759 N N . LEU B 1 283 ? 3.957 16.688 19.25 1 98.88 283 LEU B N 1
ATOM 4760 C CA . LEU B 1 283 ? 3.662 15.328 18.812 1 98.88 283 LEU B CA 1
ATOM 4761 C C . LEU B 1 283 ? 2.994 14.539 19.938 1 98.88 283 LEU B C 1
ATOM 4763 O O . LEU B 1 283 ? 2.078 13.758 19.688 1 98.88 283 LEU B O 1
ATOM 4767 N N . GLU B 1 284 ? 3.439 14.742 21.141 1 98.81 284 GLU B N 1
ATOM 4768 C CA . GLU B 1 284 ? 2.828 14.062 22.266 1 98.81 284 GLU B CA 1
ATOM 4769 C C . GLU B 1 284 ? 1.386 14.516 22.484 1 98.81 284 GLU B C 1
ATOM 4771 O O . GLU B 1 284 ? 0.518 13.703 22.812 1 98.81 284 GLU B O 1
ATOM 4776 N N . ALA B 1 285 ? 1.15 15.805 22.328 1 98.75 285 ALA B N 1
ATOM 4777 C CA . ALA B 1 285 ? -0.22 16.297 22.422 1 98.75 285 ALA B CA 1
ATOM 4778 C C . ALA B 1 285 ? -1.104 15.664 21.359 1 98.75 285 ALA B C 1
ATOM 4780 O O . ALA B 1 285 ? -2.229 15.25 21.641 1 98.75 285 ALA B O 1
ATOM 4781 N N . ILE B 1 286 ? -0.626 15.57 20.188 1 98.75 286 ILE B N 1
ATOM 4782 C CA . ILE B 1 286 ? -1.332 14.953 19.062 1 98.75 286 ILE B CA 1
ATOM 4783 C C . ILE B 1 286 ? -1.562 13.477 19.359 1 98.75 286 ILE B C 1
ATOM 4785 O O . ILE B 1 286 ? -2.643 12.945 19.094 1 98.75 286 ILE B O 1
ATOM 4789 N N . THR B 1 287 ? -0.523 12.828 19.891 1 98.81 287 THR B N 1
ATOM 4790 C CA . THR B 1 287 ? -0.61 11.414 20.25 1 98.81 287 THR B CA 1
ATOM 4791 C C . THR B 1 287 ? -1.792 11.164 21.172 1 98.81 287 THR B C 1
ATOM 4793 O O . THR B 1 287 ? -2.531 10.188 21 1 98.81 287 THR B O 1
ATOM 4796 N N . LYS B 1 288 ? -1.958 11.992 22.109 1 98.44 288 LYS B N 1
ATOM 4797 C CA . LYS B 1 288 ? -3.062 11.844 23.047 1 98.44 288 LYS B CA 1
ATOM 4798 C C . LYS B 1 288 ? -4.41 11.922 22.344 1 98.44 288 LYS B C 1
ATOM 4800 O O . LYS B 1 288 ? -5.324 11.156 22.641 1 98.44 288 LYS B O 1
ATOM 4805 N N . LEU B 1 289 ? -4.551 12.859 21.406 1 98.56 289 LEU B N 1
ATOM 4806 C CA . LEU B 1 289 ? -5.789 12.984 20.641 1 98.56 289 LEU B CA 1
ATOM 4807 C C . LEU B 1 289 ? -6.066 11.711 19.844 1 98.56 289 LEU B C 1
ATOM 4809 O O . LEU B 1 289 ? -7.215 11.258 19.766 1 98.56 289 LEU B O 1
ATOM 4813 N N . VAL B 1 290 ? -5.035 11.109 19.281 1 98.5 290 VAL B N 1
ATOM 4814 C CA . VAL B 1 290 ? -5.164 9.891 18.484 1 98.5 290 VAL B CA 1
ATOM 4815 C C . VAL B 1 290 ? -5.555 8.727 19.391 1 98.5 290 VAL B C 1
ATOM 4817 O O . VAL B 1 290 ? -6.43 7.93 19.047 1 98.5 290 VAL B O 1
ATOM 4820 N N . GLU B 1 291 ? -4.953 8.633 20.516 1 98 291 GLU B N 1
ATOM 4821 C CA . GLU B 1 291 ? -5.172 7.523 21.438 1 98 291 GLU B CA 1
ATOM 4822 C C . GLU B 1 291 ? -6.613 7.504 21.938 1 98 291 GLU B C 1
ATOM 4824 O O . GLU B 1 291 ? -7.18 6.434 22.172 1 98 291 GLU B O 1
ATOM 4829 N N . VAL B 1 292 ? -7.199 8.648 22.094 1 97.31 292 VAL B N 1
ATOM 4830 C CA . VAL B 1 292 ? -8.555 8.703 22.625 1 97.31 292 VAL B CA 1
ATOM 4831 C C . VAL B 1 292 ? -9.562 8.742 21.484 1 97.31 292 VAL B C 1
ATOM 4833 O O . VAL B 1 292 ? -10.758 8.961 21.703 1 97.31 292 VAL B O 1
ATOM 4836 N N . GLY B 1 293 ? -9.125 8.734 20.219 1 96.81 293 GLY B N 1
ATOM 4837 C CA . GLY B 1 293 ? -9.984 8.578 19.062 1 96.81 293 GLY B CA 1
ATOM 4838 C C . GLY B 1 293 ? -10.562 9.883 18.562 1 96.81 293 GLY B C 1
ATOM 4839 O O . GLY B 1 293 ? -11.531 9.891 17.797 1 96.81 293 GLY B O 1
ATOM 4840 N N . LYS B 1 294 ? -9.992 10.992 18.906 1 97.94 294 LYS B N 1
ATOM 4841 C CA . LYS B 1 294 ? -10.5 12.305 18.5 1 97.94 294 LYS B CA 1
ATOM 4842 C C . LYS B 1 294 ? -9.93 12.711 17.141 1 97.94 294 LYS B C 1
ATOM 4844 O O . LYS B 1 294 ? -10.523 13.531 16.438 1 97.94 294 LYS B O 1
ATOM 4849 N N . CYS B 1 295 ? -8.75 12.234 16.797 1 98.19 295 CYS B N 1
ATOM 4850 C CA . CYS B 1 295 ? -8.133 12.406 15.484 1 98.19 295 CYS B CA 1
ATOM 4851 C C . CYS B 1 295 ? -7.555 11.086 14.984 1 98.19 295 CYS B C 1
ATOM 4853 O O . CYS B 1 295 ? -7.238 10.203 15.773 1 98.19 295 CYS B O 1
ATOM 4855 N N . ARG B 1 296 ? -7.457 11 13.727 1 98.25 296 ARG B N 1
ATOM 4856 C CA . ARG B 1 296 ? -6.887 9.789 13.141 1 98.25 296 ARG B CA 1
ATOM 4857 C C . ARG B 1 296 ? -6.027 10.117 11.93 1 98.25 296 ARG B C 1
ATOM 4859 O O . ARG B 1 296 ? -6.336 11.055 11.18 1 98.25 296 ARG B O 1
ATOM 4866 N N . PRO B 1 297 ? -4.977 9.344 11.727 1 98.56 297 PRO B N 1
ATOM 4867 C CA . PRO B 1 297 ? -4.242 9.445 10.461 1 98.56 297 PRO B CA 1
ATOM 4868 C C . PRO B 1 297 ? -4.973 8.781 9.297 1 98.56 297 PRO B C 1
ATOM 4870 O O . PRO B 1 297 ? -5.914 8.016 9.508 1 98.56 297 PRO B O 1
ATOM 4873 N N . VAL B 1 298 ? -4.617 9.164 8.117 1 98.69 298 VAL B N 1
ATOM 4874 C CA . VAL B 1 298 ? -5.141 8.531 6.906 1 98.69 298 VAL B CA 1
ATOM 4875 C C . VAL B 1 298 ? -3.982 8.094 6.012 1 98.69 298 VAL B C 1
ATOM 4877 O O . VAL B 1 298 ? -3.111 8.898 5.672 1 98.69 298 VAL B O 1
ATOM 4880 N N . VAL B 1 299 ? -3.941 6.816 5.707 1 98.75 299 VAL B N 1
ATOM 4881 C CA . VAL B 1 299 ? -2.93 6.234 4.828 1 98.75 299 VAL B CA 1
ATOM 4882 C C . VAL B 1 299 ? -3.488 6.098 3.414 1 98.75 299 VAL B C 1
ATOM 4884 O O . VAL B 1 299 ? -4.574 5.543 3.221 1 98.75 299 VAL B O 1
ATOM 4887 N N . ASP B 1 300 ? -2.754 6.688 2.453 1 98.62 300 ASP B N 1
ATOM 4888 C CA . ASP B 1 300 ? -3.115 6.559 1.046 1 98.62 300 ASP B CA 1
ATOM 4889 C C . ASP B 1 300 ? -2.768 5.168 0.515 1 98.62 300 ASP B C 1
ATOM 4891 O O . ASP B 1 300 ? -3.643 4.445 0.04 1 98.62 300 ASP B O 1
ATOM 4895 N N . SER B 1 301 ? -1.583 4.793 0.629 1 98.69 301 SER B N 1
ATOM 4896 C CA . SER B 1 301 ? -1.065 3.52 0.14 1 98.69 301 SER B CA 1
ATOM 4897 C C . SER B 1 301 ? 0.253 3.162 0.817 1 98.69 301 SER B C 1
ATOM 4899 O O . SER B 1 301 ? 0.944 4.039 1.343 1 98.69 301 SER B O 1
ATOM 4901 N N . ILE B 1 302 ? 0.533 1.854 0.84 1 98.88 302 ILE B N 1
ATOM 4902 C CA . ILE B 1 302 ? 1.763 1.332 1.427 1 98.88 302 ILE B CA 1
ATOM 4903 C C . ILE B 1 302 ? 2.566 0.589 0.362 1 98.88 302 ILE B C 1
ATOM 4905 O O . ILE B 1 302 ? 2.02 -0.235 -0.375 1 98.88 302 ILE B O 1
ATOM 4909 N N . TRP B 1 303 ? 3.879 0.889 0.285 1 98.81 303 TRP B N 1
ATOM 4910 C CA . TRP B 1 303 ? 4.789 0.345 -0.72 1 98.81 303 TRP B CA 1
ATOM 4911 C C . TRP B 1 303 ? 6.043 -0.228 -0.068 1 98.81 303 TRP B C 1
ATOM 4913 O O . TRP B 1 303 ? 6.504 0.282 0.955 1 98.81 303 TRP B O 1
ATOM 4923 N N . PRO B 1 304 ? 6.629 -1.302 -0.657 1 98.5 304 PRO B N 1
ATOM 4924 C CA . PRO B 1 304 ? 7.965 -1.7 -0.214 1 98.5 304 PRO B CA 1
ATOM 4925 C C . PRO B 1 304 ? 9.047 -0.705 -0.629 1 98.5 304 PRO B C 1
ATOM 4927 O O . PRO B 1 304 ? 8.844 0.072 -1.566 1 98.5 304 PRO B O 1
ATOM 4930 N N . LEU B 1 305 ? 10.141 -0.764 0.012 1 98.44 305 LEU B N 1
ATOM 4931 C CA . LEU B 1 305 ? 11.227 0.165 -0.259 1 98.44 305 LEU B CA 1
ATOM 4932 C C . LEU B 1 305 ? 11.688 0.058 -1.709 1 98.44 305 LEU B C 1
ATOM 4934 O O . LEU B 1 305 ? 12.023 1.065 -2.334 1 98.44 305 LEU B O 1
ATOM 4938 N N . GLU B 1 306 ? 11.68 -1.147 -2.285 1 97.06 306 GLU B N 1
ATOM 4939 C CA . GLU B 1 306 ? 12.18 -1.419 -3.629 1 97.06 306 GLU B CA 1
ATOM 4940 C C . GLU B 1 306 ? 11.336 -0.708 -4.684 1 97.06 306 GLU B C 1
ATOM 4942 O O . GLU B 1 306 ? 11.773 -0.539 -5.824 1 97.06 306 GLU B O 1
ATOM 4947 N N . LEU B 1 307 ? 10.133 -0.33 -4.281 1 97.94 307 LEU B N 1
ATOM 4948 C CA . LEU B 1 307 ? 9.242 0.33 -5.23 1 97.94 307 LEU B CA 1
ATOM 4949 C C . LEU B 1 307 ? 9.109 1.814 -4.906 1 97.94 307 LEU B C 1
ATOM 4951 O O . LEU B 1 307 ? 8.039 2.4 -5.09 1 97.94 307 LEU B O 1
ATOM 4955 N N . PHE B 1 308 ? 10.188 2.443 -4.465 1 98.44 308 PHE B N 1
ATOM 4956 C CA . PHE B 1 308 ? 10.203 3.85 -4.082 1 98.44 308 PHE B CA 1
ATOM 4957 C C . PHE B 1 308 ? 9.875 4.738 -5.273 1 98.44 308 PHE B C 1
ATOM 4959 O O . PHE B 1 308 ? 9.266 5.801 -5.109 1 98.44 308 PHE B O 1
ATOM 4966 N N . GLU B 1 309 ? 10.234 4.371 -6.477 1 97.12 309 GLU B N 1
ATOM 4967 C CA . GLU B 1 309 ? 9.945 5.207 -7.633 1 97.12 309 GLU B CA 1
ATOM 4968 C C . GLU B 1 309 ? 8.438 5.34 -7.852 1 97.12 309 GLU B C 1
ATOM 4970 O O . GLU B 1 309 ? 7.938 6.438 -8.102 1 97.12 309 GLU B O 1
ATOM 4975 N N . GLU B 1 310 ? 7.73 4.184 -7.734 1 96.69 310 GLU B N 1
ATOM 4976 C CA . GLU B 1 310 ? 6.277 4.199 -7.852 1 96.69 310 GLU B CA 1
ATOM 4977 C C . GLU B 1 310 ? 5.641 5.031 -6.742 1 96.69 310 GLU B C 1
ATOM 4979 O O . GLU B 1 310 ? 4.711 5.801 -6.992 1 96.69 310 GLU B O 1
ATOM 4984 N N . ALA B 1 311 ? 6.141 4.871 -5.543 1 97.81 311 ALA B N 1
ATOM 4985 C CA . ALA B 1 311 ? 5.621 5.609 -4.391 1 97.81 311 ALA B CA 1
ATOM 4986 C C . ALA B 1 311 ? 5.781 7.113 -4.59 1 97.81 311 ALA B C 1
ATOM 4988 O O . ALA B 1 311 ? 4.836 7.875 -4.387 1 97.81 311 ALA B O 1
ATOM 4989 N N . PHE B 1 312 ? 6.973 7.547 -5.047 1 97.62 312 PHE B N 1
ATOM 4990 C CA . PHE B 1 312 ? 7.227 8.969 -5.238 1 97.62 312 PHE B CA 1
ATOM 4991 C C . PHE B 1 312 ? 6.449 9.5 -6.438 1 97.62 312 PHE B C 1
ATOM 4993 O O . PHE B 1 312 ? 6.027 10.656 -6.441 1 97.62 312 PHE B O 1
ATOM 5000 N N . ALA B 1 313 ? 6.262 8.672 -7.41 1 95.25 313 ALA B N 1
ATOM 5001 C CA . ALA B 1 313 ? 5.438 9.086 -8.539 1 95.25 313 ALA B CA 1
ATOM 5002 C C . ALA B 1 313 ? 3.998 9.344 -8.109 1 95.25 313 ALA B C 1
ATOM 5004 O O . ALA B 1 313 ? 3.379 10.32 -8.539 1 95.25 313 ALA B O 1
ATOM 5005 N N . ARG B 1 314 ? 3.482 8.461 -7.242 1 95.38 314 ARG B N 1
ATOM 5006 C CA . ARG B 1 314 ? 2.143 8.672 -6.707 1 95.38 314 ARG B CA 1
ATOM 5007 C C . ARG B 1 314 ? 2.074 9.961 -5.898 1 95.38 314 ARG B C 1
ATOM 5009 O O . ARG B 1 314 ? 1.109 10.719 -6.012 1 95.38 314 ARG B O 1
ATOM 5016 N N . LEU B 1 315 ? 3.033 10.211 -5.148 1 95.75 315 LEU B N 1
ATOM 5017 C CA . LEU B 1 315 ? 3.119 11.422 -4.336 1 95.75 315 LEU B CA 1
ATOM 5018 C C . LEU B 1 315 ? 3.096 12.664 -5.211 1 95.75 315 LEU B C 1
ATOM 5020 O O . LEU B 1 315 ? 2.301 13.578 -4.973 1 95.75 315 LEU B O 1
ATOM 5024 N N . ASP B 1 316 ? 3.879 12.625 -6.23 1 89.5 316 ASP B N 1
ATOM 5025 C CA . ASP B 1 316 ? 4.09 13.812 -7.059 1 89.5 316 ASP B CA 1
ATOM 5026 C C . ASP B 1 316 ? 2.914 14.031 -8.008 1 89.5 316 ASP B C 1
ATOM 5028 O O . ASP B 1 316 ? 2.76 15.117 -8.562 1 89.5 316 ASP B O 1
ATOM 5032 N N . GLY B 1 317 ? 2.105 13.016 -8.109 1 87.81 317 GLY B N 1
ATOM 5033 C CA . GLY B 1 317 ? 0.93 13.148 -8.961 1 87.81 317 GLY B CA 1
ATOM 5034 C C . GLY B 1 317 ? -0.14 14.039 -8.359 1 87.81 317 GLY B C 1
ATOM 5035 O O . GLY B 1 317 ? -1.051 14.484 -9.062 1 87.81 317 GLY B O 1
ATOM 5036 N N . GLY B 1 318 ? -0.019 14.289 -7.066 1 87.5 318 GLY B N 1
ATOM 5037 C CA . GLY B 1 318 ? -0.883 15.258 -6.41 1 87.5 318 GLY B CA 1
ATOM 5038 C C . GLY B 1 318 ? -2.271 14.719 -6.121 1 87.5 318 GLY B C 1
ATOM 5039 O O . GLY B 1 318 ? -3.191 15.484 -5.828 1 87.5 318 GLY B O 1
ATOM 5040 N N . HIS B 1 319 ? -2.496 13.422 -6.168 1 86.38 319 HIS B N 1
ATOM 5041 C CA . HIS B 1 319 ? -3.838 12.867 -6.035 1 86.38 319 HIS B CA 1
ATOM 5042 C C . HIS B 1 319 ? -3.936 11.953 -4.824 1 86.38 319 HIS B C 1
ATOM 5044 O O . HIS B 1 319 ? -4.945 11.266 -4.637 1 86.38 319 HIS B O 1
ATOM 5050 N N . ALA B 1 320 ? -2.932 12 -4.043 1 94.25 320 ALA B N 1
ATOM 5051 C CA . ALA B 1 320 ? -2.941 11.102 -2.889 1 94.25 320 ALA B CA 1
ATOM 5052 C C . ALA B 1 320 ? -3.963 11.555 -1.85 1 94.25 320 ALA B C 1
ATOM 5054 O O . ALA B 1 320 ? -4.156 12.758 -1.645 1 94.25 320 ALA B O 1
ATOM 5055 N N . ARG B 1 321 ? -4.699 10.688 -1.244 1 96.75 321 ARG B N 1
ATOM 5056 C CA . ARG B 1 321 ? -5.562 10.922 -0.089 1 96.75 321 ARG B CA 1
ATOM 5057 C C . ARG B 1 321 ? -4.875 10.492 1.202 1 96.75 321 ARG B C 1
ATOM 5059 O O . ARG B 1 321 ? -4.914 9.32 1.574 1 96.75 321 ARG B O 1
ATOM 5066 N N . GLY B 1 322 ? -4.312 11.391 1.875 1 97.62 322 GLY B N 1
ATOM 5067 C CA . GLY B 1 322 ? -3.504 11.078 3.043 1 97.62 322 GLY B CA 1
ATOM 5068 C C . GLY B 1 322 ? -2.047 10.82 2.707 1 97.62 322 GLY B C 1
ATOM 5069 O O . GLY B 1 322 ? -1.487 11.469 1.815 1 97.62 322 GLY B O 1
ATOM 5070 N N . LYS B 1 323 ? -1.432 9.977 3.518 1 98.62 323 LYS B N 1
ATOM 5071 C CA . LYS B 1 323 ? 0.017 9.82 3.42 1 98.62 323 LYS B CA 1
ATOM 5072 C C . LYS B 1 323 ? 0.384 8.531 2.691 1 98.62 323 LYS B C 1
ATOM 5074 O O . LYS B 1 323 ? -0.25 7.496 2.896 1 98.62 323 LYS B O 1
ATOM 5079 N N . ILE B 1 324 ? 1.39 8.617 1.848 1 98.75 324 ILE B N 1
ATOM 5080 C CA . ILE B 1 324 ? 2.004 7.453 1.208 1 98.75 324 ILE B CA 1
ATOM 5081 C C . ILE B 1 324 ? 3.125 6.914 2.09 1 98.75 324 ILE B C 1
ATOM 5083 O O . ILE B 1 324 ? 3.926 7.68 2.629 1 98.75 324 ILE B O 1
ATOM 5087 N N . ILE B 1 325 ? 3.174 5.586 2.27 1 98.94 325 ILE B N 1
ATOM 5088 C CA . ILE B 1 325 ? 4.082 4.969 3.23 1 98.94 325 ILE B CA 1
ATOM 5089 C C . ILE B 1 325 ? 5.035 4.02 2.504 1 98.94 325 ILE B C 1
ATOM 5091 O O . ILE B 1 325 ? 4.621 3.281 1.607 1 98.94 325 ILE B O 1
ATOM 5095 N N . LEU B 1 326 ? 6.312 4.09 2.814 1 98.94 326 LEU B N 1
ATOM 5096 C CA . LEU B 1 326 ? 7.25 3.018 2.51 1 98.94 326 LEU B CA 1
ATOM 5097 C C . LEU B 1 326 ? 7.445 2.104 3.713 1 98.94 326 LEU B C 1
ATOM 5099 O O . LEU B 1 326 ? 7.855 2.557 4.785 1 98.94 326 LEU B O 1
ATOM 5103 N N . ASP B 1 327 ? 7.074 0.912 3.613 1 98.88 327 ASP B N 1
ATOM 5104 C CA . ASP B 1 327 ? 7.242 -0.095 4.656 1 98.88 327 ASP B CA 1
ATOM 5105 C C . ASP B 1 327 ? 8.477 -0.955 4.398 1 98.88 327 ASP B C 1
ATOM 5107 O O . ASP B 1 327 ? 8.492 -1.769 3.471 1 98.88 327 ASP B O 1
ATOM 5111 N N . LEU B 1 328 ? 9.461 -0.888 5.25 1 98.56 328 LEU B N 1
ATOM 5112 C CA . LEU B 1 328 ? 10.766 -1.502 5.023 1 98.56 328 LEU B CA 1
ATOM 5113 C C . LEU B 1 328 ? 10.734 -2.988 5.367 1 98.56 328 LEU B C 1
ATOM 5115 O O . LEU B 1 328 ? 11.672 -3.723 5.051 1 98.56 328 LEU B O 1
ATOM 5119 N N . SER B 1 329 ? 9.648 -3.424 6 1 96.94 329 SER B N 1
ATOM 5120 C CA . SER B 1 329 ? 9.539 -4.832 6.359 1 96.94 329 SER B CA 1
ATOM 5121 C C . SER B 1 329 ? 8.812 -5.625 5.277 1 96.94 329 SER B C 1
ATOM 5123 O O . SER B 1 329 ? 8.805 -6.855 5.305 1 96.94 329 SER B O 1
ATOM 5125 N N . LEU B 1 330 ? 8.188 -4.965 4.383 1 96.38 330 LEU B N 1
ATOM 5126 C CA . LEU B 1 330 ? 7.398 -5.656 3.365 1 96.38 330 LEU B CA 1
ATOM 5127 C C . LEU B 1 330 ? 8.297 -6.469 2.441 1 96.38 330 LEU B C 1
ATOM 5129 O O . LEU B 1 330 ? 9.289 -5.949 1.915 1 96.38 330 LEU B O 1
ATOM 5133 N N . ASN B 1 331 ? 8.016 -7.762 2.248 1 94.12 331 ASN B N 1
ATOM 5134 C CA . ASN B 1 331 ? 8.7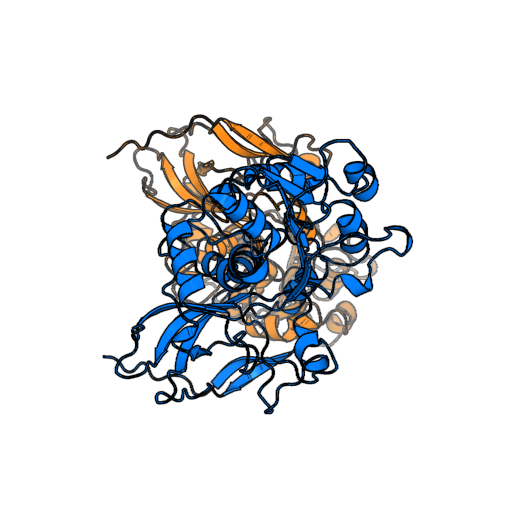19 -8.688 1.364 1 94.12 331 ASN B CA 1
ATOM 5135 C C . ASN B 1 331 ? 10.055 -9.117 1.953 1 94.12 331 ASN B C 1
ATOM 5137 O O . ASN B 1 331 ? 10.977 -9.461 1.216 1 94.12 331 ASN B O 1
ATOM 5141 N N . HIS B 1 332 ? 10.328 -8.922 3.316 1 88 332 HIS B N 1
ATOM 5142 C CA . HIS B 1 332 ? 11.578 -9.305 3.973 1 88 332 HIS B CA 1
ATOM 5143 C C . HIS B 1 332 ? 11.305 -10.039 5.281 1 88 332 HIS B C 1
ATOM 5145 O O . HIS B 1 332 ? 10.266 -9.828 5.91 1 88 332 HIS B O 1
#

Solvent-accessible surface area (backbone atoms only — not comparable to full-atom values): 34252 Å² total; per-residue (Å²): 127,82,75,74,79,72,69,68,58,30,56,28,40,36,37,87,44,53,88,42,76,56,71,43,79,47,77,40,69,56,81,79,59,51,46,88,72,43,21,22,31,27,43,39,41,17,22,20,65,60,79,70,53,59,45,41,53,57,76,52,64,60,94,58,91,63,65,50,27,48,31,37,16,29,16,29,31,29,71,40,49,31,98,77,49,95,54,46,64,69,39,56,31,30,26,24,49,61,84,81,45,47,29,35,42,26,47,52,31,67,43,37,64,61,28,42,33,72,48,53,85,89,48,52,57,62,47,48,18,40,31,39,53,28,41,44,38,26,49,39,48,52,43,63,66,54,73,68,38,48,81,86,34,69,63,36,49,80,34,31,36,38,27,36,44,19,50,27,50,37,21,43,35,37,40,26,52,42,32,72,43,45,25,45,28,35,26,27,32,51,74,88,40,47,69,58,40,42,73,50,45,28,73,39,71,45,35,60,85,80,43,55,61,46,64,54,21,68,42,90,85,52,46,21,45,31,34,43,33,58,69,34,67,70,62,42,30,28,44,61,59,24,38,34,78,72,14,26,41,41,19,64,62,46,55,51,76,80,43,56,58,81,82,71,65,95,62,58,53,53,65,41,50,59,77,74,72,64,41,21,71,59,51,46,56,50,36,52,37,39,67,73,66,72,41,78,53,40,60,34,35,38,26,25,60,92,44,46,68,60,52,49,48,48,50,70,65,70,72,50,51,24,27,47,32,35,30,62,54,57,75,106,124,83,75,74,79,73,69,72,59,30,55,28,40,35,38,88,43,52,87,42,77,57,72,43,78,46,78,41,68,57,80,79,58,52,45,90,72,41,22,21,31,28,43,39,41,17,22,20,65,60,79,70,52,58,45,42,53,58,76,52,64,58,92,56,92,64,65,51,27,49,31,36,17,30,16,30,32,29,71,39,51,28,96,78,48,95,55,46,65,71,39,54,31,30,25,23,49,61,82,82,46,48,27,32,41,26,48,53,32,68,43,38,63,59,28,42,33,72,49,54,85,89,47,53,55,60,47,49,17,38,31,38,54,28,42,43,38,25,48,39,49,51,42,63,65,54,73,69,38,49,80,85,34,70,62,35,48,82,34,31,37,36,27,35,45,20,48,27,49,37,20,44,35,37,39,28,52,44,31,72,42,44,26,45,27,36,28,27,31,51,74,90,40,46,70,56,39,42,71,50,46,28,74,41,71,44,35,61,86,80,42,57,61,46,64,53,22,69,41,90,84,52,46,19,43,31,31,44,33,58,72,33,67,68,62,42,30,30,44,63,59,23,37,34,78,70,15,26,39,42,20,63,62,44,56,50,76,80,42,56,58,83,82,72,65,95,63,58,56,55,66,40,50,61,76,74,73,66,41,21,70,58,49,46,55,50,39,51,38,40,69,74,65,73,41,77,56,40,59,36,35,39,26,25,58,91,43,46,69,62,52,50,50,47,50,71,65,71,72,50,51,24,28,48,29,34,30,63,55,58,78,106

Radius of gyration: 27.37 Å; Cα contacts (8 Å, |Δi|>4): 1612; chains: 2; bounding box: 55×84×70 Å

Sequence (664 aa):
MSTTTLPKTMRALLQPNIQETRLIQTTLDIPTPDLNTNEHLIRVHCVSPCANELNWLKYFAPPKPRTQIPCYDIAGTVVRSPANSPFSVGDEVYARTNYLRPGCASDYAIAVTDELAHRPKRLSWAESTAVPLSAQTAWQALFVQSGIGNFESEEWKGKRVLVTAASGGVGIWVTQIARLVGATVIGTCGSRNVGFVKELGANEVIDYRQTDLREWAQAPGNQVDVVVDCIGGKSLADAWWCVKDGGVLVSIYQPPKQVQPEELGEKSVKSLFFVMEPKREHLEAITKLVEVGKCRPVVDSIWPLELFEEAFARLDGGHARGKIILDLSLNHMSTTTLPKTMRALLQPNIQETRLIQTTLDIPTPDLNTNEHLIRVHCVSPCANELNWLKYFAPPKPRTQIPCYDIAGTVVRSPANSPFSVGDEVYARTNYLRPGCASDYAIAVTDELAHRPKRLSWAESTAVPLSAQTAWQALFVQSGIGNFESEEWKGKRVLVTAASGGVGIWVTQIARLVGATVIGTCGSRNVGFVKELGANEVIDYRQTDLREWAQAPGNQVDVVVDCIGGKSLADAWWCVKDGGVLVSIYQPPKQVQPEELGEKSVKSLFFVMEPKREHLEAITKLVEVGKCRPVVDSIWPLELFEEAFARLDGGHARGKIILDLSLNH

Nearest PDB structures (foldseek):
  5a4d-assembly1_A  TM=8.478E-01  e=3.796E-30  Arabidopsis thaliana
  5a4d-assembly5_E  TM=8.383E-01  e=3.524E-27  Arabidopsis thaliana
  3fbg-assembly1_B  TM=8.282E-01  e=4.717E-24  Staphylococcus haemolyticus JCSC1435
  4dvj-assembly1_B  TM=8.484E-01  e=1.126E-22  Rhizobium etli CFN 42
  3gaz-assembly1_B  TM=8.297E-01  e=7.809E-23  Novosphingobium aromaticivorans DSM 12444

InterPro domains:
  IPR002364 Quinone oxidoreductase/zeta-crystallin, conserved site [PS01162] (158-179)
  IPR011032 GroES-like superfamily [SSF50129] (2-148)
  IPR020843 Enoylreductase domain [SM00829] (21-326)
  IPR036291 NAD(P)-binding domain superfamily [SSF51735] (123-270)
  IPR052733 Chloroplast-localized Quinone Oxidoreductase [PTHR44013] (27-327)

Organism: Aspergillus parasiticus (NCBI:txid5067)

Foldseek 3Di:
DPLPDDDQKWWAWFDPDLCDLDIDIDIDGADDDDQVQQKWKWQFFKFFAAAPQSNCCVVPPAPDDATATGTQWTWGFTCDGHPDAPHDGGATKIFRADPNYHHDRMRMDMHGRFTIDRFQPVDDRQFSSLDHQLLLVLQCQPDPVFPQHHLQDLSLAPFEEEEEQLQESNNLNNLLSSVVSHHAYEYEDAPVCQVVSVVSPHPHYHHVVVDPLLVQQPDPPQAGQEYEYEPDDPVLCSNLSRHAQVHEYEYAPDFSVVNHDPPSPDGHYHTDYDRGDRGRVSVVVVSVCVNVPSGGFDEQEEAESVVVVVQNVVNNVSPGRGIYMHGPPPPD/DPLPDDDQKWWAWFDPDLCDLDIDIDIDGADDFDQVQQKWKWQFFKFFAAAPQSNCCVVPPAPDDATATGTQWTWGFTCDGHDDQPHDGGATKIFRADPNYHHDRMRMDMHGRFTIDRFQPVDDRQFSSLDHQQLLVLQCQPDPVFPQHHLQDLSLAPFEEEEEQLQESNNLNNLLSSQVSHHAYEYEDAPVCQVVSVVSPHPHYHHVVVDPLLVQQPPPPQAGQEYEYEPDDPVLCSNLSRHAQVHEYEYAPDFSVVNHDPVSPDGRYHTGYDRGDRGRVSVVVVSVCVNVPSGGFDEQEEAESVVVVVQVVVNNVSPGRGIYMHGPPPPD